Protein AF-0000000084917194 (afdb_homodimer)

Nearest PDB structures (foldseek):
  6n0y-assembly3_C  TM=8.844E-01  e=6.774E-31  Anaerolinea thermophila UNI-1
  3f0n-assembly1_B  TM=8.125E-01  e=3.473E-28  Mus musculus
  2hke-assembly2_B  TM=8.238E-01  e=6.760E-27  Trypanosoma brucei
  6xr5-assembly2_G  TM=7.857E-01  e=1.579E-27  Cryptococcus neoformans H99
  3lto-assembly1_A  TM=8.603E-01  e=3.917E-26  Legionella pneumophila subsp. pneumophila str. Philadelphia 1

pLDDT: mean 95.01, std 6.61, range [44.47, 98.88]

Radius of gyration: 30.77 Å; Cα contacts (8 Å, |Δi|>4): 1586; chains: 2; bounding box: 51×100×67 Å

Secondary structure (DSSP, 8-state):
---GGGG--------SEEEEEEEEEEEEEEE----B-SSSSS-BSS-EEEEEEEEEEEEEEEEEEE-S--SS-EEEEEETTEE-GGGHHHHHHHHHHHTTT-GGGGGEEEEEEEEESS-TTSSS-HHHHHHHHHHHHHHHHHHHH-TT--HHHHHHHHHHHHHHH-GGGGGGSB-SEEEES--TTSTT--SSSEEEE----GGGTT-EEEEE-S--S--SS-HHHHHHTTTT-TTHHHHHHHHHHHHHHHHHHHHHT-HHHHHHHHHHHHHHHHHHHHTSSS------HHHHHHHHHHHHHHHHH----EEEE-SSS-EEEEE-GGGHHHHHHHIIIIIGGGSGGG-EEEEEB--B-EE----/---GGGG--------SEEEEEEEEEEEEEEE----B-SSSSS-BSS-EEEEEEEEEEEEEEEEEEE-S--SS-EEEEEETTEE-GGGHHHHHHHHHHHTTT-GGGGGEEEEEEEEESS-TTSSS-HHHHHHHHHHHHHHHHHHHH-TT--HHHHHHHHHHHHHHH-GGGGGGSB-SEEEES--TTSTT--SSSEEEE----GGGTT-EEEEE-S--S--SS-HHHHHHTTTT-TTHHHHHHHHHHHHHHHHHHHHHT-HHHHHHHHHHHHHHHHHHHHTSSS------HHHHHHHHHHHHHHHHH----EEEE-SSS-EEEEE-GGGHHHHHHHIIIIIGGGSGGG-EEEEEB--B-EE----

InterPro domains:
  IPR005935 Diphosphomevalonate/phosphomevalonate decarboxylase [PIRSF015950] (17-360)
  IPR014721 Small ribosomal subunit protein uS5 domain 2-type fold, subgroup [G3DSA:3.30.230.10] (13-208)
  IPR020568 Ribosomal protein uS5 domain 2-type superfamily [SSF54211] (19-184)
  IPR029765 Diphosphomevalonate decarboxylase [TIGR01240] (23-336)
  IPR036554 GHMP kinase, C-terminal domain superfamily [G3DSA:3.30.70.890] (213-363)
  IPR036554 GHMP kinase, C-terminal domain superfamily [SSF55060] (210-341)
  IPR041431 Mvd1, C-terminal [PF18376] (211-339)
  IPR053859 Diphosphomevalonate decarboxylase-like N-terminal domain [PF22700] (24-185)

Solvent-accessible surface area (backbone atoms only — not comparable to full-atom values): 36314 Å² total; per-residue (Å²): 130,89,52,76,74,74,52,43,62,84,78,67,59,83,65,63,65,53,73,44,33,20,35,4,10,16,52,49,61,44,41,58,74,76,25,50,36,86,78,57,80,60,24,56,55,32,26,27,33,24,39,10,26,56,54,42,28,17,40,26,35,38,36,39,34,54,44,94,63,58,83,52,82,41,73,47,52,24,48,74,80,35,81,41,73,87,52,45,63,59,51,50,52,33,50,61,69,42,32,78,39,41,67,64,57,24,36,27,34,36,41,36,36,33,41,60,70,49,73,80,67,47,80,64,39,60,61,22,5,43,29,15,8,48,23,47,40,53,42,51,52,48,38,70,31,33,72,82,64,48,69,69,56,49,54,43,44,22,9,30,52,3,15,64,62,26,53,69,2,12,40,8,36,53,31,37,32,16,32,33,25,59,48,93,79,42,86,82,40,23,58,62,26,34,33,59,54,88,60,68,20,76,59,58,50,62,22,32,34,36,37,37,38,41,48,63,62,82,72,91,61,52,69,72,59,52,24,53,39,41,66,87,29,83,59,37,71,55,51,35,52,46,34,51,52,50,48,49,51,45,54,52,29,41,45,73,40,41,60,72,62,46,43,54,51,28,36,39,32,23,36,36,53,52,26,54,38,22,53,23,82,80,58,47,77,57,66,39,38,48,35,48,50,44,53,52,50,45,54,51,49,26,72,74,68,69,51,79,54,40,49,37,45,68,99,41,30,35,39,34,37,35,32,38,49,92,49,42,70,64,51,50,49,45,38,67,74,68,40,31,85,47,17,53,93,51,39,63,45,81,37,27,50,20,60,24,38,43,79,54,76,85,125,130,90,53,78,75,73,52,42,63,85,77,68,58,86,66,63,66,52,73,45,33,19,35,4,10,15,50,50,60,43,41,59,72,74,26,52,37,85,80,56,79,59,23,57,54,30,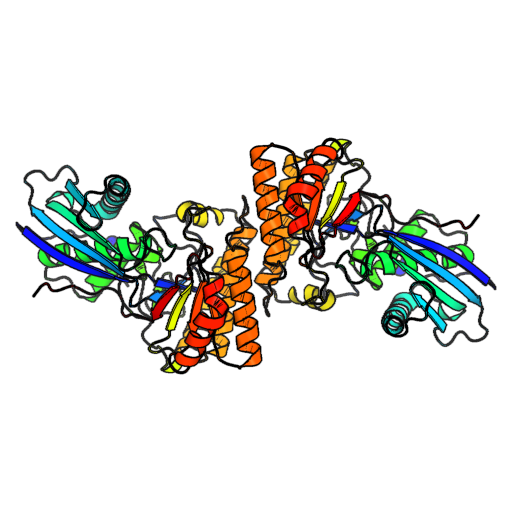26,28,32,23,38,10,26,57,56,43,28,17,39,27,34,39,36,39,35,55,44,93,63,57,83,51,81,40,70,47,53,24,48,73,80,33,79,42,73,86,52,46,62,60,52,51,52,34,52,62,69,42,32,78,38,40,64,64,58,22,34,27,34,36,42,38,36,32,42,61,69,50,74,80,68,48,80,64,39,58,60,22,5,43,29,14,7,48,24,47,38,53,42,50,52,48,39,70,30,32,70,82,64,48,69,69,54,48,51,42,45,22,9,30,51,3,15,64,63,26,53,70,2,11,43,8,37,52,31,37,34,17,31,32,24,60,49,93,79,42,86,81,38,23,56,61,26,34,32,59,56,88,60,69,19,74,61,58,50,63,22,31,34,36,38,37,39,40,49,62,62,82,72,91,58,52,68,72,57,54,24,53,41,40,65,87,28,83,58,37,70,57,50,33,54,45,34,52,54,49,48,48,51,45,54,52,29,43,44,73,40,42,60,71,62,46,43,54,50,27,36,41,31,26,35,35,54,50,24,54,37,21,53,23,82,79,58,46,78,57,66,39,38,47,36,48,51,44,52,52,50,45,54,51,50,25,71,72,67,69,49,77,54,40,50,38,45,67,98,40,31,33,38,36,35,36,32,39,50,92,49,42,70,63,50,50,50,46,37,67,74,68,40,30,84,49,17,52,92,52,40,63,45,80,37,27,50,22,60,24,40,42,79,54,76,85,126

Foldseek 3Di:
DDDPVNLADDDWADDFKDKFKKKWFFKDWLQDFFAADPPDFLQTLAKIKIFTWAQWIKMKMKMKGFDDDLPDAAEFEAEVRHGDPVCVVLVRQLCVQCCRSQVCRSRIYMYMYMYTSDDPLLQRRPLLRVLLRVLLRSLVNRCVGVVPDDPVSSLFSSQLSSCNSPNNNLQRAFFRMKMEDDAPQDPPHYSRHIDYDDQFDPQQVFKKKKKFRQDSDDAPADSVRRNCLLVVQPCNVVSRVVSNVLVNVVSVCRNVVPLVVSQVSSQVSQVVSQVSQCRTVVHDHAADPLLVVQQVLQVVVCVVPVASWHWHDDSHHMIIIIHGPVCVVVVVVSCQVPRLVSGDVSDMDIITGHGHMDIDDDD/DDDPVNLADDDWADDFKDKFKKKWFFKDWLQDFFAADPPDQLQTLAKIKIFTWAQKIKMKMKMKGFDDDLDDAAEFEAEVRHGDPVCVVLVRQLCVQCCRSQVCRSRIYMYMYMYISDDPLLQRRPQLRVLLRVLLRSLVNRCVGVVPDDPVSSLFSSQLSSCNSPNNNLQRAFFRMKMEDDAPQDPPHDSRHIDYDDQFDPQQVFKKKKKFRQDSDHAPADSVRRNCLLVVQPCNVVSRVVSNVLVNVVSVCRNVVPLVVSQVSSQVSQVVSQVSQCRTVVHDHAADPLLVVQQVLQVVVCVVPVASWHWHDDSHHMIIIIHGPVCVVVVVVSCQVPRLVSGDVSDMDIITGHGHMDIDDDD

Sequence (726 aa):
MFKEQDFILSNYSSIDKASFSWSAPSNIALVKYWGKKDNGEQIPANPSISFTLNNCKTITSVEVSKKGEAQDFSFDLLFEGQPKEDFKPKIQKFLERIEKFCPYLKEYHFTIDTKNTFPHSSGIASSASGMAALAMNIMSLEKAINPAISDDYFYAKASFLARLGSGSACRSVKGEVVAWGENKTIEGSSDLFGVEFDLLHENFKHFQDTILLVDKGEKQVSSTVGHNLMHGHPYASRRFEQAHENISLLVDILKIGNVAEFIKIVESEALTLHAMMMTSMPYFILMKPNTLEIINKIWKFRAETNIPVCFTLDAGANVHVLYPNNVKEQVLQFIQSELVGYCQNGQYICDEIGNGSQLIINNMFKEQDFILSNYSSIDKASFSWSAPSNIALVKYWGKKDNGEQIPANPSISFTLNNCKTITSVEVSKKGEAQDFSFDLLFEGQPKEDFKPKIQKFLERIEKFCPYLKEYHFTIDTKNTFPHSSGIASSASGMAALAMNIMSLEKAINPAISDDYFYAKASFLARLGSGSACRSVKGEVVAWGENKTIEGSSDLFGVEFDLLHENFKHFQDTILLVDKGEKQVSSTVGHNLMHGHPYASRRFEQAHENISLLVDILKIGNVAEFIKIVESEALTLHAMMMTSMPYFILMKPNTLEIINKIWKFRAETNIPVCFTLDAGANVHVLYPNNVKEQVLQFIQSELVGYCQNGQYICDEIGNGSQLIINN

Structure (mmCIF, N/CA/C/O backbone):
data_AF-0000000084917194-model_v1
#
loop_
_entity.id
_entity.type
_entity.pdbx_description
1 polymer 'diphosphomevalonate decarboxylase'
#
loop_
_atom_site.group_PDB
_atom_site.id
_atom_site.type_symbol
_atom_site.label_atom_id
_atom_site.label_alt_id
_atom_site.label_comp_id
_atom_site.label_asym_id
_atom_site.label_entity_id
_atom_site.label_seq_id
_atom_site.pdbx_PDB_ins_code
_atom_site.Cartn_x
_atom_site.Cartn_y
_atom_site.Cartn_z
_atom_site.occupancy
_atom_site.B_iso_or_equiv
_atom_site.auth_seq_id
_atom_site.auth_comp_id
_atom_site.auth_asym_id
_atom_site.auth_atom_id
_atom_site.pdbx_PDB_model_num
ATOM 1 N N . MET A 1 1 ? -9.109 37.25 -5.355 1 84.88 1 MET A N 1
ATOM 2 C CA . MET A 1 1 ? -8.18 36.281 -4.789 1 84.88 1 MET A CA 1
ATOM 3 C C . MET A 1 1 ? -6.777 36.844 -4.668 1 84.88 1 MET A C 1
ATOM 5 O O . MET A 1 1 ? -6.297 37.531 -5.59 1 84.88 1 MET A O 1
ATOM 9 N N . PHE A 1 2 ? -6.168 36.719 -3.545 1 93.38 2 PHE A N 1
ATOM 10 C CA . PHE A 1 2 ? -4.859 37.281 -3.285 1 93.38 2 PHE A CA 1
ATOM 11 C C . PHE A 1 2 ? -3.783 36.625 -4.125 1 93.38 2 PHE A C 1
ATOM 13 O O . PHE A 1 2 ? -3.805 35.406 -4.305 1 93.38 2 PHE A O 1
ATOM 20 N N . LYS A 1 3 ? -2.955 37.438 -4.758 1 93.44 3 LYS A N 1
ATOM 21 C CA . LYS A 1 3 ? -1.744 36.969 -5.438 1 93.44 3 LYS A CA 1
ATOM 22 C C . LYS A 1 3 ? -0.514 37.188 -4.559 1 93.44 3 LYS A C 1
ATOM 24 O O . LYS A 1 3 ? -0.576 37.875 -3.539 1 93.44 3 LYS A O 1
ATOM 29 N N . GLU A 1 4 ? 0.518 36.469 -4.82 1 95.44 4 GLU A N 1
ATOM 30 C CA . GLU A 1 4 ? 1.739 36.531 -4.023 1 95.44 4 GLU A CA 1
ATOM 31 C C . GLU A 1 4 ? 2.184 37.969 -3.809 1 95.44 4 GLU A C 1
ATOM 33 O O . GLU A 1 4 ? 2.594 38.344 -2.707 1 95.44 4 GLU A O 1
ATOM 38 N N . GLN A 1 5 ? 2.207 38.812 -4.797 1 95.69 5 GLN A N 1
ATOM 39 C CA . GLN A 1 5 ? 2.664 40.188 -4.742 1 95.69 5 GLN A CA 1
ATOM 40 C C . GLN A 1 5 ? 1.836 41.031 -3.752 1 95.69 5 GLN A C 1
ATOM 42 O O . GLN A 1 5 ? 2.318 42 -3.197 1 95.69 5 GLN A O 1
ATOM 47 N N . ASP A 1 6 ? 0.573 40.594 -3.584 1 96.31 6 ASP A N 1
ATOM 48 C CA . ASP A 1 6 ? -0.312 41.281 -2.664 1 96.31 6 ASP A CA 1
ATOM 49 C C . ASP A 1 6 ? 0.176 41.156 -1.222 1 96.31 6 ASP A C 1
ATOM 51 O O . ASP A 1 6 ? -0.222 41.938 -0.354 1 96.31 6 ASP A O 1
ATOM 55 N N . PHE A 1 7 ? 1.071 40.188 -0.955 1 97.31 7 PHE A N 1
ATOM 56 C CA . PHE A 1 7 ? 1.48 39.875 0.414 1 97.31 7 PHE A CA 1
ATOM 57 C C . PHE A 1 7 ? 2.787 40.594 0.751 1 97.31 7 PHE A C 1
ATOM 59 O O . PHE A 1 7 ? 3.293 40.469 1.868 1 97.31 7 PHE A O 1
ATOM 66 N N . ILE A 1 8 ? 3.342 41.344 -0.197 1 96.12 8 ILE A N 1
ATOM 67 C CA . ILE A 1 8 ? 4.547 42.125 0.066 1 96.12 8 ILE A CA 1
ATOM 68 C C . ILE A 1 8 ? 4.172 43.438 0.733 1 96.12 8 ILE A C 1
ATOM 70 O O . ILE A 1 8 ? 3.486 44.281 0.135 1 96.12 8 ILE A O 1
ATOM 74 N N . LEU A 1 9 ? 4.633 43.594 1.912 1 93.12 9 LEU A N 1
ATOM 75 C CA . LEU A 1 9 ? 4.344 44.812 2.629 1 93.12 9 LEU A CA 1
ATOM 76 C C . LEU A 1 9 ? 5.293 45.938 2.199 1 93.12 9 LEU A C 1
ATOM 78 O O . LEU A 1 9 ? 6.508 45.75 2.15 1 93.12 9 LEU A O 1
ATOM 82 N N . SER A 1 10 ? 4.824 47.094 1.863 1 89 10 SER A N 1
ATOM 83 C CA . SER A 1 10 ? 5.672 48.156 1.358 1 89 10 SER A CA 1
ATOM 84 C C . SER A 1 10 ? 5.684 49.344 2.314 1 89 10 SER A C 1
ATOM 86 O O . SER A 1 10 ? 6.66 50.094 2.365 1 89 10 SER A O 1
ATOM 88 N N . ASN A 1 11 ? 4.625 49.688 2.994 1 90.31 11 ASN A N 1
ATOM 89 C CA . ASN A 1 11 ? 4.547 50.812 3.916 1 90.31 11 ASN A CA 1
ATOM 90 C C . ASN A 1 11 ? 4.012 50.375 5.277 1 90.31 11 ASN A C 1
ATOM 92 O O . ASN A 1 11 ? 3.014 49.656 5.359 1 90.31 11 ASN A O 1
ATOM 96 N N . TYR A 1 12 ? 4.816 50.719 6.211 1 92.56 12 TYR A N 1
ATOM 97 C CA . TYR A 1 12 ? 4.402 50.406 7.574 1 92.56 12 TYR A CA 1
ATOM 98 C C . TYR A 1 12 ? 5.074 51.344 8.578 1 92.56 12 TYR A C 1
ATOM 100 O O . TYR A 1 12 ? 6.082 51.969 8.258 1 92.56 12 TYR A O 1
ATOM 108 N N . SER A 1 13 ? 4.527 51.5 9.656 1 94.25 13 SER A N 1
ATOM 109 C CA . SER A 1 13 ? 5.094 52.281 10.766 1 94.25 13 SER A CA 1
ATOM 110 C C . SER A 1 13 ? 5.957 51.375 11.656 1 94.25 13 SER A C 1
ATOM 112 O O . SER A 1 13 ? 6.227 50.219 11.32 1 94.25 13 SER A O 1
ATOM 114 N N . SER A 1 14 ? 6.586 51.969 12.656 1 91.75 14 SER A N 1
ATOM 115 C CA . SER A 1 14 ? 7.402 51.219 13.602 1 91.75 14 SER A CA 1
ATOM 116 C C . SER A 1 14 ? 6.832 51.312 15.016 1 91.75 14 SER A C 1
ATOM 118 O O . SER A 1 14 ? 6.152 52.281 15.359 1 91.75 14 SER A O 1
ATOM 120 N N . ILE A 1 15 ? 7.023 50.281 15.695 1 95.38 15 ILE A N 1
ATOM 121 C CA . ILE A 1 15 ? 6.703 50.25 17.125 1 95.38 15 ILE A CA 1
ATOM 122 C C . ILE A 1 15 ? 7.934 49.812 17.906 1 95.38 15 ILE A C 1
ATOM 124 O O . ILE A 1 15 ? 8.797 49.094 17.391 1 95.38 15 ILE A O 1
ATOM 128 N N . ASP A 1 16 ? 8 50.312 19.188 1 96.81 16 ASP A N 1
ATOM 129 C CA . ASP A 1 16 ? 9.211 50.062 19.969 1 96.81 16 ASP A CA 1
ATOM 130 C C . ASP A 1 16 ? 9.203 48.656 20.547 1 96.81 16 ASP A C 1
ATOM 132 O O . ASP A 1 16 ? 10.227 47.969 20.531 1 96.81 16 ASP A O 1
ATOM 136 N N . LYS A 1 17 ? 8.016 48.25 21.094 1 97.56 17 LYS A N 1
ATOM 137 C CA . LYS A 1 17 ? 7.875 46.938 21.703 1 97.56 17 LYS A CA 1
ATOM 138 C C . LYS A 1 17 ? 6.445 46.438 21.562 1 97.56 17 LYS A C 1
ATOM 140 O O . LYS A 1 17 ? 5.504 47.219 21.469 1 97.56 17 LYS A O 1
ATOM 145 N N . ALA A 1 18 ? 6.316 45.156 21.531 1 96.75 18 ALA A N 1
ATOM 146 C CA . ALA A 1 18 ? 5.016 44.5 21.516 1 96.75 18 ALA A CA 1
ATOM 147 C C . ALA A 1 18 ? 5.137 43.031 21.891 1 96.75 18 ALA A C 1
ATOM 149 O O . ALA A 1 18 ? 6.238 42.469 21.891 1 96.75 18 ALA A O 1
ATOM 150 N N . SER A 1 19 ? 4.074 42.469 22.344 1 97.75 19 SER A N 1
ATOM 151 C CA . SER A 1 19 ? 4.004 41.031 22.672 1 97.75 19 SER A CA 1
ATOM 152 C C . SER A 1 19 ? 2.688 40.438 22.203 1 97.75 19 SER A C 1
ATOM 154 O O . SER A 1 19 ? 1.63 41.062 22.344 1 97.75 19 SER A O 1
ATOM 156 N N . PHE A 1 20 ? 2.766 39.344 21.625 1 97.94 20 PHE A N 1
ATOM 157 C CA . PHE A 1 20 ? 1.602 38.594 21.156 1 97.94 20 PHE A CA 1
ATOM 158 C C . PHE A 1 20 ? 1.726 37.125 21.516 1 97.94 20 PHE A C 1
ATOM 160 O O . PHE A 1 20 ? 2.832 36.625 21.719 1 97.94 20 PHE A O 1
ATOM 167 N N . SER A 1 21 ? 0.597 36.438 21.656 1 98.5 21 SER A N 1
ATOM 168 C CA . SER A 1 21 ? 0.558 35 21.859 1 98.5 21 SER A CA 1
ATOM 169 C C . SER A 1 21 ? -0.604 34.375 21.109 1 98.5 21 SER A C 1
ATOM 171 O O . SER A 1 21 ? -1.748 34.812 21.234 1 98.5 21 SER A O 1
ATOM 173 N N . TRP A 1 22 ? -0.26 33.438 20.359 1 98.69 22 TRP A N 1
ATOM 174 C CA . TRP A 1 22 ? -1.273 32.719 19.578 1 98.69 22 TRP A CA 1
ATOM 175 C C . TRP A 1 22 ? -1.19 31.234 19.828 1 98.69 22 TRP A C 1
ATOM 177 O O . TRP A 1 22 ? -0.099 30.688 19.984 1 98.69 22 TRP A O 1
ATOM 187 N N . SER A 1 23 ? -2.326 30.547 19.891 1 98.56 23 SER A N 1
ATOM 188 C CA . SER A 1 23 ? -2.404 29.094 19.781 1 98.56 23 SER A CA 1
ATOM 189 C C . SER A 1 23 ? -2.832 28.688 18.375 1 98.56 23 SER A C 1
ATOM 191 O O . SER A 1 23 ? -3.721 29.297 17.781 1 98.56 23 SER A O 1
ATOM 193 N N . ALA A 1 24 ? -2.182 27.75 17.828 1 98.75 24 ALA A N 1
ATOM 194 C CA . ALA A 1 24 ? -2.549 27.172 16.547 1 98.75 24 ALA A CA 1
ATOM 195 C C . ALA A 1 24 ? -2.684 25.656 16.641 1 98.75 24 ALA A C 1
ATOM 197 O O . ALA A 1 24 ? -1.851 24.984 17.266 1 98.75 24 ALA A O 1
ATOM 198 N N . PRO A 1 25 ? -3.732 25.109 16.062 1 98.5 25 PRO A N 1
ATOM 199 C CA . PRO A 1 25 ? -3.979 23.672 16.172 1 98.5 25 PRO A CA 1
ATOM 200 C C . PRO A 1 25 ? -3.178 22.844 15.164 1 98.5 25 PRO A C 1
ATOM 202 O O . PRO A 1 25 ? -2.822 23.359 14.102 1 98.5 25 PRO A O 1
ATOM 205 N N . SER A 1 26 ? -2.92 21.609 15.555 1 97.38 26 SER A N 1
ATOM 206 C CA . SER A 1 26 ? -2.605 20.609 14.539 1 97.38 26 SER A CA 1
ATOM 207 C C . SER A 1 26 ? -3.797 20.359 13.625 1 97.38 26 SER A C 1
ATOM 209 O O . SER A 1 26 ? -4.91 20.797 13.906 1 97.38 26 SER A O 1
ATOM 211 N N . ASN A 1 27 ? -3.555 19.828 12.477 1 97.69 27 ASN A N 1
ATOM 212 C CA . ASN A 1 27 ? -4.637 19.438 11.578 1 97.69 27 ASN A CA 1
ATOM 213 C C . ASN A 1 27 ? -4.488 18 11.125 1 97.69 27 ASN A C 1
ATOM 215 O O . ASN A 1 27 ? -3.414 17.406 11.258 1 97.69 27 ASN A O 1
ATOM 219 N N . ILE A 1 28 ? -5.516 17.375 10.688 1 97.81 28 ILE A N 1
ATOM 220 C CA . ILE A 1 28 ? -5.5 16.031 10.141 1 97.81 28 ILE A CA 1
ATOM 221 C C . ILE A 1 28 ? -6.141 16.031 8.75 1 97.81 28 ILE A C 1
ATOM 223 O O . ILE A 1 28 ? -7.332 16.312 8.609 1 97.81 28 ILE A O 1
ATOM 227 N N . ALA A 1 29 ? -5.332 15.711 7.785 1 97.81 29 ALA A N 1
ATOM 228 C CA . ALA A 1 29 ? -5.785 15.734 6.398 1 97.81 29 ALA A CA 1
ATOM 229 C C . ALA A 1 29 ? -6.77 14.602 6.125 1 97.81 29 ALA A C 1
ATOM 231 O O . ALA A 1 29 ? -6.531 13.453 6.512 1 97.81 29 ALA A O 1
ATOM 232 N N . LEU A 1 30 ? -7.902 14.914 5.5 1 98.5 30 LEU A N 1
ATOM 233 C CA . LEU A 1 30 ? -8.883 13.953 5 1 98.5 30 LEU A CA 1
ATOM 234 C C . LEU A 1 30 ? -8.508 13.484 3.596 1 98.5 30 LEU A C 1
ATOM 236 O O . LEU A 1 30 ? -8.5 12.289 3.32 1 98.5 30 LEU A O 1
ATOM 240 N N . VAL A 1 31 ? -8.312 14.43 2.732 1 98.56 31 VAL A N 1
ATOM 241 C CA . VAL A 1 31 ? -7.609 14.195 1.478 1 98.56 31 VAL A CA 1
ATOM 242 C C . VAL A 1 31 ? -6.141 14.586 1.627 1 98.56 31 VAL A C 1
ATOM 244 O O . VAL A 1 31 ? -5.836 15.734 1.979 1 98.56 31 VAL A O 1
ATOM 247 N N . LYS A 1 32 ? -5.254 13.695 1.373 1 97.69 32 LYS A N 1
ATOM 248 C CA . LYS A 1 32 ? -3.865 13.828 1.803 1 97.69 32 LYS A CA 1
ATOM 249 C C . LYS A 1 32 ? -3.07 14.703 0.837 1 97.69 32 LYS A C 1
ATOM 251 O O . LYS A 1 32 ? -3.312 14.68 -0.372 1 97.69 32 LYS A O 1
ATOM 256 N N . TYR A 1 33 ? -2.17 15.398 1.436 1 94.06 33 TYR A N 1
ATOM 257 C CA . TYR A 1 33 ? -1.14 16.172 0.758 1 94.06 33 TYR A CA 1
ATOM 258 C C . TYR A 1 33 ? 0.172 15.398 0.688 1 94.06 33 TYR A C 1
ATOM 260 O O . TYR A 1 33 ? 0.812 15.156 1.713 1 94.06 33 TYR A O 1
ATOM 268 N N . TRP A 1 34 ? 0.539 15.016 -0.533 1 94 34 TRP A N 1
ATOM 269 C CA . TRP A 1 34 ? 1.775 14.266 -0.723 1 94 34 TRP A CA 1
ATOM 270 C C . TRP A 1 34 ? 2.42 14.609 -2.062 1 94 34 TRP A C 1
ATOM 272 O O . TRP A 1 34 ? 2.021 14.078 -3.104 1 94 34 TRP A O 1
ATOM 282 N N . GLY A 1 35 ? 3.373 15.43 -2.012 1 94.38 35 GLY A N 1
ATOM 283 C CA . GLY A 1 35 ? 4.055 15.938 -3.191 1 94.38 35 GLY A CA 1
ATOM 284 C C . GLY A 1 35 ? 4 17.453 -3.307 1 94.38 35 GLY A C 1
ATOM 285 O O . GLY A 1 35 ? 2.986 18.062 -2.971 1 94.38 35 GLY A O 1
ATOM 286 N N . LYS A 1 36 ? 5.047 18.047 -3.805 1 94.25 36 LYS A N 1
ATOM 287 C CA . LYS A 1 36 ? 5.156 19.484 -4.039 1 94.25 36 LYS A CA 1
ATOM 288 C C . LYS A 1 36 ? 5.602 19.766 -5.473 1 94.25 36 LYS A C 1
ATOM 290 O O . LYS A 1 36 ? 6.332 18.984 -6.07 1 94.25 36 LYS A O 1
ATOM 295 N N . LYS A 1 37 ? 5.129 20.828 -5.953 1 92.94 37 LYS A N 1
ATOM 296 C CA . LYS A 1 37 ? 5.562 21.234 -7.289 1 92.94 37 LYS A CA 1
ATOM 297 C C . LYS A 1 37 ? 7.035 21.641 -7.289 1 92.94 37 LYS A C 1
ATOM 299 O O . LYS A 1 37 ? 7.539 22.172 -6.301 1 92.94 37 LYS A O 1
ATOM 304 N N . ASP A 1 38 ? 7.652 21.328 -8.398 1 84.31 38 ASP A N 1
ATOM 305 C CA . ASP A 1 38 ? 9.07 21.656 -8.523 1 84.31 38 ASP A CA 1
ATOM 306 C C . ASP A 1 38 ? 9.289 23.156 -8.602 1 84.31 38 ASP A C 1
ATOM 308 O O . ASP A 1 38 ? 10.32 23.672 -8.164 1 84.31 38 ASP A O 1
ATOM 312 N N . ASN A 1 39 ? 8.266 23.672 -9.234 1 77.25 39 ASN A N 1
ATOM 313 C CA . ASN A 1 39 ? 8.391 25.109 -9.461 1 77.25 39 ASN A CA 1
ATOM 314 C C . ASN A 1 39 ? 7.754 25.906 -8.328 1 77.25 39 ASN A C 1
ATOM 316 O O . ASN A 1 39 ? 6.555 25.797 -8.078 1 77.25 39 ASN A O 1
ATOM 320 N N . GLY A 1 40 ? 8.539 26.359 -7.379 1 73.06 40 GLY A N 1
ATOM 321 C CA . GLY A 1 40 ? 8.016 27.219 -6.332 1 73.06 40 GLY A CA 1
ATOM 322 C C . GLY A 1 40 ? 8.344 26.734 -4.934 1 73.06 40 GLY A C 1
ATOM 323 O O . GLY A 1 40 ? 8.703 25.562 -4.746 1 73.06 40 GLY A O 1
ATOM 324 N N . GLU A 1 41 ? 8.07 27.594 -4.09 1 84.19 41 GLU A N 1
ATOM 325 C CA . GLU A 1 41 ? 8.391 27.266 -2.701 1 84.19 41 GLU A CA 1
ATOM 326 C C . GLU A 1 41 ? 7.18 26.672 -1.98 1 84.19 41 GLU A C 1
ATOM 328 O O . GLU A 1 41 ? 6.199 27.375 -1.729 1 84.19 41 GLU A O 1
ATOM 333 N N . GLN A 1 42 ? 7.164 25.391 -1.72 1 91.5 42 GLN A N 1
ATOM 334 C CA . GLN A 1 42 ? 6.156 24.672 -0.939 1 91.5 42 GLN A CA 1
ATOM 335 C C . GLN A 1 42 ? 4.777 24.797 -1.579 1 91.5 42 GLN A C 1
ATOM 337 O O . GLN A 1 42 ? 3.807 25.156 -0.909 1 91.5 42 GLN A O 1
ATOM 342 N N . ILE A 1 43 ? 4.648 24.672 -2.863 1 96.06 43 ILE A N 1
ATOM 343 C CA . ILE A 1 43 ? 3.389 24.625 -3.6 1 96.06 43 ILE A CA 1
ATOM 344 C C . ILE A 1 43 ? 2.916 23.188 -3.742 1 96.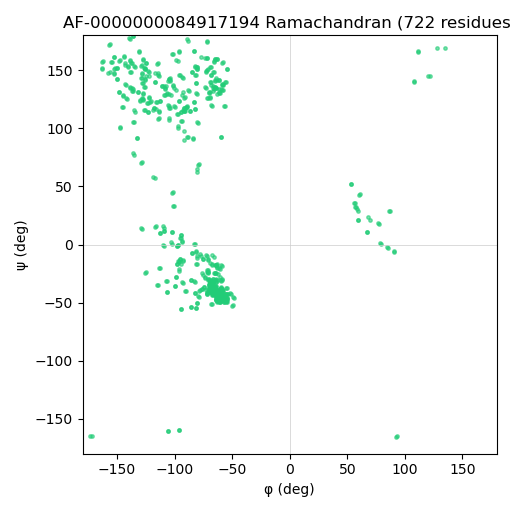06 43 ILE A C 1
ATOM 346 O O . ILE A 1 43 ? 3.68 22.312 -4.168 1 96.06 43 ILE A O 1
ATOM 350 N N . PRO A 1 44 ? 1.734 22.938 -3.359 1 96.69 44 PRO A N 1
ATOM 351 C CA . PRO A 1 44 ? 1.271 21.547 -3.35 1 96.69 44 PRO A CA 1
ATOM 352 C C . PRO A 1 44 ? 1.102 20.969 -4.754 1 96.69 44 PRO A C 1
ATOM 354 O O . PRO A 1 44 ? 0.619 21.672 -5.652 1 96.69 44 PRO A O 1
ATOM 357 N N . ALA A 1 45 ? 1.456 19.766 -5.004 1 96.31 45 ALA A N 1
ATOM 358 C CA . ALA A 1 45 ? 1.223 19.078 -6.27 1 96.31 45 ALA A CA 1
ATOM 359 C C . ALA A 1 45 ? -0.236 18.641 -6.402 1 96.31 45 ALA A C 1
ATOM 361 O O . ALA A 1 45 ? -0.744 18.484 -7.516 1 96.31 45 ALA A O 1
ATOM 362 N N . ASN A 1 46 ? -0.876 18.469 -5.281 1 96.75 46 ASN A N 1
ATOM 363 C CA . ASN A 1 46 ? -2.309 18.188 -5.254 1 96.75 46 ASN A CA 1
ATOM 364 C C . ASN A 1 46 ? -2.996 18.922 -4.102 1 96.75 46 ASN A C 1
ATOM 366 O O . ASN A 1 46 ? -2.367 19.219 -3.088 1 96.75 46 ASN A O 1
ATOM 370 N N . PRO A 1 47 ? -4.309 19.219 -4.289 1 97.31 47 PRO A N 1
ATOM 371 C CA . PRO A 1 47 ? -5.035 19.859 -3.186 1 97.31 47 PRO A CA 1
ATOM 372 C C . PRO A 1 47 ? -5.293 18.906 -2.021 1 97.31 47 PRO A C 1
ATOM 374 O O . PRO A 1 47 ? -5.156 17.688 -2.176 1 97.31 47 PRO A O 1
ATOM 377 N N . SER A 1 48 ? -5.559 19.453 -0.914 1 98.06 48 SER A N 1
ATOM 378 C CA . SER A 1 48 ? -5.875 18.703 0.299 1 98.06 48 SER A CA 1
ATOM 379 C C . SER A 1 48 ? -6.938 19.422 1.126 1 98.06 48 SER A C 1
ATOM 381 O O . SER A 1 48 ? -7.223 20.594 0.896 1 98.06 48 SER A O 1
ATOM 383 N N . ILE A 1 49 ? -7.551 18.734 1.993 1 98 49 ILE A N 1
ATOM 384 C CA . ILE A 1 49 ? -8.547 19.266 2.914 1 98 49 ILE A CA 1
ATOM 385 C C . ILE A 1 49 ? -8.414 18.578 4.27 1 98 49 ILE A C 1
ATOM 387 O O . ILE A 1 49 ? -8.141 17.375 4.34 1 98 49 ILE A O 1
ATOM 391 N N . SER A 1 50 ? -8.523 19.359 5.344 1 98 50 SER A N 1
ATOM 392 C CA . SER A 1 50 ? -8.258 18.828 6.676 1 98 50 SER A CA 1
ATOM 393 C C . SER A 1 50 ? -9.289 19.328 7.684 1 98 50 SER A C 1
ATOM 395 O O . SER A 1 50 ? -9.945 20.344 7.457 1 98 50 SER A O 1
ATOM 397 N N . PHE A 1 51 ? -9.453 18.578 8.734 1 98.12 51 PHE A N 1
ATOM 398 C CA . PHE A 1 51 ? -9.969 19.109 9.984 1 98.12 51 PHE A CA 1
ATOM 399 C C . PHE A 1 51 ? -8.867 19.797 10.781 1 98.12 51 PHE A C 1
ATOM 401 O O . PHE A 1 51 ? -7.73 19.312 10.812 1 98.12 51 PHE A O 1
ATOM 408 N N . THR A 1 52 ? -9.141 20.922 11.383 1 98 52 THR A N 1
ATOM 409 C CA . THR A 1 52 ? -8.273 21.391 12.461 1 98 52 THR A CA 1
ATOM 410 C C . THR A 1 52 ? -8.609 20.688 13.773 1 98 52 THR A C 1
ATOM 412 O O . THR A 1 52 ? -9.734 20.219 13.961 1 98 52 THR A O 1
ATOM 415 N N . LEU A 1 53 ? -7.668 20.578 14.594 1 98.19 53 LEU A N 1
ATOM 416 C CA . LEU A 1 53 ? -7.918 19.969 15.891 1 98.19 53 LEU A CA 1
ATOM 417 C C . LEU A 1 53 ? -8.188 21.031 16.953 1 98.19 53 LEU A C 1
ATOM 419 O O . LEU A 1 53 ? -8.062 22.234 16.688 1 98.19 53 LEU A O 1
ATOM 423 N N . ASN A 1 54 ? -8.68 20.594 18.047 1 97.94 54 ASN A N 1
ATOM 424 C CA . ASN A 1 54 ? -9.062 21.516 19.109 1 97.94 54 ASN A CA 1
ATOM 425 C C . ASN A 1 54 ? -8.086 21.469 20.281 1 97.94 54 ASN A C 1
ATOM 427 O O . ASN A 1 54 ? -7.773 22.516 20.875 1 97.94 54 ASN A O 1
ATOM 431 N N . ASN A 1 55 ? -7.645 20.297 20.656 1 97.12 55 ASN A N 1
ATOM 432 C CA . ASN A 1 55 ? -6.852 20.141 21.875 1 97.12 55 ASN A CA 1
ATOM 433 C C . ASN A 1 55 ? -5.359 20.062 21.562 1 97.12 55 ASN A C 1
ATOM 435 O O . ASN A 1 55 ? -4.527 20.438 22.391 1 97.12 55 ASN A O 1
ATOM 439 N N . CYS A 1 56 ? -5.023 19.469 20.516 1 97.38 56 CYS A N 1
ATOM 440 C CA . CYS A 1 56 ? -3.631 19.422 20.078 1 97.38 56 CYS A CA 1
ATOM 441 C C . CYS A 1 56 ? -3.229 20.719 19.391 1 97.38 56 CYS A C 1
ATOM 443 O O . CYS A 1 56 ? -3.5 20.906 18.203 1 97.38 56 CYS A O 1
ATOM 445 N N . LYS A 1 57 ? -2.471 21.547 20.094 1 97.31 57 LYS A N 1
ATOM 446 C CA . LYS A 1 57 ? -2.115 22.875 19.609 1 97.31 57 LYS A CA 1
ATOM 447 C C . LYS A 1 57 ? -0.687 23.234 20 1 97.31 57 LYS A C 1
ATOM 449 O O . LYS A 1 57 ? -0.115 22.641 20.922 1 97.31 57 LYS A O 1
ATOM 454 N N . THR A 1 58 ? -0.168 24.094 19.266 1 97.62 58 THR A N 1
ATOM 455 C CA . THR A 1 58 ? 1.059 24.781 19.656 1 97.62 58 THR A CA 1
ATOM 456 C C . THR A 1 58 ? 0.756 26.203 20.109 1 97.62 58 THR A C 1
ATOM 458 O O . THR A 1 58 ? -0.036 26.906 19.469 1 97.62 58 THR A O 1
ATOM 461 N N . ILE A 1 59 ? 1.256 26.562 21.234 1 98.12 59 ILE A N 1
ATOM 462 C CA . ILE A 1 59 ? 1.159 27.922 21.734 1 98.12 59 ILE A CA 1
ATOM 463 C C . ILE A 1 59 ? 2.508 28.625 21.594 1 98.12 59 ILE A C 1
ATOM 465 O O . ILE A 1 59 ? 3.521 28.156 22.109 1 98.12 59 ILE A O 1
ATOM 469 N N . THR A 1 60 ? 2.551 29.672 20.875 1 98.31 60 THR A N 1
ATOM 470 C CA . THR A 1 60 ? 3.766 30.453 20.688 1 98.31 60 THR A CA 1
ATOM 471 C C . THR A 1 60 ? 3.547 31.891 21.125 1 98.31 60 THR A C 1
ATOM 473 O O . THR A 1 60 ? 2.574 32.531 20.719 1 98.31 60 THR A O 1
ATOM 476 N N . SER A 1 61 ? 4.398 32.344 21.969 1 98.31 61 SER A N 1
ATOM 477 C CA . SER A 1 61 ? 4.438 33.75 22.391 1 98.31 61 SER A CA 1
ATOM 478 C C . SER A 1 61 ? 5.656 34.438 21.812 1 98.31 61 SER A C 1
ATOM 480 O O . SER A 1 61 ? 6.766 33.906 21.828 1 98.31 61 SER A O 1
ATOM 482 N N . VAL A 1 62 ? 5.41 35.625 21.328 1 98.12 62 VAL A N 1
ATOM 483 C CA . VAL A 1 62 ? 6.492 36.375 20.734 1 98.12 62 VAL A CA 1
ATOM 484 C C . VAL A 1 62 ? 6.547 37.781 21.359 1 98.12 62 VAL A C 1
ATOM 486 O O . VAL A 1 62 ? 5.527 38.469 21.469 1 98.12 62 VAL A O 1
ATOM 489 N N . GLU A 1 63 ? 7.707 38.062 21.828 1 98 63 GLU A N 1
ATOM 490 C CA . GLU A 1 63 ? 8.023 39.438 22.234 1 98 63 GLU A CA 1
ATOM 491 C C . GLU A 1 63 ? 8.992 40.094 21.266 1 98 63 GLU A C 1
ATOM 493 O O . GLU A 1 63 ? 9.969 39.469 20.828 1 98 63 GLU A O 1
ATOM 498 N N . VAL A 1 64 ? 8.648 41.281 20.922 1 97.5 64 VAL A N 1
ATOM 499 C CA . VAL A 1 64 ? 9.516 42 19.969 1 97.5 64 VAL A CA 1
ATOM 500 C C . VAL A 1 64 ? 9.992 43.312 20.562 1 97.5 64 VAL A C 1
ATOM 502 O O . VAL A 1 64 ? 9.258 43.938 21.312 1 97.5 64 VAL A O 1
ATOM 505 N N . SER A 1 65 ? 11.211 43.688 20.234 1 97.5 65 SER A N 1
ATOM 506 C CA . SER A 1 65 ? 11.797 45 20.562 1 97.5 65 SER A CA 1
ATOM 507 C C . SER A 1 65 ? 12.57 45.562 19.375 1 97.5 65 SER A C 1
ATOM 509 O O . SER A 1 65 ? 13.32 44.812 18.719 1 97.5 65 SER A O 1
ATOM 511 N N . LYS A 1 66 ? 12.297 46.781 19.109 1 96.5 66 LYS A N 1
ATOM 512 C CA . LYS A 1 66 ? 13.008 47.438 18 1 96.5 66 LYS A CA 1
ATOM 513 C C . LYS A 1 66 ? 14.508 47.438 18.25 1 96.5 66 LYS A C 1
ATOM 515 O O . LYS A 1 66 ? 14.961 47.719 19.359 1 96.5 66 LYS A O 1
ATOM 520 N N . LYS A 1 67 ? 15.094 47.094 17.234 1 91.56 67 LYS A N 1
ATOM 521 C CA . LYS A 1 67 ? 16.547 47.125 17.391 1 91.56 67 LYS A CA 1
ATOM 522 C C . LYS A 1 67 ? 17.172 48.156 16.469 1 91.56 67 LYS A C 1
ATOM 524 O O . LYS A 1 67 ? 16.5 48.688 15.562 1 91.56 67 LYS A O 1
ATOM 529 N N . GLY A 1 68 ? 18.375 48.719 16.75 1 80.06 68 GLY A N 1
ATOM 530 C CA . GLY A 1 68 ? 19.016 49.812 16.062 1 80.06 68 GLY A CA 1
ATOM 531 C C . GLY A 1 68 ? 19.453 49.469 14.656 1 80.06 68 GLY A C 1
ATOM 532 O O . GLY A 1 68 ? 19.281 50.281 13.734 1 80.06 68 GLY A O 1
ATOM 533 N N . GLU A 1 69 ? 20.016 48.281 14.445 1 80.5 69 GLU A N 1
ATOM 534 C CA . GLU A 1 69 ? 20.531 47.875 13.141 1 80.5 69 GLU A CA 1
ATOM 535 C C . GLU A 1 69 ? 19.641 46.812 12.508 1 80.5 69 GLU A C 1
ATOM 537 O O . GLU A 1 69 ? 19.266 45.844 13.164 1 80.5 69 GLU A O 1
ATOM 542 N N . ALA A 1 70 ? 19.234 47.031 11.25 1 82.44 70 ALA A N 1
ATOM 543 C CA . ALA A 1 70 ? 18.281 46.156 10.562 1 82.44 70 ALA A CA 1
ATOM 544 C C . ALA A 1 70 ? 19.016 45.219 9.602 1 82.44 70 ALA A C 1
ATOM 546 O O . ALA A 1 70 ? 18.422 44.719 8.648 1 82.44 70 ALA A O 1
ATOM 547 N N . GLN A 1 71 ? 20.219 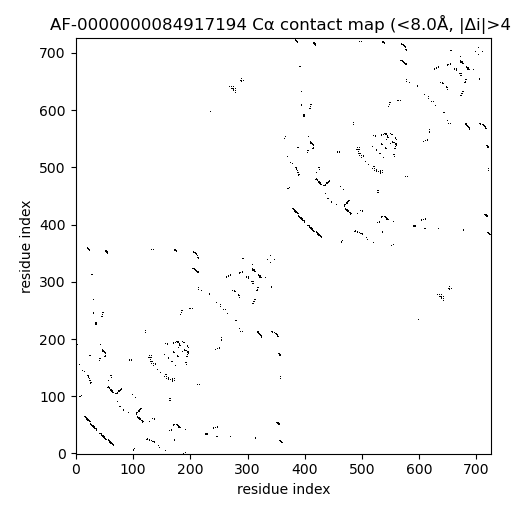44.781 9.891 1 85.5 71 GLN A N 1
ATOM 548 C CA . GLN A 1 71 ? 21.016 44.031 8.93 1 85.5 71 GLN A CA 1
ATOM 549 C C . GLN A 1 71 ? 20.766 42.531 9.078 1 85.5 71 GLN A C 1
ATOM 551 O O . GLN A 1 71 ? 20.594 41.812 8.078 1 85.5 71 GLN A O 1
ATOM 556 N N . ASP A 1 72 ? 20.656 42.062 10.312 1 93.19 72 ASP A N 1
ATOM 557 C CA . ASP A 1 72 ? 20.547 40.625 10.516 1 93.19 72 ASP A CA 1
ATOM 558 C C . ASP A 1 72 ? 19.312 40.281 11.352 1 93.19 72 ASP A C 1
ATOM 560 O O . ASP A 1 72 ? 18.844 41.094 12.141 1 93.19 72 ASP A O 1
ATOM 564 N N . PHE A 1 73 ? 18.828 39.062 11.07 1 96.69 73 PHE A N 1
ATOM 565 C CA . PHE A 1 73 ? 17.797 38.562 11.961 1 96.69 73 PHE A CA 1
ATOM 566 C C . PHE A 1 73 ? 18.312 38.438 13.383 1 96.69 73 PHE A C 1
ATOM 568 O O . PHE A 1 73 ? 19.484 38.125 13.594 1 96.69 73 PHE A O 1
ATOM 575 N N . SER A 1 74 ? 17.5 38.75 14.352 1 96.75 74 SER A N 1
ATOM 576 C CA . SER A 1 74 ? 17.844 38.625 15.773 1 96.75 74 SER A CA 1
ATOM 577 C C . SER A 1 74 ? 16.703 38 16.562 1 96.75 74 SER A C 1
ATOM 579 O O . SER A 1 74 ? 15.602 38.562 16.625 1 96.75 74 SER A O 1
ATOM 581 N N . PHE A 1 75 ? 17 36.812 17.094 1 96.81 75 PHE A N 1
ATOM 582 C CA . PHE A 1 75 ? 15.906 36.188 17.844 1 96.81 75 PHE A CA 1
ATOM 583 C C . PHE A 1 75 ? 16.453 35.156 18.844 1 96.81 75 PHE A C 1
ATOM 585 O O . PHE A 1 75 ? 17.516 34.594 18.641 1 96.81 75 PHE A O 1
ATOM 592 N N . ASP A 1 76 ? 15.727 35.062 19.969 1 96.81 76 ASP A N 1
ATOM 593 C CA . ASP A 1 76 ? 15.859 33.938 20.906 1 96.81 76 ASP A CA 1
ATOM 594 C C . ASP A 1 76 ? 14.703 32.969 20.766 1 96.81 76 ASP A C 1
ATOM 596 O O . ASP A 1 76 ? 13.57 33.375 20.516 1 96.81 76 ASP A O 1
ATOM 600 N N . LEU A 1 77 ? 15.031 31.75 20.859 1 97.44 77 LEU A N 1
ATOM 601 C CA . LEU A 1 77 ? 14.016 30.719 20.766 1 97.44 77 LEU A CA 1
ATOM 602 C C . LEU A 1 77 ? 13.969 29.875 22.031 1 97.44 77 LEU A C 1
ATOM 604 O O . LEU A 1 77 ? 14.992 29.344 22.453 1 97.44 77 LEU A O 1
ATOM 608 N N . LEU A 1 78 ? 12.844 29.844 22.594 1 96.81 78 LEU A N 1
ATOM 609 C CA . LEU A 1 78 ? 12.602 29.031 23.781 1 96.81 78 LEU A CA 1
ATOM 610 C C . LEU A 1 78 ? 11.555 27.953 23.5 1 96.81 78 LEU A C 1
ATOM 612 O O . LEU A 1 78 ? 10.609 28.188 22.75 1 96.81 78 LEU A O 1
ATOM 616 N N . PHE A 1 79 ? 11.75 26.812 23.984 1 94.69 79 PHE A N 1
ATOM 617 C CA . PHE A 1 79 ? 10.766 25.734 24.016 1 94.69 79 PHE A CA 1
ATOM 618 C C . PHE A 1 79 ? 10.375 25.422 25.453 1 94.69 79 PHE A C 1
ATOM 620 O O . PHE A 1 79 ? 11.203 24.969 26.25 1 94.69 79 PHE A O 1
ATOM 627 N N . GLU A 1 80 ? 9.141 25.703 25.719 1 94.06 80 GLU A N 1
ATOM 628 C CA . GLU A 1 80 ? 8.633 25.531 27.078 1 94.06 80 GLU A CA 1
ATOM 629 C C . GLU A 1 80 ? 9.461 26.344 28.078 1 94.06 80 GLU A C 1
ATOM 631 O O . GLU A 1 80 ? 9.852 25.828 29.125 1 94.06 80 GLU A O 1
ATOM 636 N N . GLY A 1 81 ? 9.867 27.438 27.656 1 93.94 81 GLY A N 1
ATOM 637 C CA . GLY A 1 81 ? 10.539 28.375 28.531 1 93.94 81 GLY A CA 1
ATOM 638 C C . GLY A 1 81 ? 12.039 28.203 28.562 1 93.94 81 GLY A C 1
ATOM 639 O O . GLY A 1 81 ? 12.758 28.984 29.188 1 93.94 81 GLY A O 1
ATOM 640 N N . GLN A 1 82 ? 12.508 27.172 27.922 1 95.88 82 GLN A N 1
ATOM 641 C CA . GLN A 1 82 ? 13.945 26.891 27.922 1 95.88 82 GLN A CA 1
ATOM 642 C C . GLN A 1 82 ? 14.547 27.047 26.531 1 95.88 82 GLN A C 1
ATOM 644 O O . GLN A 1 82 ? 13.914 26.703 25.531 1 95.88 82 GLN A O 1
ATOM 649 N N . PRO A 1 83 ? 15.766 27.516 26.562 1 94.69 83 PRO A N 1
ATOM 650 C CA . PRO A 1 83 ? 16.406 27.672 25.25 1 94.69 83 PRO A CA 1
ATOM 651 C C . PRO A 1 83 ? 16.484 26.359 24.469 1 94.69 83 PRO A C 1
ATOM 653 O O . PRO A 1 83 ? 16.75 25.297 25.047 1 94.69 83 PRO A O 1
ATOM 656 N N . LYS A 1 84 ? 16.234 26.375 23.281 1 90.38 84 LYS A N 1
ATOM 657 C CA . LYS A 1 84 ? 16.312 25.219 22.375 1 90.38 84 LYS A CA 1
ATOM 658 C C . LYS A 1 84 ? 17.062 25.578 21.109 1 90.38 84 LYS A C 1
ATOM 660 O O . LYS A 1 84 ? 16.469 25.75 20.047 1 90.38 84 LYS A O 1
ATOM 665 N N . GLU A 1 85 ? 18.359 25.375 21.047 1 90.69 85 GLU A N 1
ATOM 666 C CA . GLU A 1 85 ? 19.234 25.812 19.969 1 90.69 85 GLU A CA 1
ATOM 667 C C . GLU A 1 85 ? 19.047 24.969 18.719 1 90.69 85 GLU A C 1
ATOM 669 O O . GLU A 1 85 ? 19.172 25.484 17.594 1 90.69 85 GLU A O 1
ATOM 674 N N . ASP A 1 86 ? 18.656 23.797 18.938 1 88.25 86 ASP A N 1
ATOM 675 C CA . ASP A 1 86 ? 18.562 22.859 17.828 1 88.25 86 ASP A CA 1
ATOM 676 C C . ASP A 1 86 ? 17.422 23.234 16.875 1 88.25 86 ASP A C 1
ATOM 678 O O . ASP A 1 86 ? 17.422 22.828 15.719 1 88.25 86 ASP A O 1
ATOM 682 N N . PHE A 1 87 ? 16.516 24.078 17.312 1 88.88 87 PHE A N 1
ATOM 683 C CA . PHE A 1 87 ? 15.375 24.484 16.484 1 88.88 87 PHE A CA 1
ATOM 684 C C . PHE A 1 87 ? 15.664 25.781 15.766 1 88.88 87 PHE A C 1
ATOM 686 O O . PHE A 1 87 ? 14.953 26.156 14.828 1 88.88 87 PHE A O 1
ATOM 693 N N . LYS A 1 88 ? 16.656 26.469 16.109 1 93.62 88 LYS A N 1
ATOM 694 C CA . LYS A 1 88 ? 16.922 27.828 15.625 1 93.62 88 LYS A CA 1
ATOM 695 C C . LYS A 1 88 ? 17.141 27.844 14.109 1 93.62 88 LYS A C 1
ATOM 697 O O . LYS A 1 88 ? 16.656 28.734 13.422 1 93.62 88 LYS A O 1
ATOM 702 N N . PRO A 1 89 ? 17.891 26.812 13.68 1 94.19 89 PRO A N 1
ATOM 703 C CA . PRO A 1 89 ? 18.109 26.828 12.234 1 94.19 89 PRO A CA 1
ATOM 704 C C . PRO A 1 89 ? 16.812 26.812 11.43 1 94.19 89 PRO A C 1
ATOM 706 O O . PRO A 1 89 ? 16.703 27.484 10.398 1 94.19 89 PRO A O 1
ATOM 709 N N . LYS A 1 90 ? 15.906 26.109 11.844 1 92.38 90 LYS A N 1
ATOM 710 C CA . LYS A 1 90 ? 14.617 26.031 11.148 1 92.38 90 LYS A CA 1
ATOM 711 C C . LYS A 1 90 ? 13.906 27.375 11.164 1 92.38 90 LYS A C 1
ATOM 713 O O . LYS A 1 90 ? 13.328 27.781 10.148 1 92.38 90 LYS A O 1
ATOM 718 N N . ILE A 1 91 ? 13.938 28.016 12.266 1 95.81 91 ILE A N 1
ATOM 719 C CA . ILE A 1 91 ? 13.297 29.328 12.391 1 95.81 91 ILE A CA 1
ATOM 720 C C . ILE A 1 91 ? 14.031 30.344 11.539 1 95.81 91 ILE A C 1
ATOM 722 O O . ILE A 1 91 ? 13.406 31.188 10.883 1 95.81 91 ILE A O 1
ATOM 726 N N . GLN A 1 92 ? 15.328 30.281 11.602 1 96.44 92 GLN A N 1
ATOM 727 C CA . GLN A 1 92 ? 16.125 31.156 10.766 1 96.44 92 GLN A CA 1
ATOM 728 C C . GLN A 1 92 ? 15.766 31 9.289 1 96.44 92 GLN A C 1
ATOM 730 O O . GLN A 1 92 ? 15.555 32 8.594 1 96.44 92 GLN A O 1
ATOM 735 N N . LYS A 1 93 ? 15.703 29.781 8.859 1 95 93 LYS A N 1
ATOM 736 C CA . LYS A 1 93 ? 15.344 29.516 7.469 1 95 93 LYS A CA 1
ATOM 737 C C . LYS A 1 93 ? 13.953 30.047 7.141 1 95 93 LYS A C 1
ATOM 739 O O . LYS A 1 93 ? 13.727 30.578 6.051 1 95 93 LYS A O 1
ATOM 744 N N . PHE A 1 94 ? 13.102 29.875 8 1 96.75 94 PHE A N 1
ATOM 745 C CA . PHE A 1 94 ? 11.75 30.375 7.828 1 96.75 94 PHE A CA 1
ATOM 746 C C . PHE A 1 94 ? 11.75 31.906 7.68 1 96.75 94 PHE A C 1
ATOM 748 O O . PHE A 1 94 ? 11.148 32.438 6.75 1 96.75 94 PHE A O 1
ATOM 755 N N . LEU A 1 95 ? 12.438 32.594 8.57 1 97.75 95 LEU A N 1
ATOM 756 C CA . LEU A 1 95 ? 12.508 34.062 8.523 1 97.75 95 LEU A CA 1
ATOM 757 C C . LEU A 1 95 ? 13.125 34.531 7.211 1 97.75 95 LEU A C 1
ATOM 759 O O . LEU A 1 95 ? 12.68 35.5 6.633 1 97.75 95 LEU A O 1
ATOM 763 N N . GLU A 1 96 ? 14.094 33.781 6.801 1 97.06 96 GLU A N 1
ATOM 764 C CA . GLU A 1 96 ? 14.727 34.125 5.527 1 97.06 96 GLU A CA 1
ATOM 765 C C . GLU A 1 96 ? 13.75 33.969 4.367 1 97.06 96 GLU A C 1
ATOM 767 O O . GLU A 1 96 ? 13.734 34.781 3.453 1 97.06 96 GLU A O 1
ATOM 772 N N . ARG A 1 97 ? 12.93 33 4.438 1 96.12 97 ARG A N 1
ATOM 773 C CA . ARG A 1 97 ? 11.977 32.688 3.367 1 96.12 97 ARG A CA 1
ATOM 774 C C . ARG A 1 97 ? 10.906 33.781 3.289 1 96.12 97 ARG A C 1
ATOM 776 O O . ARG A 1 97 ? 10.414 34.094 2.203 1 96.12 97 ARG A O 1
ATOM 783 N N . ILE A 1 98 ? 10.594 34.344 4.434 1 97.94 98 ILE A N 1
ATOM 784 C CA . ILE A 1 98 ? 9.438 35.25 4.414 1 97.94 98 ILE A CA 1
ATOM 785 C C . ILE A 1 98 ? 9.906 36.688 4.434 1 97.94 98 ILE A C 1
ATOM 787 O O . ILE A 1 98 ? 9.086 37.625 4.414 1 97.94 98 ILE A O 1
ATOM 791 N N . GLU A 1 99 ? 11.164 36.969 4.418 1 96.94 99 GLU A N 1
ATOM 792 C CA . GLU A 1 99 ? 11.727 38.312 4.527 1 96.94 99 GLU A CA 1
ATOM 793 C C . GLU A 1 99 ? 11.156 39.219 3.453 1 96.94 99 GLU A C 1
ATOM 795 O O . GLU A 1 99 ? 10.852 40.375 3.727 1 96.94 99 GLU A O 1
ATOM 800 N N . LYS A 1 100 ? 11.047 38.688 2.232 1 96.25 100 LYS A N 1
ATOM 801 C CA . LYS A 1 100 ? 10.547 39.469 1.112 1 96.25 100 LYS A CA 1
ATOM 802 C C . LYS A 1 100 ? 9.133 40 1.389 1 96.25 100 LYS A C 1
ATOM 804 O O . LYS A 1 100 ? 8.766 41.094 0.933 1 96.25 100 LYS A O 1
ATOM 809 N N . PHE A 1 101 ? 8.367 39.281 2.16 1 98 101 PHE A N 1
ATOM 810 C CA . PHE A 1 101 ? 6.973 39.625 2.414 1 98 101 PHE A CA 1
ATOM 811 C C . PHE A 1 101 ? 6.832 40.406 3.705 1 98 101 PHE A C 1
ATOM 813 O O . PHE A 1 101 ? 5.828 41.125 3.908 1 98 101 PHE A O 1
ATOM 820 N N . CYS A 1 102 ? 7.812 40.281 4.582 1 97.69 102 CYS A N 1
ATOM 821 C CA . CYS A 1 102 ? 7.832 40.906 5.887 1 97.69 102 CYS A CA 1
ATOM 822 C C . CYS A 1 102 ? 9.141 41.656 6.105 1 97.69 102 CYS A C 1
ATOM 824 O O . CYS A 1 102 ? 9.922 41.312 6.992 1 97.69 102 CYS A O 1
ATOM 826 N N . PRO A 1 103 ? 9.336 42.719 5.422 1 95.06 103 PRO A N 1
ATOM 827 C CA . PRO A 1 103 ? 10.625 43.438 5.445 1 95.06 103 PRO A CA 1
ATOM 828 C C . PRO A 1 103 ? 10.953 44 6.82 1 95.06 103 PRO A C 1
ATOM 830 O O . PRO A 1 103 ? 12.109 44.344 7.086 1 95.06 103 PRO A O 1
ATOM 833 N N . TYR A 1 104 ? 10.039 44.125 7.711 1 95.56 104 TYR A N 1
ATOM 834 C CA . TYR A 1 104 ? 10.234 44.688 9.031 1 95.56 104 TYR A CA 1
ATOM 835 C C . TYR A 1 104 ? 10.922 43.719 9.969 1 95.56 104 TYR A C 1
ATOM 837 O O . TYR A 1 104 ? 11.367 44.094 11.062 1 95.56 104 TYR A O 1
ATOM 845 N N . LEU A 1 105 ? 11.094 42.469 9.602 1 97.31 105 LEU A N 1
ATOM 846 C CA . LEU A 1 105 ? 11.562 41.406 10.492 1 97.31 105 LEU A CA 1
ATOM 847 C C . LEU A 1 105 ? 12.93 41.75 11.062 1 97.31 105 LEU A C 1
ATOM 849 O O . LEU A 1 105 ? 13.188 41.5 12.25 1 97.31 105 LEU A O 1
ATOM 853 N N . LYS A 1 106 ? 13.758 42.312 10.266 1 96.5 106 LYS A N 1
ATOM 854 C CA . LYS A 1 106 ? 15.133 42.562 10.688 1 96.5 106 LYS A CA 1
ATOM 855 C C . LYS A 1 106 ? 15.211 43.844 11.547 1 96.5 106 LYS A C 1
ATOM 857 O O . LYS A 1 106 ? 16.266 44.125 12.125 1 96.5 106 LYS A O 1
ATOM 862 N N . GLU A 1 107 ? 14.172 44.531 11.664 1 96.19 107 GLU A N 1
ATOM 863 C CA . GLU A 1 107 ? 14.148 45.75 12.469 1 96.19 107 GLU A CA 1
ATOM 864 C C . GLU A 1 107 ? 13.891 45.438 13.938 1 96.19 107 GLU A C 1
ATOM 866 O O . GLU A 1 107 ? 14.023 46.312 14.797 1 96.19 107 GLU A O 1
ATOM 871 N N . TYR A 1 108 ? 13.602 44.219 14.219 1 97.31 108 TYR A N 1
ATOM 872 C CA . TYR A 1 108 ? 13.211 43.875 15.586 1 97.31 108 TYR A CA 1
ATOM 873 C C . TYR A 1 108 ? 14.039 42.688 16.109 1 97.31 108 TYR A C 1
ATOM 875 O O . TYR A 1 108 ? 14.57 41.906 15.32 1 97.31 108 TYR A O 1
ATOM 883 N N . HIS A 1 109 ? 14.195 42.625 17.391 1 97.56 109 HIS A N 1
ATOM 884 C CA . HIS A 1 109 ? 14.602 41.406 18.094 1 97.56 109 HIS A CA 1
ATOM 885 C C . HIS A 1 109 ? 13.391 40.625 18.562 1 97.56 109 HIS A C 1
ATOM 887 O O . HIS A 1 109 ? 12.484 41.188 19.188 1 97.56 109 HIS A O 1
ATOM 893 N N . PHE A 1 110 ? 13.414 39.375 18.266 1 97.88 110 PHE A N 1
ATOM 894 C CA . PHE A 1 110 ? 12.297 38.5 18.641 1 97.88 110 PHE A CA 1
ATOM 895 C C . PHE A 1 110 ? 12.688 37.594 19.781 1 97.88 110 PHE A C 1
ATOM 897 O O . PHE A 1 110 ? 13.766 37 19.766 1 97.88 110 PHE A O 1
ATOM 904 N N . THR A 1 111 ? 11.906 37.531 20.812 1 98 111 THR A N 1
ATOM 905 C CA . THR A 1 111 ? 11.922 36.406 21.766 1 98 111 THR A CA 1
ATOM 906 C C . THR A 1 111 ? 10.727 35.5 21.547 1 98 111 THR A C 1
ATOM 908 O O . THR A 1 111 ? 9.586 35.875 21.812 1 98 111 THR A O 1
ATOM 911 N N . ILE A 1 112 ? 10.992 34.375 21.047 1 98.31 112 ILE A N 1
ATOM 912 C CA . ILE A 1 112 ? 9.969 33.406 20.672 1 98.31 112 ILE A CA 1
ATOM 913 C C . ILE A 1 112 ? 9.922 32.281 21.688 1 98.31 112 ILE A C 1
ATOM 915 O O . ILE A 1 112 ? 10.914 31.562 21.875 1 98.31 112 ILE A O 1
ATOM 919 N N . ASP A 1 113 ? 8.852 32.094 22.359 1 97.94 113 ASP A N 1
ATOM 920 C CA . ASP A 1 113 ? 8.641 30.984 23.297 1 97.94 113 ASP A CA 1
ATOM 921 C C . ASP A 1 113 ? 7.48 30.109 22.844 1 97.94 113 ASP A C 1
ATOM 923 O O . ASP A 1 113 ? 6.332 30.547 22.812 1 97.94 113 ASP A O 1
ATOM 927 N N . THR A 1 114 ? 7.801 28.891 22.531 1 97.19 114 THR A N 1
ATOM 928 C CA . THR A 1 114 ? 6.805 27.984 21.953 1 97.19 114 THR A CA 1
ATOM 929 C C . THR A 1 114 ? 6.645 26.734 22.812 1 97.19 114 THR A C 1
ATOM 931 O O . THR A 1 114 ? 7.562 26.344 23.531 1 97.19 114 THR A O 1
ATOM 934 N N . LYS A 1 115 ? 5.449 26.156 22.844 1 96.5 115 LYS A N 1
ATOM 935 C CA . LYS A 1 115 ? 5.156 24.906 23.531 1 96.5 115 LYS A CA 1
ATOM 936 C C . LYS A 1 115 ? 4.004 24.156 22.859 1 96.5 115 LYS A C 1
ATOM 938 O O . LYS A 1 115 ? 3.148 24.766 22.219 1 96.5 115 LYS A O 1
ATOM 943 N N . ASN A 1 116 ? 4.004 22.859 22.969 1 95.19 116 ASN A N 1
ATOM 944 C CA . ASN A 1 116 ? 2.924 22.016 22.484 1 95.19 116 ASN A CA 1
ATOM 945 C C . ASN A 1 116 ? 2.045 21.5 23.625 1 95.19 116 ASN A C 1
ATOM 947 O O . ASN A 1 116 ? 2.531 21.266 24.719 1 95.19 116 ASN A O 1
ATOM 951 N N . THR A 1 117 ? 0.75 21.422 23.359 1 95.75 117 THR A N 1
ATOM 952 C CA . THR A 1 117 ? -0.154 20.812 24.328 1 95.75 117 THR A CA 1
ATOM 953 C C . THR A 1 117 ? -0.149 19.297 24.203 1 95.75 117 THR A C 1
ATOM 955 O O . THR A 1 117 ? -0.914 18.609 24.891 1 95.75 117 THR A O 1
ATOM 958 N N . PHE A 1 118 ? 0.573 18.688 23.359 1 91.5 118 PHE A N 1
ATOM 959 C CA . PHE A 1 118 ? 0.751 17.266 23.109 1 91.5 118 PHE A CA 1
ATOM 960 C C . PHE A 1 118 ? 2.23 16.906 23.047 1 91.5 118 PHE A C 1
ATOM 962 O O . PHE A 1 118 ? 3.082 17.797 22.906 1 91.5 118 PHE A O 1
ATOM 969 N N . PRO A 1 119 ? 2.529 15.617 23.109 1 85.06 119 PRO A N 1
ATOM 970 C CA . PRO A 1 119 ? 3.941 15.234 23.156 1 85.06 119 PRO A CA 1
ATOM 971 C C . PRO A 1 119 ? 4.688 15.594 21.875 1 85.06 119 PRO A C 1
ATOM 973 O O . PRO A 1 119 ? 4.141 15.453 20.781 1 85.06 119 PRO A O 1
ATOM 976 N N . HIS A 1 120 ? 5.879 16.031 22.062 1 76.62 120 HIS A N 1
ATOM 977 C CA . HIS A 1 120 ? 6.734 16.359 20.938 1 76.62 120 HIS A CA 1
ATOM 978 C C . HIS A 1 120 ? 7.098 15.125 20.125 1 76.62 120 HIS A C 1
ATOM 980 O O . HIS A 1 120 ? 7.301 14.047 20.688 1 76.62 120 HIS A O 1
ATOM 986 N N . SER A 1 121 ? 7.277 15.281 18.859 1 67.19 121 SER A N 1
ATOM 987 C CA . SER A 1 121 ? 7.727 14.227 17.953 1 67.19 121 SER A CA 1
ATOM 988 C C . SER A 1 121 ? 6.785 13.023 18 1 67.19 121 SER A C 1
ATOM 990 O O . SER A 1 121 ? 7.238 11.875 18 1 67.19 121 SER A O 1
ATOM 992 N N . SER A 1 122 ? 5.547 13.328 18.234 1 69.44 122 SER A N 1
ATOM 993 C CA . SER A 1 122 ? 4.562 12.258 18.328 1 69.44 122 SER A CA 1
ATOM 994 C C . SER A 1 122 ? 3.895 12.008 16.984 1 69.44 122 SER A C 1
ATOM 996 O O . SER A 1 122 ? 3.047 11.125 16.844 1 69.44 122 SER A O 1
ATOM 998 N N . GLY A 1 123 ? 4.305 12.719 15.969 1 76.25 123 GLY A N 1
ATOM 999 C CA . GLY A 1 123 ? 3.707 12.531 14.656 1 76.25 123 GLY A CA 1
ATOM 1000 C C . GLY A 1 123 ? 2.35 13.195 14.516 1 76.25 123 GLY A C 1
ATOM 1001 O O . GLY A 1 123 ? 1.58 12.867 13.609 1 76.25 123 GLY A O 1
ATOM 1002 N N . ILE A 1 124 ? 2.037 14.125 15.398 1 84.38 124 ILE A N 1
ATOM 1003 C CA . ILE A 1 124 ? 0.753 14.82 15.398 1 84.38 124 ILE A CA 1
ATOM 1004 C C . ILE A 1 124 ? 0.913 16.203 14.773 1 84.38 124 ILE A C 1
ATOM 1006 O O . ILE A 1 124 ? 0.464 17.203 15.336 1 84.38 124 ILE A O 1
ATOM 1010 N N . ALA A 1 125 ? 1.582 16.281 13.703 1 87.44 125 ALA A N 1
ATOM 1011 C CA . ALA A 1 125 ? 1.734 17.453 12.859 1 87.44 125 ALA A CA 1
ATOM 1012 C C . ALA A 1 125 ? 2.219 18.656 13.68 1 87.44 125 ALA A C 1
ATOM 1014 O O . ALA A 1 125 ? 1.635 19.734 13.609 1 87.44 125 ALA A O 1
ATOM 1015 N N . SER A 1 126 ? 3.225 18.5 14.391 1 89.25 126 SER A N 1
ATOM 1016 C CA . SER A 1 126 ? 3.787 19.547 15.227 1 89.25 126 SER A CA 1
ATOM 1017 C C . SER A 1 126 ? 4.418 20.656 14.383 1 89.25 126 SER A C 1
ATOM 1019 O O . SER A 1 126 ? 4.391 21.828 14.758 1 89.25 126 SER A O 1
ATOM 1021 N N . SER A 1 127 ? 4.906 20.281 13.25 1 91.56 127 SER A N 1
ATOM 1022 C CA . SER A 1 127 ? 5.477 21.297 12.367 1 91.56 127 SER A CA 1
ATOM 1023 C C . SER A 1 127 ? 4.398 22.234 11.836 1 91.56 127 SER A C 1
ATOM 1025 O O . SER A 1 127 ? 4.633 23.438 11.703 1 91.56 127 SER A O 1
ATOM 1027 N N . ALA A 1 128 ? 3.262 21.688 11.57 1 95.06 128 ALA A N 1
ATOM 1028 C CA . ALA A 1 128 ? 2.156 22.484 11.047 1 95.06 128 ALA A CA 1
ATOM 1029 C C . ALA A 1 128 ? 1.638 23.469 12.102 1 95.06 128 ALA A C 1
ATOM 1031 O O . ALA A 1 128 ? 1.56 24.672 11.852 1 95.06 128 ALA A O 1
ATOM 1032 N N . SER A 1 129 ? 1.347 23.016 13.273 1 97.56 129 SER A N 1
ATOM 1033 C CA . SER A 1 129 ? 0.825 23.875 14.32 1 97.56 129 SER A CA 1
ATOM 1034 C C . SER A 1 129 ? 1.86 24.906 14.75 1 97.56 129 SER A C 1
ATOM 1036 O O . SER A 1 129 ? 1.524 26.078 14.984 1 97.56 129 SER A O 1
ATOM 1038 N N . GLY A 1 130 ? 3.104 24.516 14.82 1 97 130 GLY A N 1
ATOM 1039 C CA . GLY A 1 130 ? 4.168 25.406 15.219 1 97 130 GLY A CA 1
ATOM 1040 C C . GLY A 1 130 ? 4.359 26.578 14.258 1 97 130 GLY A C 1
ATOM 1041 O O . GLY A 1 130 ? 4.406 27.734 14.68 1 97 130 GLY A O 1
ATOM 1042 N N . MET A 1 131 ? 4.434 26.281 13.008 1 97.62 131 MET A N 1
ATOM 1043 C CA . MET A 1 131 ? 4.664 27.328 12.016 1 97.62 131 MET A CA 1
ATOM 1044 C C . MET A 1 131 ? 3.441 28.219 11.883 1 97.62 131 MET A C 1
ATOM 1046 O O . MET A 1 131 ? 3.574 29.422 11.617 1 97.62 131 MET A O 1
ATOM 1050 N N . ALA A 1 132 ? 2.291 27.609 12.016 1 98.75 132 ALA A N 1
ATOM 1051 C CA . ALA A 1 132 ? 1.072 28.406 11.984 1 98.75 132 ALA A CA 1
ATOM 1052 C C . ALA A 1 132 ? 1.042 29.391 13.148 1 98.75 132 ALA A C 1
ATOM 1054 O O . ALA A 1 132 ? 0.728 30.578 12.969 1 98.75 132 ALA A O 1
ATOM 1055 N N . ALA A 1 133 ? 1.393 28.938 14.336 1 98.75 133 ALA A N 1
ATOM 1056 C CA . ALA A 1 133 ? 1.404 29.812 15.5 1 98.75 133 ALA A CA 1
ATOM 1057 C C . ALA A 1 133 ? 2.387 30.969 15.32 1 98.75 133 ALA A C 1
ATOM 1059 O O . ALA A 1 133 ? 2.074 32.125 15.641 1 98.75 133 ALA A O 1
ATOM 1060 N N . LEU A 1 134 ? 3.535 30.656 14.836 1 98.69 134 LEU A N 1
ATOM 1061 C CA . LEU A 1 134 ? 4.539 31.688 14.602 1 98.69 134 LEU A CA 1
ATOM 1062 C C . LEU A 1 134 ? 4.062 32.688 13.555 1 98.69 134 LEU A C 1
ATOM 1064 O O . LEU A 1 134 ? 4.203 33.906 13.734 1 98.69 134 LEU A O 1
ATOM 1068 N N . ALA A 1 135 ? 3.529 32.188 12.461 1 98.88 135 ALA A N 1
ATOM 1069 C CA . ALA A 1 135 ? 3.018 33.031 11.406 1 98.88 135 ALA A CA 1
ATOM 1070 C C . ALA A 1 135 ? 1.944 34 11.938 1 98.88 135 ALA A C 1
ATOM 1072 O O . ALA A 1 135 ? 1.909 35.156 11.578 1 98.88 135 ALA A O 1
ATOM 1073 N N . MET A 1 136 ? 1.088 33.5 12.766 1 98.88 136 MET A N 1
ATOM 1074 C CA . MET A 1 136 ? 0.05 34.312 13.375 1 98.88 136 MET A CA 1
ATOM 1075 C C . MET A 1 136 ? 0.664 35.469 14.18 1 98.88 136 MET A C 1
ATOM 1077 O O . MET A 1 136 ? 0.175 36.594 14.133 1 98.88 136 MET A O 1
ATOM 1081 N N . ASN A 1 137 ? 1.686 35.156 14.938 1 98.81 137 ASN A N 1
ATOM 1082 C CA . ASN A 1 137 ? 2.363 36.188 15.727 1 98.81 137 ASN A CA 1
ATOM 1083 C C . ASN A 1 137 ? 3.02 37.25 14.844 1 98.81 137 ASN A C 1
ATOM 1085 O O . ASN A 1 137 ? 2.961 38.438 15.141 1 98.81 137 ASN A O 1
ATOM 1089 N N . ILE A 1 138 ? 3.656 36.781 13.812 1 98.62 138 ILE A N 1
ATOM 1090 C CA . ILE A 1 138 ? 4.277 37.719 12.867 1 98.62 138 ILE A CA 1
ATOM 1091 C C . ILE A 1 138 ? 3.215 38.625 12.281 1 98.62 138 ILE A C 1
ATOM 1093 O O . ILE A 1 138 ? 3.434 39.844 12.156 1 98.62 138 ILE A O 1
ATOM 1097 N N . MET A 1 139 ? 2.084 38.094 11.938 1 98.69 139 MET A N 1
ATOM 1098 C CA . MET A 1 139 ? 1.012 38.906 11.367 1 98.69 139 MET A CA 1
ATOM 1099 C C . MET A 1 139 ? 0.445 39.875 12.406 1 98.69 139 MET A C 1
ATOM 1101 O O . MET A 1 139 ? 0.02 40.969 12.07 1 98.69 139 MET A O 1
ATOM 1105 N N . SER A 1 140 ? 0.419 39.406 13.664 1 98.38 140 SER A N 1
ATOM 1106 C CA . SER A 1 140 ? 0.012 40.344 14.711 1 98.38 140 SER A CA 1
ATOM 1107 C C . SER A 1 140 ? 0.946 41.531 14.781 1 98.38 140 SER A C 1
ATOM 1109 O O . SER A 1 140 ? 0.499 42.656 14.992 1 98.38 140 SER A O 1
ATOM 1111 N N . LEU A 1 141 ? 2.238 41.312 14.672 1 98.06 141 LEU A N 1
ATOM 1112 C CA . LEU A 1 141 ? 3.186 42.406 14.602 1 98.06 141 LEU A CA 1
ATOM 1113 C C . LEU A 1 141 ? 2.895 43.312 13.391 1 98.06 141 LEU A C 1
ATOM 1115 O O . LEU A 1 141 ? 2.885 44.531 13.508 1 98.06 141 LEU A O 1
ATOM 1119 N N . GLU A 1 142 ? 2.676 42.656 12.227 1 98.19 142 GLU A N 1
ATOM 1120 C CA . GLU A 1 142 ? 2.367 43.438 11.031 1 98.19 142 GLU A CA 1
ATOM 1121 C C . GLU A 1 142 ? 1.134 44.312 11.25 1 98.19 142 GLU A C 1
ATOM 1123 O O . GLU A 1 142 ? 1.105 45.469 10.828 1 98.19 142 GLU A O 1
ATOM 1128 N N . LYS A 1 143 ? 0.106 43.719 11.82 1 97.69 143 LYS A N 1
ATOM 1129 C CA . LYS A 1 143 ? -1.106 44.469 12.094 1 97.69 143 LYS A CA 1
ATOM 1130 C C . LYS A 1 143 ? -0.817 45.656 13.031 1 97.69 143 LYS A C 1
ATOM 1132 O O . LYS A 1 143 ? -1.415 46.719 12.891 1 97.69 143 LYS A O 1
ATOM 1137 N N . ALA A 1 144 ? 0.084 45.438 14 1 97.25 144 ALA A N 1
ATOM 1138 C CA . ALA A 1 144 ? 0.458 46.5 14.938 1 97.25 144 ALA A CA 1
ATOM 1139 C C . ALA A 1 144 ? 1.145 47.656 14.211 1 97.25 144 ALA A C 1
ATOM 1141 O O . ALA A 1 144 ? 0.953 48.812 14.562 1 97.25 144 ALA A O 1
ATOM 1142 N N . ILE A 1 145 ? 1.925 47.406 13.227 1 96.75 145 ILE A N 1
ATOM 1143 C CA . ILE A 1 145 ? 2.701 48.438 12.562 1 96.75 145 ILE A CA 1
ATOM 1144 C C . ILE A 1 145 ? 1.948 48.969 11.328 1 96.75 145 ILE A C 1
ATOM 1146 O O . ILE A 1 145 ? 2.322 49.969 10.734 1 96.75 145 ILE A O 1
ATOM 1150 N N . ASN A 1 146 ? 0.946 48.188 10.906 1 96.12 146 ASN A N 1
ATOM 1151 C CA . ASN A 1 146 ? 0.03 48.562 9.844 1 96.12 146 ASN A CA 1
ATOM 1152 C C . ASN A 1 146 ? -1.417 48.25 10.195 1 96.12 146 ASN A C 1
ATOM 1154 O O . ASN A 1 146 ? -2.025 47.375 9.602 1 96.12 146 ASN A O 1
ATOM 1158 N N . PRO A 1 147 ? -2.068 49 11 1 94.62 147 PRO A N 1
ATOM 1159 C CA . PRO A 1 147 ? -3.387 48.688 11.562 1 94.62 147 PRO A CA 1
ATOM 1160 C C . PRO A 1 147 ? -4.484 48.656 10.5 1 94.62 147 PRO A C 1
ATOM 1162 O O . PRO A 1 147 ? -5.594 48.188 10.766 1 94.62 147 PRO A O 1
ATOM 1165 N N . ALA A 1 148 ? -4.246 49.094 9.266 1 94.62 148 ALA A N 1
ATOM 1166 C CA . ALA A 1 148 ? -5.254 49.219 8.211 1 94.62 148 ALA A CA 1
ATOM 1167 C C . ALA A 1 148 ? -5.516 47.875 7.555 1 94.62 148 ALA A C 1
ATOM 1169 O O . ALA A 1 148 ? -6.48 47.719 6.805 1 94.62 148 ALA A O 1
ATOM 1170 N N . ILE A 1 149 ? -4.699 46.844 7.848 1 95.25 149 ILE A N 1
ATOM 1171 C CA . ILE A 1 149 ? -4.875 45.594 7.156 1 95.25 149 ILE A CA 1
ATOM 1172 C C . ILE A 1 149 ? -6.199 44.938 7.574 1 95.25 149 ILE A C 1
ATOM 1174 O O . ILE A 1 149 ? -6.598 45.031 8.742 1 95.25 149 ILE A O 1
ATOM 1178 N N . SER A 1 150 ? -6.961 44.375 6.605 1 96.62 150 SER A N 1
ATOM 1179 C CA . SER A 1 150 ? -8.242 43.75 6.855 1 96.62 150 SER A CA 1
ATOM 1180 C C . SER A 1 150 ? -8.039 42.344 7.473 1 96.62 150 SER A C 1
ATOM 1182 O O . SER A 1 150 ? -6.953 41.781 7.391 1 96.62 150 SER A O 1
ATOM 1184 N N . ASP A 1 151 ? -9.086 41.844 8.094 1 96.5 151 ASP A N 1
ATOM 1185 C CA . ASP A 1 151 ? -9.039 40.5 8.656 1 96.5 151 ASP A CA 1
ATOM 1186 C C . ASP A 1 151 ? -8.797 39.469 7.57 1 96.5 151 ASP A C 1
ATOM 1188 O O . ASP A 1 151 ? -8.055 38.5 7.777 1 96.5 151 ASP A O 1
ATOM 1192 N N . ASP A 1 152 ? -9.477 39.625 6.449 1 96.31 152 ASP A N 1
ATOM 1193 C CA . ASP A 1 152 ? -9.297 38.719 5.34 1 96.31 152 ASP A CA 1
ATOM 1194 C C . ASP A 1 152 ? -7.836 38.656 4.902 1 96.31 152 ASP A C 1
ATOM 1196 O O . ASP A 1 152 ? -7.293 37.562 4.68 1 96.31 152 ASP A O 1
ATOM 1200 N N . TYR A 1 153 ? -7.246 39.781 4.758 1 97.44 153 TYR A N 1
ATOM 1201 C CA . TYR A 1 153 ? -5.832 39.844 4.402 1 97.44 153 TYR A CA 1
ATOM 1202 C C . TYR A 1 153 ? -4.961 39.25 5.488 1 97.44 153 TYR A C 1
ATOM 1204 O O . TYR A 1 153 ? -4.035 38.469 5.191 1 97.44 153 TYR A O 1
ATOM 1212 N N . PHE A 1 154 ? -5.281 39.562 6.746 1 98.12 154 PHE A N 1
ATOM 1213 C CA . PHE A 1 154 ? -4.523 39.094 7.902 1 98.12 154 PHE A CA 1
ATOM 1214 C C . PHE A 1 154 ? -4.426 37.562 7.898 1 98.12 154 PHE A C 1
ATOM 1216 O O . PHE A 1 154 ? -3.324 37 7.945 1 98.12 154 PHE A O 1
ATOM 1223 N N . TYR A 1 155 ? -5.535 36.938 7.723 1 98.31 155 TYR A N 1
ATOM 1224 C CA . TYR A 1 155 ? -5.547 35.469 7.82 1 98.31 155 TYR A CA 1
ATOM 1225 C C . TYR A 1 155 ? -5.008 34.844 6.547 1 98.31 155 TYR A C 1
ATOM 1227 O O . TYR A 1 155 ? -4.332 33.812 6.598 1 98.31 155 TYR A O 1
ATOM 1235 N N . ALA A 1 156 ? -5.312 35.344 5.398 1 98.31 156 ALA A N 1
ATOM 1236 C CA . ALA A 1 156 ? -4.773 34.844 4.145 1 98.31 156 ALA A CA 1
ATOM 1237 C C . ALA A 1 156 ? -3.248 34.875 4.141 1 98.31 156 ALA A C 1
ATOM 1239 O O . ALA A 1 156 ? -2.586 33.906 3.768 1 98.31 156 ALA A O 1
ATOM 1240 N N . LYS A 1 157 ? -2.691 36 4.555 1 98.75 157 LYS A N 1
ATOM 1241 C CA . LYS A 1 157 ? -1.237 36.125 4.57 1 98.75 157 LYS A CA 1
ATOM 1242 C C . LYS A 1 157 ? -0.617 35.281 5.66 1 98.75 157 LYS A C 1
ATOM 1244 O O . LYS A 1 157 ? 0.46 34.688 5.469 1 98.75 157 LYS A O 1
ATOM 1249 N N . ALA A 1 158 ? -1.294 35.219 6.828 1 98.81 158 ALA A N 1
ATOM 1250 C CA . ALA A 1 158 ? -0.799 34.281 7.855 1 98.81 158 ALA A CA 1
ATOM 1251 C C . ALA A 1 158 ? -0.684 32.875 7.32 1 98.81 158 ALA A C 1
ATOM 1253 O O . ALA A 1 158 ? 0.323 32.188 7.543 1 98.81 158 ALA A O 1
ATOM 1254 N N . SER A 1 159 ? -1.732 32.438 6.648 1 98.75 159 SER A N 1
ATOM 1255 C CA . SER A 1 159 ? -1.755 31.125 6.031 1 98.75 159 SER A CA 1
ATOM 1256 C C . SER A 1 159 ? -0.665 30.984 4.973 1 98.75 159 SER A C 1
ATOM 1258 O O . SER A 1 159 ? 0.032 29.969 4.918 1 98.75 159 SER A O 1
ATOM 1260 N N . PHE A 1 160 ? -0.471 31.969 4.199 1 98.69 160 PHE A N 1
ATOM 1261 C CA . PHE A 1 160 ? 0.563 32 3.172 1 98.69 160 PHE A CA 1
ATOM 1262 C C . PHE A 1 160 ? 1.948 31.875 3.793 1 98.69 160 PHE A C 1
ATOM 1264 O O . PHE A 1 160 ? 2.76 31.062 3.346 1 98.69 160 PHE A O 1
ATOM 1271 N N . LEU A 1 161 ? 2.184 32.688 4.832 1 98.75 161 LEU A N 1
ATOM 1272 C CA . LEU A 1 161 ? 3.479 32.656 5.5 1 98.75 161 LEU A CA 1
ATOM 1273 C C . LEU A 1 161 ? 3.717 31.281 6.148 1 98.75 161 LEU A C 1
ATOM 1275 O O . LEU A 1 161 ? 4.809 30.719 6.031 1 98.75 161 LEU A O 1
ATOM 1279 N N . ALA A 1 162 ? 2.695 30.75 6.848 1 98.62 162 ALA A N 1
ATOM 1280 C CA . ALA A 1 162 ? 2.814 29.453 7.508 1 98.62 162 ALA A CA 1
ATOM 1281 C C . ALA A 1 162 ? 3.229 28.375 6.52 1 98.62 162 ALA A C 1
ATOM 1283 O O . ALA A 1 162 ? 4.082 27.531 6.824 1 98.62 162 ALA A O 1
ATOM 1284 N N . ARG A 1 163 ? 2.656 28.391 5.367 1 97.88 163 ARG A N 1
ATOM 1285 C CA . ARG A 1 163 ? 2.951 27.422 4.312 1 97.88 163 ARG A CA 1
ATOM 1286 C C . ARG A 1 163 ? 4.441 27.391 3.992 1 97.88 163 ARG A C 1
ATOM 1288 O O . ARG A 1 163 ? 5.008 26.344 3.719 1 97.88 163 ARG A O 1
ATOM 1295 N N . LEU A 1 164 ? 5.066 28.531 4.027 1 97.25 164 LEU A N 1
ATOM 1296 C CA . LEU A 1 164 ? 6.469 28.656 3.66 1 97.25 164 LEU A CA 1
ATOM 1297 C C . LEU A 1 164 ? 7.371 28.016 4.711 1 97.25 164 LEU A C 1
ATOM 1299 O O . LEU A 1 164 ? 8.531 27.719 4.434 1 97.25 164 LEU A O 1
ATOM 1303 N N . GLY A 1 165 ? 6.871 27.906 5.938 1 95.5 165 GLY A N 1
ATOM 1304 C CA . GLY A 1 165 ? 7.586 27.141 6.953 1 95.5 165 GLY A CA 1
ATOM 1305 C C . GLY A 1 165 ? 7.371 25.641 6.832 1 95.5 165 GLY A C 1
ATOM 1306 O O . GLY A 1 165 ? 8.328 24.859 6.891 1 95.5 165 GLY A O 1
ATOM 1307 N N . SER A 1 166 ? 6.086 25.328 6.746 1 94.5 166 SER A N 1
ATOM 1308 C CA . SER A 1 166 ? 5.605 23.969 6.496 1 94.5 166 SER A CA 1
ATOM 1309 C C . SER A 1 166 ? 4.344 23.984 5.645 1 94.5 166 SER A C 1
ATOM 1311 O O . SER A 1 166 ? 3.387 24.703 5.949 1 94.5 166 SER A O 1
ATOM 1313 N N . GLY A 1 167 ? 4.309 23.25 4.598 1 95.06 167 GLY A N 1
ATOM 1314 C CA . GLY A 1 167 ? 3.182 23.281 3.678 1 95.06 167 GLY A CA 1
ATOM 1315 C C . GLY A 1 167 ? 1.841 23.141 4.375 1 95.06 167 GLY A C 1
ATOM 1316 O O . GLY A 1 167 ? 0.984 24.016 4.262 1 95.06 167 GLY A O 1
ATOM 1317 N N . SER A 1 168 ? 1.679 22.141 5.172 1 95.38 168 SER A N 1
ATOM 1318 C CA . SER A 1 168 ? 0.387 21.828 5.777 1 95.38 168 SER A CA 1
ATOM 1319 C C . SER A 1 168 ? 0.025 22.844 6.859 1 95.38 168 SER A C 1
ATOM 1321 O O . SER A 1 168 ? -1.114 22.875 7.328 1 95.38 168 SER A O 1
ATOM 1323 N N . ALA A 1 169 ? 0.939 23.703 7.238 1 97.62 169 ALA A N 1
ATOM 1324 C CA . ALA A 1 169 ? 0.693 24.688 8.289 1 97.62 169 ALA A CA 1
ATOM 1325 C C . ALA A 1 169 ? -0.371 25.688 7.855 1 97.62 169 ALA A C 1
ATOM 1327 O O . ALA A 1 169 ? -1.017 26.312 8.695 1 97.62 169 ALA A O 1
ATOM 1328 N N . CYS A 1 170 ? -0.502 25.844 6.547 1 98.38 170 CYS A N 1
ATOM 1329 C CA . CYS A 1 170 ? -1.493 26.781 6.055 1 98.38 170 CYS A CA 1
ATOM 1330 C C . CYS A 1 170 ? -2.902 26.359 6.434 1 98.38 170 CYS A C 1
ATOM 1332 O O . CYS A 1 170 ? -3.82 27.172 6.48 1 98.38 170 CYS A O 1
ATOM 1334 N N . ARG A 1 171 ? -3.027 25.078 6.762 1 98.25 171 ARG A N 1
ATOM 1335 C CA . ARG A 1 171 ? -4.348 24.562 7.109 1 98.25 171 ARG A CA 1
ATOM 1336 C C . ARG A 1 171 ? -4.57 24.594 8.617 1 98.25 171 ARG A C 1
ATOM 1338 O O . ARG A 1 171 ? -5.59 24.094 9.109 1 98.25 171 ARG A O 1
ATOM 1345 N N . SER A 1 172 ? -3.723 25.172 9.375 1 98.62 172 SER A N 1
ATOM 1346 C CA . SER A 1 172 ? -3.842 25.266 10.828 1 98.62 172 SER A CA 1
ATOM 1347 C C . SER A 1 172 ? -4.156 26.688 11.258 1 98.62 172 SER A C 1
ATOM 1349 O O . SER A 1 172 ? -4.121 27 12.453 1 98.62 172 SER A O 1
ATOM 1351 N N . VAL A 1 173 ? -4.504 27.578 10.328 1 98.56 173 VAL A N 1
ATOM 1352 C CA . VAL A 1 173 ? -4.594 29 10.617 1 98.56 173 VAL A CA 1
ATOM 1353 C C . VAL A 1 173 ? -6.027 29.359 10.984 1 98.56 173 VAL A C 1
ATOM 1355 O O . VAL A 1 173 ? -6.281 29.922 12.055 1 98.56 173 VAL A O 1
ATOM 1358 N N . LYS A 1 174 ? -7 29.031 10.094 1 97.5 174 LYS A N 1
ATOM 1359 C CA . LYS A 1 174 ? -8.367 29.469 10.367 1 97.5 174 LYS A CA 1
ATOM 1360 C C . LYS A 1 174 ? -9.391 28.484 9.828 1 97.5 174 LYS A C 1
ATOM 1362 O O . LYS A 1 174 ? -9.328 28.094 8.664 1 97.5 174 LYS A O 1
ATOM 1367 N N . GLY A 1 175 ? -10.328 28.188 10.789 1 96.88 175 GLY A N 1
ATOM 1368 C CA . GLY A 1 175 ? -11.469 27.406 10.328 1 96.88 175 GLY A CA 1
ATOM 1369 C C . GLY A 1 175 ? -11.508 26 10.891 1 96.88 175 GLY A C 1
ATOM 1370 O O . GLY A 1 175 ? -10.531 25.531 11.477 1 96.88 175 GLY A O 1
ATOM 1371 N N . GLU A 1 176 ? -12.688 25.359 10.727 1 97.5 176 GLU A N 1
ATOM 1372 C CA . GLU A 1 176 ? -12.898 23.969 11.156 1 97.5 176 GLU A CA 1
ATOM 1373 C C . GLU A 1 176 ? -12.352 22.984 10.125 1 97.5 176 GLU A C 1
ATOM 1375 O O . GLU A 1 176 ? -11.586 22.094 10.461 1 97.5 176 GLU A O 1
ATOM 1380 N N . VAL A 1 177 ? -12.883 23.219 8.906 1 97.75 177 VAL A N 1
ATOM 1381 C CA . VAL A 1 177 ? -12.438 22.469 7.734 1 97.75 177 VAL A CA 1
ATOM 1382 C C . VAL A 1 177 ? -11.695 23.391 6.773 1 97.75 177 VAL A C 1
ATOM 1384 O O . VAL A 1 177 ? -12.227 24.438 6.375 1 97.75 177 VAL A O 1
ATOM 1387 N N . VAL A 1 178 ? -10.469 23.047 6.441 1 98.12 178 VAL A N 1
ATOM 1388 C CA . VAL A 1 178 ? -9.633 23.969 5.68 1 98.12 178 VAL A CA 1
ATOM 1389 C C . VAL A 1 178 ? -9.078 23.25 4.445 1 98.12 178 VAL A C 1
ATOM 1391 O O . VAL A 1 178 ? -8.539 22.156 4.551 1 98.12 178 VAL A O 1
ATOM 1394 N N . ALA A 1 179 ? -9.219 23.875 3.281 1 97.81 179 ALA A N 1
ATOM 1395 C CA . ALA A 1 179 ? -8.703 23.344 2.02 1 97.81 179 ALA A CA 1
ATOM 1396 C C . ALA A 1 179 ? -7.453 24.109 1.585 1 97.81 179 ALA A C 1
ATOM 1398 O O . ALA A 1 179 ? -7.348 25.312 1.799 1 97.81 179 ALA A O 1
ATOM 1399 N N . TRP A 1 180 ? -6.547 23.438 1.055 1 98.19 180 TRP A N 1
ATOM 1400 C CA . TRP A 1 180 ? -5.336 24 0.464 1 98.19 180 TRP A CA 1
ATOM 1401 C C . TRP A 1 180 ? -5.074 23.406 -0.916 1 98.19 180 TRP A C 1
ATOM 1403 O O . TRP A 1 180 ? -5.102 22.188 -1.087 1 98.19 180 TRP A O 1
ATOM 1413 N N . GLY A 1 181 ? -4.832 24.312 -1.825 1 97.38 181 GLY A N 1
ATOM 1414 C CA . GLY A 1 181 ? -4.648 23.938 -3.217 1 97.38 181 GLY A CA 1
ATOM 1415 C C . GLY A 1 181 ? -5.816 24.328 -4.102 1 97.38 181 GLY A C 1
ATOM 1416 O O . GLY A 1 181 ? -6.977 24.234 -3.688 1 97.38 181 GLY A O 1
ATOM 1417 N N . GLU A 1 182 ? -5.539 24.781 -5.246 1 95.81 182 GLU A N 1
ATOM 1418 C CA . GLU A 1 182 ? -6.578 25.172 -6.191 1 95.81 182 GLU A CA 1
ATOM 1419 C C . GLU A 1 182 ? -7.473 24 -6.562 1 95.81 182 GLU A C 1
ATOM 1421 O O . GLU A 1 182 ? -6.977 22.906 -6.84 1 95.81 182 GLU A O 1
ATOM 1426 N N . ASN A 1 183 ? -8.656 24.203 -6.477 1 94.5 183 ASN A N 1
ATOM 1427 C CA . ASN A 1 183 ? -9.68 23.203 -6.797 1 94.5 183 ASN A CA 1
ATOM 1428 C C . ASN A 1 183 ? -10.961 23.859 -7.305 1 94.5 183 ASN A C 1
ATOM 1430 O O . ASN A 1 183 ? -11.375 24.906 -6.789 1 94.5 183 ASN A O 1
ATOM 1434 N N . LYS A 1 184 ? -11.648 23.281 -8.266 1 93.69 184 LYS A N 1
ATOM 1435 C CA . LYS A 1 184 ? -12.797 23.875 -8.945 1 93.69 184 LYS A CA 1
ATOM 1436 C C . LYS A 1 184 ? -14.016 23.906 -8.031 1 93.69 184 LYS A C 1
ATOM 1438 O O . LYS A 1 184 ? -14.906 24.734 -8.195 1 93.69 184 LYS A O 1
ATOM 1443 N N . THR A 1 185 ? -14.047 23.078 -7.105 1 93.44 185 THR A N 1
ATOM 1444 C CA . THR A 1 185 ? -15.266 22.891 -6.328 1 93.44 185 THR A CA 1
ATOM 1445 C C . THR A 1 185 ? -15.25 23.781 -5.082 1 93.44 185 THR A C 1
ATOM 1447 O O . THR A 1 185 ? -16.281 23.953 -4.418 1 93.44 185 THR A O 1
ATOM 1450 N N . ILE A 1 186 ? -14.141 24.328 -4.742 1 94.19 186 ILE A N 1
ATOM 1451 C CA . ILE A 1 186 ? -14.031 25.172 -3.561 1 94.19 186 ILE A CA 1
ATOM 1452 C C . ILE A 1 186 ? -13.719 26.609 -3.979 1 94.19 186 ILE A C 1
ATOM 1454 O O . ILE A 1 186 ? -12.594 26.922 -4.375 1 94.19 186 ILE A O 1
ATOM 1458 N N . GLU A 1 187 ? -14.68 27.422 -3.83 1 91.5 187 GLU A N 1
ATOM 1459 C CA . GLU A 1 187 ? -14.508 28.828 -4.191 1 91.5 187 GLU A CA 1
ATOM 1460 C C . GLU A 1 187 ? -13.398 29.484 -3.369 1 91.5 187 GLU A C 1
ATOM 1462 O O . GLU A 1 187 ? -13.336 29.312 -2.15 1 91.5 187 GLU A O 1
ATOM 1467 N N . GLY A 1 188 ? -12.5 30.172 -4.082 1 93.56 188 GLY A N 1
ATOM 1468 C CA . GLY A 1 188 ? -11.445 30.906 -3.404 1 93.56 188 GLY A CA 1
ATOM 1469 C C . GLY A 1 188 ? -10.242 30.047 -3.066 1 93.56 188 GLY A C 1
ATOM 1470 O O . GLY A 1 188 ? -9.273 30.531 -2.486 1 93.56 188 GLY A O 1
ATOM 1471 N N . SER A 1 189 ? -10.336 28.734 -3.387 1 95.75 189 SER A N 1
ATOM 1472 C CA . SER A 1 189 ? -9.195 27.859 -3.129 1 95.75 189 SER A CA 1
ATOM 1473 C C . SER A 1 189 ? -7.926 28.391 -3.783 1 95.75 189 SER A C 1
ATOM 1475 O O . SER A 1 189 ? -7.992 29.109 -4.793 1 95.75 189 SER A O 1
ATOM 1477 N N . SER A 1 190 ? -6.754 28.109 -3.213 1 97 190 SER A N 1
ATOM 1478 C CA . SER A 1 190 ? -5.488 28.672 -3.662 1 97 190 SER A CA 1
ATOM 1479 C C . SER A 1 190 ? -4.32 27.75 -3.352 1 97 190 SER A C 1
ATOM 1481 O O . SER A 1 190 ? -4.328 27.047 -2.338 1 97 190 SER A O 1
ATOM 1483 N N . ASP A 1 191 ? -3.359 27.781 -4.203 1 96.81 191 ASP A N 1
ATOM 1484 C CA . ASP A 1 191 ? -2.107 27.078 -3.922 1 96.81 191 ASP A CA 1
ATOM 1485 C C . ASP A 1 191 ? -1.268 27.844 -2.902 1 96.81 191 ASP A C 1
ATOM 1487 O O . ASP A 1 191 ? -0.313 27.297 -2.344 1 96.81 191 ASP A O 1
ATOM 1491 N N . LEU A 1 192 ? -1.643 29.062 -2.65 1 97.31 192 LEU A N 1
ATOM 1492 C CA . LEU A 1 192 ? -0.782 29.938 -1.865 1 97.31 192 LEU A CA 1
ATOM 1493 C C . LEU A 1 192 ? -1.151 29.891 -0.387 1 97.31 192 LEU A C 1
ATOM 1495 O O . LEU A 1 192 ? -0.303 30.109 0.479 1 97.31 192 LEU A O 1
ATOM 1499 N N . PHE A 1 193 ? -2.404 29.688 -0.113 1 98.19 193 PHE A N 1
ATOM 1500 C CA . PHE A 1 193 ? -2.871 29.703 1.269 1 98.19 193 PHE A CA 1
ATOM 1501 C C . PHE A 1 193 ? -4.117 28.828 1.425 1 98.19 193 PHE A C 1
ATOM 1503 O O . PHE A 1 193 ? -4.777 28.5 0.438 1 98.19 193 PHE A O 1
ATOM 1510 N N . GLY A 1 194 ? -4.406 28.453 2.648 1 97.88 194 GLY A N 1
ATOM 1511 C CA . GLY A 1 194 ? -5.586 27.656 2.957 1 97.88 194 GLY A CA 1
ATOM 1512 C C . GLY A 1 194 ? -6.855 28.484 3.045 1 97.88 194 GLY A C 1
ATOM 1513 O O . GLY A 1 194 ? -6.812 29.656 3.408 1 97.88 194 GLY A O 1
ATOM 1514 N N . VAL A 1 195 ? -7.98 27.859 2.725 1 96.81 195 VAL A N 1
ATOM 1515 C CA . VAL A 1 195 ? -9.273 28.516 2.789 1 96.81 195 VAL A CA 1
ATOM 1516 C C . VAL A 1 195 ? -10.25 27.672 3.607 1 96.81 195 VAL A C 1
ATOM 1518 O O . VAL A 1 195 ? -10.258 26.453 3.504 1 96.81 195 VAL A O 1
ATOM 1521 N N . GLU A 1 196 ? -11.031 28.359 4.438 1 94.75 196 GLU A N 1
ATOM 1522 C CA . GLU A 1 196 ? -12.023 27.672 5.258 1 94.75 196 GLU A CA 1
ATOM 1523 C C . GLU A 1 196 ? -13.203 27.203 4.414 1 94.75 196 GLU A C 1
ATOM 1525 O O . GLU A 1 196 ? -13.672 27.922 3.533 1 94.75 196 GLU A O 1
ATOM 1530 N N . PHE A 1 197 ? -13.594 25.969 4.668 1 90.62 197 PHE A N 1
ATOM 1531 C CA . PHE A 1 197 ? -14.836 25.422 4.141 1 90.62 197 PHE A CA 1
ATOM 1532 C C . PHE A 1 197 ? -15.984 25.641 5.121 1 90.62 197 PHE A C 1
ATOM 1534 O O . PHE A 1 197 ? -16.016 25.031 6.195 1 90.62 197 PHE A O 1
ATOM 1541 N N . ASP A 1 198 ? -17.078 26.438 4.883 1 83.31 198 ASP A N 1
ATOM 1542 C CA . ASP A 1 198 ? -18.031 26.891 5.895 1 83.31 198 ASP A CA 1
ATOM 1543 C C . ASP A 1 198 ? -19.375 26.188 5.727 1 83.31 198 ASP A C 1
ATOM 1545 O O . ASP A 1 198 ? -20.375 26.609 6.324 1 83.31 198 ASP A O 1
ATOM 1549 N N . LEU A 1 199 ? -19.531 25.156 5 1 89.75 199 LEU A N 1
ATOM 1550 C CA . LEU A 1 199 ? -20.812 24.5 4.801 1 89.75 199 LEU A CA 1
ATOM 1551 C C . LEU A 1 199 ? -20.781 23.078 5.355 1 89.75 199 LEU A C 1
ATOM 1553 O O . LEU A 1 199 ? -21.094 22.125 4.648 1 89.75 199 LEU A O 1
ATOM 1557 N N . LEU A 1 200 ? -20.484 23 6.602 1 95.31 200 LEU A N 1
ATOM 1558 C CA . LEU A 1 200 ? -20.359 21.703 7.25 1 95.31 200 LEU A CA 1
ATOM 1559 C C . LEU A 1 200 ? -21.703 21.234 7.809 1 95.31 200 LEU A C 1
ATOM 1561 O O . LEU A 1 200 ? -22.328 21.953 8.602 1 95.31 200 LEU A O 1
ATOM 1565 N N . HIS A 1 201 ? -22.203 20.141 7.363 1 97.5 201 HIS A N 1
ATOM 1566 C CA . HIS A 1 201 ? -23.438 19.531 7.852 1 97.5 201 HIS A CA 1
ATOM 1567 C C . HIS A 1 201 ? -23.344 19.219 9.344 1 97.5 201 HIS A C 1
ATOM 1569 O O . HIS A 1 201 ? -22.266 18.953 9.859 1 97.5 201 HIS A O 1
ATOM 1575 N N . GLU A 1 202 ? -24.453 19.125 10.055 1 97 202 GLU A N 1
ATOM 1576 C CA . GLU A 1 202 ? -24.562 18.906 11.5 1 97 202 GLU A CA 1
ATOM 1577 C C . GLU A 1 202 ? -23.906 17.594 11.906 1 97 202 GLU A C 1
ATOM 1579 O O . GLU A 1 202 ? -23.344 17.484 13 1 97 202 GLU A O 1
ATOM 1584 N N . ASN A 1 203 ? -23.953 16.625 11 1 97.62 203 ASN A N 1
ATOM 1585 C CA . ASN A 1 203 ? -23.375 15.312 11.289 1 97.62 203 ASN A CA 1
ATOM 1586 C C . ASN A 1 203 ? -21.875 15.414 11.562 1 97.62 203 ASN A C 1
ATOM 1588 O O . ASN A 1 203 ? -21.281 14.516 12.172 1 97.62 203 ASN A O 1
ATOM 1592 N N . PHE A 1 204 ? -21.25 16.484 11.102 1 97.94 204 PHE A N 1
ATOM 1593 C CA . PHE A 1 204 ? -19.797 16.609 11.219 1 97.94 204 PHE A CA 1
ATOM 1594 C C . PHE A 1 204 ? -19.422 17.672 12.242 1 97.94 204 PHE A C 1
ATOM 1596 O O . PHE A 1 204 ? -18.234 17.922 12.477 1 97.94 204 PHE A O 1
ATOM 1603 N N . LYS A 1 205 ? -20.438 18.312 12.828 1 95.44 205 LYS A N 1
ATOM 1604 C CA . LYS A 1 205 ? -20.172 19.234 13.922 1 95.44 205 LYS A CA 1
ATOM 1605 C C . LYS A 1 205 ? -19.625 18.5 15.141 1 95.44 205 LYS A C 1
ATOM 1607 O O . LYS A 1 205 ? -20.094 17.406 15.477 1 95.44 205 LYS A O 1
ATOM 1612 N N . HIS A 1 206 ? -18.641 18.969 15.719 1 96.62 206 HIS A N 1
ATOM 1613 C CA . HIS A 1 206 ? -17.984 18.391 16.891 1 96.62 206 HIS A CA 1
ATOM 1614 C C . HIS A 1 206 ? -17.484 16.984 16.594 1 96.62 206 HIS A C 1
ATOM 1616 O O . HIS A 1 206 ? -17.547 16.109 17.469 1 96.62 206 HIS A O 1
ATOM 1622 N N . PHE A 1 207 ? -17.172 16.766 15.336 1 98.5 207 PHE A N 1
ATOM 1623 C CA . PHE A 1 207 ? -16.641 15.469 14.945 1 98.5 207 PHE A CA 1
ATOM 1624 C C . PHE A 1 207 ? -15.406 15.125 15.773 1 98.5 207 PHE A C 1
ATOM 1626 O O . PHE A 1 207 ? -14.57 15.984 16.047 1 98.5 207 PHE A O 1
ATOM 1633 N N . GLN A 1 208 ? -15.281 13.859 16.172 1 98.81 208 GLN A N 1
ATOM 1634 C CA . GLN A 1 208 ? -14.266 13.422 17.125 1 98.81 208 GLN A CA 1
ATOM 1635 C C . GLN A 1 208 ? -13.039 12.867 16.422 1 98.81 208 GLN A C 1
ATOM 1637 O O . GLN A 1 208 ? -13.156 12.289 15.328 1 98.81 208 GLN A O 1
ATOM 1642 N N . ASP A 1 209 ? -11.906 13.094 17.016 1 98.62 209 ASP A N 1
ATOM 1643 C CA . ASP A 1 209 ? -10.625 12.539 16.594 1 98.62 209 ASP A CA 1
ATOM 1644 C C . ASP A 1 209 ? -9.828 12.023 17.797 1 98.62 209 ASP A C 1
ATOM 1646 O O . ASP A 1 209 ? -9.273 12.812 18.562 1 98.62 209 ASP A O 1
ATOM 1650 N N . THR A 1 210 ? -9.766 10.734 17.969 1 98.62 210 THR A N 1
ATOM 1651 C CA . THR A 1 210 ? -8.914 10.148 19 1 98.62 210 THR A CA 1
ATOM 1652 C C . THR A 1 210 ? -7.617 9.617 18.375 1 98.62 210 THR A C 1
ATOM 1654 O O . THR A 1 210 ? -7.648 8.719 17.531 1 98.62 210 THR A O 1
ATOM 1657 N N . ILE A 1 211 ? -6.508 10.188 18.828 1 97.56 211 ILE A N 1
ATOM 1658 C CA . ILE A 1 211 ? -5.207 9.859 18.25 1 97.56 211 ILE A CA 1
ATOM 1659 C C . ILE A 1 211 ? -4.543 8.75 19.062 1 97.56 211 ILE A C 1
ATOM 1661 O O . ILE A 1 211 ? -4.199 8.945 20.234 1 97.56 211 ILE A O 1
ATOM 1665 N N . LEU A 1 212 ? -4.383 7.621 18.453 1 97.88 212 LEU A N 1
ATOM 1666 C CA . LEU A 1 212 ? -3.705 6.492 19.078 1 97.88 212 LEU A CA 1
ATOM 1667 C C . LEU A 1 212 ? -2.209 6.527 18.781 1 97.88 212 LEU A C 1
ATOM 1669 O O . LEU A 1 212 ? -1.796 6.449 17.625 1 97.88 212 LEU A O 1
ATOM 1673 N N . LEU A 1 213 ? -1.37 6.637 19.766 1 95.69 213 LEU A N 1
ATOM 1674 C CA . LEU A 1 213 ? 0.075 6.777 19.625 1 95.69 213 LEU A CA 1
ATOM 1675 C C . LEU A 1 213 ? 0.752 5.41 19.594 1 95.69 213 LEU A C 1
ATOM 1677 O O . LEU A 1 213 ? 1.185 4.906 20.641 1 95.69 213 LEU A O 1
ATOM 1681 N N . VAL A 1 214 ? 0.938 4.895 18.422 1 95.5 214 VAL A N 1
ATOM 1682 C CA . VAL A 1 214 ? 1.461 3.549 18.203 1 95.5 214 VAL A CA 1
ATOM 1683 C C . VAL A 1 214 ? 2.984 3.566 18.297 1 95.5 214 VAL A C 1
ATOM 1685 O O . VAL A 1 214 ? 3.592 2.615 18.797 1 95.5 214 VAL A O 1
ATOM 1688 N N . ASP A 1 215 ? 3.551 4.512 17.766 1 87.19 215 ASP A N 1
ATOM 1689 C CA . ASP A 1 215 ? 5.004 4.652 17.719 1 87.19 215 ASP A CA 1
ATOM 1690 C C . ASP A 1 215 ? 5.414 6.121 17.812 1 87.19 215 ASP A C 1
ATOM 1692 O O . ASP A 1 215 ? 5.027 6.934 16.969 1 87.19 215 ASP A O 1
ATOM 1696 N N . LYS A 1 216 ? 6.145 6.363 18.875 1 73.25 216 LYS A N 1
ATOM 1697 C CA . LYS A 1 216 ? 6.617 7.73 19.078 1 73.25 216 LYS A CA 1
ATOM 1698 C C . LYS A 1 216 ? 8.023 7.918 18.531 1 73.25 216 LYS A C 1
ATOM 1700 O O . LYS A 1 216 ? 8.625 8.984 18.688 1 73.25 216 LYS A O 1
ATOM 1705 N N . GLY A 1 217 ? 8.5 6.883 17.891 1 63.34 217 GLY A N 1
ATOM 1706 C CA . GLY A 1 217 ? 9.883 6.918 17.453 1 63.34 217 GLY A CA 1
ATOM 1707 C C . GLY A 1 217 ? 10.117 7.875 16.297 1 63.34 217 GLY A C 1
ATOM 1708 O O . GLY A 1 217 ? 9.195 8.555 15.844 1 63.34 217 GLY A O 1
ATOM 1709 N N . GLU A 1 218 ? 11.375 7.992 15.977 1 62.44 218 GLU A N 1
ATOM 1710 C CA . GLU A 1 218 ? 11.781 8.859 14.883 1 62.44 218 GLU A CA 1
ATOM 1711 C C . GLU A 1 218 ? 11.211 8.375 13.547 1 62.44 218 GLU A C 1
ATOM 1713 O O . GLU A 1 218 ? 11.094 7.172 13.32 1 62.44 218 GLU A O 1
ATOM 1718 N N . LYS A 1 219 ? 10.883 9.367 12.867 1 67.06 219 LYS A N 1
ATOM 1719 C CA . LYS A 1 219 ? 10.367 9.133 11.523 1 67.06 219 LYS A CA 1
ATOM 1720 C C . LYS A 1 219 ? 11.43 8.492 10.625 1 67.06 219 LYS A C 1
ATOM 1722 O O . LYS A 1 219 ? 12.586 8.93 10.617 1 67.06 219 LYS A O 1
ATOM 1727 N N . GLN A 1 220 ? 11 7.523 9.938 1 67.06 220 GLN A N 1
ATOM 1728 C CA . GLN A 1 220 ? 11.867 6.883 8.961 1 67.06 220 GLN A CA 1
ATOM 1729 C C . GLN A 1 220 ? 12.125 7.801 7.766 1 67.06 220 GLN A C 1
ATOM 1731 O O . GLN A 1 220 ? 13.211 7.777 7.18 1 67.06 220 GLN A O 1
ATOM 1736 N N . VAL A 1 221 ? 11.102 8.57 7.441 1 74.19 221 VAL A N 1
ATOM 1737 C CA . VAL A 1 221 ? 11.195 9.484 6.305 1 74.19 221 VAL A CA 1
ATOM 1738 C C . VAL A 1 221 ? 10.742 10.883 6.727 1 74.19 221 VAL A C 1
ATOM 1740 O O . VAL A 1 221 ? 9.648 11.047 7.262 1 74.19 221 VAL A O 1
ATOM 1743 N N . SER A 1 222 ? 11.625 11.781 6.527 1 79.44 222 SER A N 1
ATOM 1744 C CA . SER A 1 222 ? 11.227 13.156 6.797 1 79.44 222 SER A CA 1
ATOM 1745 C C . SER A 1 222 ? 10.148 13.625 5.824 1 79.44 222 SER A C 1
ATOM 1747 O O . SER A 1 222 ? 9.992 13.055 4.738 1 79.44 222 SER A O 1
ATOM 1749 N N . SER A 1 223 ? 9.406 14.609 6.242 1 80.25 223 SER A N 1
ATOM 1750 C CA . SER A 1 223 ? 8.352 15.141 5.383 1 80.25 223 SER A CA 1
ATOM 1751 C C . SER A 1 223 ? 8.914 15.656 4.062 1 80.25 223 SER A C 1
ATOM 1753 O O . SER A 1 223 ? 8.352 15.398 2.998 1 80.25 223 SER A O 1
ATOM 1755 N N . THR A 1 224 ? 10.039 16.344 4.141 1 81.38 224 THR A N 1
ATOM 1756 C CA . THR A 1 224 ? 10.672 16.891 2.941 1 81.38 224 THR A CA 1
ATOM 1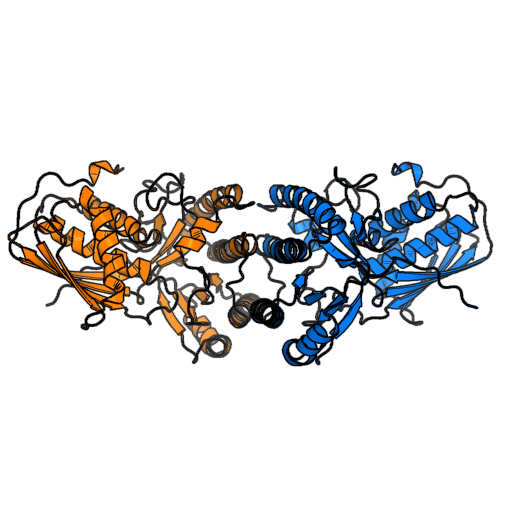757 C C . THR A 1 224 ? 11.062 15.766 1.98 1 81.38 224 THR A C 1
ATOM 1759 O O . THR A 1 224 ? 10.781 15.844 0.782 1 81.38 224 THR A O 1
ATOM 1762 N N . VAL A 1 225 ? 11.586 14.766 2.504 1 85.81 225 VAL A N 1
ATOM 1763 C CA . VAL A 1 225 ? 11.992 13.625 1.69 1 85.81 225 VAL A CA 1
ATOM 1764 C C . VAL A 1 225 ? 10.75 12.922 1.136 1 85.81 225 VAL A C 1
ATOM 1766 O O . VAL A 1 225 ? 10.711 12.555 -0.041 1 85.81 225 VAL A O 1
ATOM 1769 N N . GLY A 1 226 ? 9.805 12.82 1.971 1 89.62 226 GLY A N 1
ATOM 1770 C CA . GLY A 1 226 ? 8.57 12.164 1.562 1 89.62 226 GLY A CA 1
ATOM 1771 C C . GLY A 1 226 ? 7.91 12.828 0.368 1 89.62 226 GLY A C 1
ATOM 1772 O O . GLY A 1 226 ? 7.547 12.156 -0.598 1 89.62 226 GLY A O 1
ATOM 1773 N N . HIS A 1 227 ? 7.844 14.094 0.413 1 91.69 227 HIS A N 1
ATOM 1774 C CA . HIS A 1 227 ? 7.219 14.82 -0.687 1 91.69 227 HIS A CA 1
ATOM 1775 C C . HIS A 1 227 ? 8.039 14.695 -1.966 1 91.69 227 HIS A C 1
ATOM 1777 O O . HIS A 1 227 ? 7.48 14.641 -3.064 1 91.69 227 HIS A O 1
ATOM 1783 N N . ASN A 1 228 ? 9.281 14.617 -1.824 1 92.44 228 ASN A N 1
ATOM 1784 C CA . ASN A 1 228 ? 10.18 14.539 -2.971 1 92.44 228 ASN A CA 1
ATOM 1785 C C . ASN A 1 228 ? 10.086 13.172 -3.654 1 92.44 228 ASN A C 1
ATOM 1787 O O . ASN A 1 228 ? 10.445 13.039 -4.824 1 92.44 228 ASN A O 1
ATOM 1791 N N . LEU A 1 229 ? 9.633 12.242 -2.939 1 93.38 229 LEU A N 1
ATOM 1792 C CA . LEU A 1 229 ? 9.492 10.898 -3.49 1 93.38 229 LEU A CA 1
ATOM 1793 C C . LEU A 1 229 ? 8.477 10.875 -4.625 1 93.38 229 LEU A C 1
ATOM 1795 O O . LEU A 1 229 ? 8.445 9.93 -5.418 1 93.38 229 LEU A O 1
ATOM 1799 N N . MET A 1 230 ? 7.672 11.875 -4.688 1 95.62 230 MET A N 1
ATOM 1800 C CA . MET A 1 230 ? 6.629 11.891 -5.711 1 95.62 230 MET A CA 1
ATOM 1801 C C . MET A 1 230 ? 7.191 12.352 -7.051 1 95.62 230 MET A C 1
ATOM 1803 O O . MET A 1 230 ? 6.543 12.203 -8.086 1 95.62 230 MET A O 1
ATOM 1807 N N . HIS A 1 231 ? 8.375 12.984 -7.02 1 94.25 231 HIS A N 1
ATOM 1808 C CA . HIS A 1 231 ? 9.039 13.305 -8.281 1 94.25 231 HIS A CA 1
ATOM 1809 C C . HIS A 1 231 ? 9.508 12.047 -9 1 94.25 231 HIS A C 1
ATOM 1811 O O . HIS A 1 231 ? 10.328 11.289 -8.469 1 94.25 231 HIS A O 1
ATOM 1817 N N . GLY A 1 232 ? 9.016 11.828 -10.172 1 93.5 232 GLY A N 1
ATOM 1818 C CA . GLY A 1 232 ? 9.375 10.633 -10.922 1 93.5 232 GLY A CA 1
ATOM 1819 C C . GLY A 1 232 ? 8.633 9.391 -10.461 1 93.5 232 GLY A C 1
ATOM 1820 O O . GLY A 1 232 ? 8.867 8.297 -10.977 1 93.5 232 GLY A O 1
ATOM 1821 N N . HIS A 1 233 ? 7.781 9.594 -9.508 1 96.94 233 HIS A N 1
ATOM 1822 C CA . HIS A 1 233 ? 6.984 8.477 -9 1 96.94 233 HIS A CA 1
ATOM 1823 C C . HIS A 1 233 ? 6.047 7.938 -10.078 1 96.94 233 HIS A C 1
ATOM 1825 O O . HIS A 1 233 ? 5.348 8.703 -10.742 1 96.94 233 HIS A O 1
ATOM 1831 N N . PRO A 1 234 ? 5.949 6.605 -10.219 1 97.06 234 PRO A N 1
ATOM 1832 C CA . PRO A 1 234 ? 5.188 6.047 -11.336 1 97.06 234 PRO A CA 1
ATOM 1833 C C . PRO A 1 234 ? 3.701 6.379 -11.266 1 97.06 234 PRO A C 1
ATOM 1835 O O . PRO A 1 234 ? 3.029 6.457 -12.297 1 97.06 234 PRO A O 1
ATOM 1838 N N . TYR A 1 235 ? 3.164 6.648 -10.086 1 98.25 235 TYR A N 1
ATOM 1839 C CA . TYR A 1 235 ? 1.723 6.82 -9.938 1 98.25 235 TYR A CA 1
ATOM 1840 C C . TYR A 1 235 ? 1.38 8.266 -9.586 1 98.25 235 TYR A C 1
ATOM 1842 O O . TYR A 1 235 ? 0.23 8.57 -9.266 1 98.25 235 TYR A O 1
ATOM 1850 N N . ALA A 1 236 ? 2.297 9.195 -9.648 1 97.62 236 ALA A N 1
ATOM 1851 C CA . ALA A 1 236 ? 2.145 10.562 -9.156 1 97.62 236 ALA A CA 1
ATOM 1852 C C . ALA A 1 236 ? 1.036 11.297 -9.906 1 97.62 236 ALA A C 1
ATOM 1854 O O . ALA A 1 236 ? 0.14 11.875 -9.289 1 97.62 236 ALA A O 1
ATOM 1855 N N . SER A 1 237 ? 1.078 11.219 -11.227 1 97.12 237 SER A N 1
ATOM 1856 C CA . SER A 1 237 ? 0.13 11.969 -12.039 1 97.12 237 SER A CA 1
ATOM 1857 C C . SER A 1 237 ? -1.309 11.57 -11.727 1 97.12 237 SER A C 1
ATOM 1859 O O . SER A 1 237 ? -2.166 12.43 -11.516 1 97.12 237 SER A O 1
ATOM 1861 N N . ARG A 1 238 ? -1.571 10.312 -11.68 1 97.88 238 ARG A N 1
ATOM 1862 C CA . ARG A 1 238 ? -2.92 9.836 -11.391 1 97.88 238 ARG A CA 1
ATOM 1863 C C . ARG A 1 238 ? -3.336 10.188 -9.969 1 97.88 238 ARG A C 1
ATOM 1865 O O . ARG A 1 238 ? -4.492 10.539 -9.727 1 97.88 238 ARG A O 1
ATOM 1872 N N . ARG A 1 239 ? -2.395 10.055 -9.039 1 98.44 239 ARG A N 1
ATOM 1873 C CA . ARG A 1 239 ? -2.676 10.391 -7.645 1 98.44 239 ARG A CA 1
ATOM 1874 C C . ARG A 1 239 ? -3.113 11.844 -7.508 1 98.44 239 ARG A C 1
ATOM 1876 O O . ARG A 1 239 ? -4.062 12.148 -6.781 1 98.44 239 ARG A O 1
ATOM 1883 N N . PHE A 1 240 ? -2.408 12.75 -8.203 1 97.69 240 PHE A N 1
ATOM 1884 C CA . PHE A 1 240 ? -2.73 14.172 -8.117 1 97.69 240 PHE A CA 1
ATOM 1885 C C . PHE A 1 240 ? -4.125 14.445 -8.672 1 97.69 240 PHE A C 1
ATOM 1887 O O . PHE A 1 240 ? -4.887 15.219 -8.086 1 97.69 240 PHE A O 1
ATOM 1894 N N . GLU A 1 241 ? -4.469 13.773 -9.719 1 97.62 241 GLU A N 1
ATOM 1895 C CA . GLU A 1 241 ? -5.812 13.898 -10.281 1 97.62 241 GLU A CA 1
ATOM 1896 C C . GLU A 1 241 ? -6.863 13.344 -9.32 1 97.62 241 GLU A C 1
ATOM 1898 O O . GLU A 1 241 ? -7.926 13.938 -9.141 1 97.62 241 GLU A O 1
ATOM 1903 N N . GLN A 1 242 ? -6.574 12.242 -8.75 1 97.94 242 GLN A N 1
ATOM 1904 C CA . GLN A 1 242 ? -7.48 11.586 -7.812 1 97.94 242 GLN A CA 1
ATOM 1905 C C . GLN A 1 242 ? -7.781 12.477 -6.617 1 97.94 242 GLN A C 1
ATOM 1907 O O . GLN A 1 242 ? -8.891 12.469 -6.086 1 97.94 242 GLN A O 1
ATOM 1912 N N . ALA A 1 243 ? -6.793 13.203 -6.16 1 98.12 243 ALA A N 1
ATOM 1913 C CA . ALA A 1 243 ? -6.992 14.117 -5.039 1 98.12 243 ALA A CA 1
ATOM 1914 C C . ALA A 1 243 ? -8.047 15.164 -5.363 1 98.12 243 ALA A C 1
ATOM 1916 O O . ALA A 1 243 ? -8.898 15.492 -4.527 1 98.12 243 ALA A O 1
ATOM 1917 N N . HIS A 1 244 ? -8.016 15.719 -6.57 1 98 244 HIS A N 1
ATOM 1918 C CA . HIS A 1 244 ? -9.031 16.672 -7 1 98 244 HIS A CA 1
ATOM 1919 C C . HIS A 1 244 ? -10.422 16.031 -6.984 1 98 244 HIS A C 1
ATOM 1921 O O . HIS A 1 244 ? -11.383 16.625 -6.496 1 98 244 HIS A O 1
ATOM 1927 N N . GLU A 1 245 ? -10.492 14.82 -7.516 1 98 245 GLU A N 1
ATOM 1928 C CA . GLU A 1 245 ? -11.758 14.086 -7.559 1 98 245 GLU A CA 1
ATOM 1929 C C . GLU A 1 245 ? -12.297 13.836 -6.152 1 98 245 GLU A C 1
ATOM 1931 O O . GLU A 1 245 ? -13.484 14.047 -5.895 1 98 245 GLU A O 1
ATOM 1936 N N . ASN A 1 246 ? -11.445 13.398 -5.309 1 98.19 246 ASN A N 1
ATOM 1937 C CA . ASN A 1 246 ? -11.859 13.07 -3.949 1 98.19 246 ASN A CA 1
ATOM 1938 C C . ASN A 1 246 ? -12.297 14.312 -3.176 1 98.19 246 ASN A C 1
ATOM 1940 O O . ASN A 1 246 ? -13.195 14.234 -2.338 1 98.19 246 ASN A O 1
ATOM 1944 N N . ILE A 1 247 ? -11.633 15.445 -3.395 1 97.81 247 ILE A N 1
ATOM 1945 C CA . ILE A 1 247 ? -12.031 16.672 -2.734 1 97.81 247 ILE A CA 1
ATOM 1946 C C . ILE A 1 247 ? -13.438 17.078 -3.191 1 97.81 247 ILE A C 1
ATOM 1948 O O . ILE A 1 247 ? -14.281 17.453 -2.375 1 97.81 247 ILE A O 1
ATOM 1952 N N . SER A 1 248 ? -13.664 16.969 -4.488 1 97.25 248 SER A N 1
ATOM 1953 C CA . SER A 1 248 ? -14.984 17.281 -5.008 1 97.25 248 SER A CA 1
ATOM 1954 C C . SER A 1 248 ? -16.062 16.422 -4.348 1 97.25 248 SER A C 1
ATOM 1956 O O . SER A 1 248 ? -17.109 16.922 -3.938 1 97.25 248 SER A O 1
ATOM 1958 N N . LEU A 1 249 ? -15.805 15.148 -4.234 1 97.88 249 LEU A N 1
ATOM 1959 C CA . LEU A 1 249 ? -16.734 14.227 -3.592 1 97.88 249 LEU A CA 1
ATOM 1960 C C . LEU A 1 249 ? -16.906 14.57 -2.115 1 97.88 249 LEU A C 1
ATOM 1962 O O . LEU A 1 249 ? -18.031 14.578 -1.6 1 97.88 249 LEU A O 1
ATOM 1966 N N . LEU A 1 250 ? -15.797 14.836 -1.46 1 97.88 250 LEU A N 1
ATOM 1967 C CA . LEU A 1 250 ? -15.812 15.062 -0.02 1 97.88 250 LEU A CA 1
ATOM 1968 C C . LEU A 1 250 ? -16.578 16.344 0.317 1 97.88 250 LEU A C 1
ATOM 1970 O O . LEU A 1 250 ? -17.297 16.391 1.316 1 97.88 250 LEU A O 1
ATOM 1974 N N . VAL A 1 251 ? -16.359 17.359 -0.476 1 96.56 251 VAL A N 1
ATOM 1975 C CA . VAL A 1 251 ? -17.062 18.609 -0.276 1 96.56 251 VAL A CA 1
ATOM 1976 C C . VAL A 1 251 ? -18.578 18.359 -0.269 1 96.56 251 VAL A C 1
ATOM 1978 O O . VAL A 1 251 ? -19.281 18.844 0.621 1 96.56 251 VAL A O 1
ATOM 1981 N N . ASP A 1 252 ? -19.062 17.609 -1.224 1 97.12 252 ASP A N 1
ATOM 1982 C CA . ASP A 1 252 ? -20.469 17.266 -1.288 1 97.12 252 ASP A CA 1
ATOM 1983 C C . ASP A 1 252 ? -20.891 16.453 -0.069 1 97.12 252 ASP A C 1
ATOM 1985 O O . ASP A 1 252 ? -21.953 16.703 0.515 1 97.12 252 ASP A O 1
ATOM 1989 N N . ILE A 1 253 ? -20.125 15.523 0.259 1 98.25 253 ILE A N 1
ATOM 1990 C CA . ILE A 1 253 ? -20.391 14.633 1.381 1 98.25 253 ILE A CA 1
ATOM 1991 C C . ILE A 1 253 ? -20.5 15.438 2.67 1 98.25 253 ILE A C 1
ATOM 1993 O O . ILE A 1 253 ? -21.422 15.234 3.461 1 98.25 253 ILE A O 1
ATOM 1997 N N . LEU A 1 254 ? -19.578 16.375 2.918 1 97.94 254 LEU A N 1
ATOM 1998 C CA . LEU A 1 254 ? -19.547 17.203 4.125 1 97.94 254 LEU A CA 1
ATOM 1999 C C . LEU A 1 254 ? -20.766 18.109 4.18 1 97.94 254 LEU A C 1
ATOM 2001 O O . LEU A 1 254 ? -21.266 18.422 5.266 1 97.94 254 LEU A O 1
ATOM 2005 N N . LYS A 1 255 ? -21.266 18.5 3.025 1 96.94 255 LYS A N 1
ATOM 2006 C CA . LYS A 1 255 ? -22.406 19.391 2.938 1 96.94 255 LYS A CA 1
ATOM 2007 C C . LYS A 1 255 ? -23.703 18.656 3.242 1 96.94 255 LYS A C 1
ATOM 2009 O O . LYS A 1 255 ? -24.609 19.188 3.891 1 96.94 255 LYS A O 1
ATOM 2014 N N . ILE A 1 256 ? -23.797 17.438 2.787 1 97.81 256 ILE A N 1
ATOM 2015 C CA . ILE A 1 256 ? -25.062 16.734 2.877 1 97.81 256 ILE A CA 1
ATOM 2016 C C . ILE A 1 256 ? -25.078 15.836 4.113 1 97.81 256 ILE A C 1
ATOM 2018 O O . ILE A 1 256 ? -26.125 15.328 4.504 1 97.81 256 ILE A O 1
ATOM 2022 N N . GLY A 1 257 ? -23.969 15.594 4.715 1 98.12 257 GLY A N 1
ATOM 2023 C CA . GLY A 1 257 ? -23.891 14.883 5.977 1 98.12 257 GLY A CA 1
ATOM 2024 C C . GLY A 1 257 ? -23.828 13.375 5.809 1 98.12 257 GLY A C 1
ATOM 2025 O O . GLY A 1 257 ? -24.297 12.633 6.676 1 98.12 257 GLY A O 1
ATOM 2026 N N . ASN A 1 258 ? -23.297 12.891 4.723 1 98.38 258 ASN A N 1
ATOM 2027 C CA . ASN A 1 258 ? -23.203 11.469 4.441 1 98.38 258 ASN A CA 1
ATOM 2028 C C . ASN A 1 258 ? -21.984 10.844 5.098 1 98.38 258 ASN A C 1
ATOM 2030 O O . ASN A 1 258 ? -20.938 10.672 4.453 1 98.38 258 ASN A O 1
ATOM 2034 N N . VAL A 1 259 ? -22.156 10.352 6.305 1 98.62 259 VAL A N 1
ATOM 2035 C CA . VAL A 1 259 ? -21.062 9.852 7.113 1 98.62 259 VAL A CA 1
ATOM 2036 C C . VAL A 1 259 ? -20.5 8.562 6.5 1 98.62 259 VAL A C 1
ATOM 2038 O O . VAL A 1 259 ? -19.297 8.336 6.504 1 98.62 259 VAL A O 1
ATOM 2041 N N . ALA A 1 260 ? -21.391 7.742 5.965 1 98.25 260 ALA A N 1
ATOM 2042 C CA . ALA A 1 260 ? -20.969 6.473 5.371 1 98.25 260 ALA A CA 1
ATOM 2043 C C . ALA A 1 260 ? -20 6.703 4.215 1 98.25 260 ALA A C 1
ATOM 2045 O O . ALA A 1 260 ? -18.953 6.047 4.129 1 98.25 260 ALA A O 1
ATOM 2046 N N . GLU A 1 261 ? -20.328 7.605 3.336 1 98.5 261 GLU A N 1
ATOM 2047 C CA . GLU A 1 261 ? -19.453 7.91 2.207 1 98.5 261 GLU A CA 1
ATOM 2048 C C . GLU A 1 261 ? -18.172 8.617 2.668 1 98.5 261 GLU A C 1
ATOM 2050 O O . GLU A 1 261 ? -17.109 8.422 2.082 1 98.5 261 GLU A O 1
ATOM 2055 N N . PHE A 1 262 ? -18.297 9.445 3.738 1 98.81 262 PHE A N 1
ATOM 2056 C CA . PHE A 1 262 ? -17.141 10.078 4.352 1 98.81 262 PHE A CA 1
ATOM 2057 C C . PHE A 1 262 ? -16.094 9.031 4.758 1 98.81 262 PHE A C 1
ATOM 2059 O O . PHE A 1 262 ? -14.914 9.172 4.453 1 98.81 262 PHE A O 1
ATOM 2066 N N . ILE A 1 263 ? -16.547 7.973 5.379 1 98.81 263 ILE A N 1
ATOM 2067 C CA . ILE A 1 263 ? -15.695 6.906 5.879 1 98.81 263 ILE A CA 1
ATOM 2068 C C . ILE A 1 263 ? -14.93 6.266 4.719 1 98.81 263 ILE A C 1
ATOM 2070 O O . ILE A 1 263 ? -13.719 6.074 4.797 1 98.81 263 ILE A O 1
ATOM 2074 N N . LYS A 1 264 ? -15.602 5.988 3.635 1 98.44 264 LYS A N 1
ATOM 2075 C CA . LYS A 1 264 ? -14.992 5.336 2.479 1 98.44 264 LYS A CA 1
ATOM 2076 C C . LYS A 1 264 ? -13.867 6.18 1.897 1 98.44 264 LYS A C 1
ATOM 2078 O O . LYS A 1 264 ? -12.766 5.676 1.645 1 98.44 264 LYS A O 1
ATOM 2083 N N . ILE A 1 265 ? -14.094 7.488 1.767 1 98.38 265 ILE A N 1
ATOM 2084 C CA . ILE A 1 265 ? -13.125 8.375 1.127 1 98.38 265 ILE A CA 1
ATOM 2085 C C . ILE A 1 265 ? -11.922 8.57 2.045 1 98.38 265 ILE A C 1
ATOM 2087 O O . ILE A 1 265 ? -10.773 8.5 1.599 1 98.38 265 ILE A O 1
ATOM 2091 N N . VAL A 1 266 ? -12.164 8.727 3.283 1 98.75 266 VAL A N 1
ATOM 2092 C CA . VAL A 1 266 ? -11.109 9.086 4.227 1 98.75 266 VAL A CA 1
ATOM 2093 C C . VAL A 1 266 ? -10.188 7.891 4.453 1 98.75 266 VAL A C 1
ATOM 2095 O O . VAL A 1 266 ? -8.969 8.031 4.469 1 98.75 266 VAL A O 1
ATOM 2098 N N . GLU A 1 267 ? -10.789 6.695 4.605 1 98.81 267 GLU A N 1
ATOM 2099 C CA . GLU A 1 267 ? -9.961 5.504 4.758 1 98.81 267 GLU A CA 1
ATOM 2100 C C . GLU A 1 267 ? -9.172 5.211 3.48 1 98.81 267 GLU A C 1
ATOM 2102 O O . GLU A 1 267 ? -7.996 4.859 3.537 1 98.81 267 GLU A O 1
ATOM 2107 N N . SER A 1 268 ? -9.875 5.363 2.355 1 98.5 268 SER A N 1
ATOM 2108 C CA . SER A 1 268 ? -9.203 5.148 1.076 1 98.5 268 SER A CA 1
ATOM 2109 C C . SER A 1 268 ? -8.031 6.109 0.896 1 98.5 268 SER A C 1
ATOM 2111 O O . SER A 1 268 ? -6.98 5.723 0.382 1 98.5 268 SER A O 1
ATOM 2113 N N . GLU A 1 269 ? -8.188 7.336 1.305 1 98.62 269 GLU A N 1
ATOM 2114 C CA . GLU A 1 269 ? -7.129 8.344 1.212 1 98.62 269 GLU A CA 1
ATOM 2115 C C . GLU A 1 269 ? -5.934 7.969 2.086 1 98.62 269 GLU A C 1
ATOM 2117 O O . GLU A 1 269 ? -4.785 8.125 1.672 1 98.62 269 GLU A O 1
ATOM 2122 N N . ALA A 1 270 ? -6.227 7.508 3.262 1 98.44 270 ALA A N 1
ATOM 2123 C CA . ALA A 1 270 ? -5.152 7.082 4.152 1 98.44 270 ALA A CA 1
ATOM 2124 C C . ALA A 1 270 ? -4.352 5.938 3.539 1 98.44 270 ALA A C 1
ATOM 2126 O O . ALA A 1 270 ? -3.119 5.977 3.52 1 98.44 270 ALA A O 1
ATOM 2127 N N . LEU A 1 271 ? -5.07 5.031 3.029 1 98.62 271 LEU A N 1
ATOM 2128 C CA . LEU A 1 271 ? -4.418 3.865 2.445 1 98.62 271 LEU A CA 1
ATOM 2129 C C . LEU A 1 271 ? -3.682 4.238 1.164 1 98.62 271 LEU A C 1
ATOM 2131 O O . LEU A 1 271 ? -2.617 3.688 0.87 1 98.62 271 LEU A O 1
ATOM 2135 N N . THR A 1 272 ? -4.242 5.125 0.424 1 98.56 272 THR A N 1
ATOM 2136 C CA . THR A 1 272 ? -3.586 5.586 -0.794 1 98.56 272 THR A CA 1
ATOM 2137 C C . THR A 1 272 ? -2.268 6.285 -0.468 1 98.56 272 THR A C 1
ATOM 2139 O O . THR A 1 272 ? -1.264 6.078 -1.154 1 98.56 272 THR A O 1
ATOM 2142 N N . LEU A 1 273 ? -2.305 7.07 0.562 1 97.75 273 LEU A N 1
ATOM 2143 C CA . LEU A 1 273 ? -1.067 7.719 0.986 1 97.75 273 LEU A CA 1
ATOM 2144 C C . LEU A 1 273 ? 0.022 6.684 1.251 1 97.75 273 LEU A C 1
ATOM 2146 O O . LEU A 1 273 ? 1.144 6.816 0.758 1 97.75 273 LEU A O 1
ATOM 2150 N N . HIS A 1 274 ? -0.272 5.715 1.962 1 97.88 274 HIS A N 1
ATOM 2151 C CA . HIS A 1 274 ? 0.698 4.68 2.299 1 97.88 274 HIS A CA 1
ATOM 2152 C C . HIS A 1 274 ? 1.074 3.855 1.072 1 97.88 274 HIS A C 1
ATOM 2154 O O . HIS A 1 274 ? 2.217 3.412 0.944 1 97.88 274 HIS A O 1
ATOM 2160 N N . ALA A 1 275 ? 0.114 3.643 0.192 1 98.38 275 ALA A N 1
ATOM 2161 C CA . ALA A 1 275 ? 0.406 2.967 -1.07 1 98.38 275 ALA A CA 1
ATOM 2162 C C . ALA A 1 275 ? 1.453 3.734 -1.873 1 98.38 275 ALA A C 1
ATOM 2164 O O . ALA A 1 275 ? 2.348 3.135 -2.473 1 98.38 275 ALA A O 1
ATOM 2165 N N . MET A 1 276 ? 1.354 5.055 -1.881 1 97.94 276 MET A N 1
ATOM 2166 C CA . MET A 1 276 ? 2.312 5.875 -2.615 1 97.94 276 MET A CA 1
ATOM 2167 C C . MET A 1 276 ? 3.713 5.73 -2.031 1 97.94 276 MET A C 1
ATOM 2169 O O . MET A 1 276 ? 4.703 5.766 -2.766 1 97.94 276 MET A O 1
ATOM 2173 N N . MET A 1 277 ? 3.771 5.531 -0.759 1 96.88 277 MET A N 1
ATOM 2174 C CA . MET A 1 277 ? 5.074 5.34 -0.13 1 96.88 277 MET A CA 1
ATOM 2175 C C . MET A 1 277 ? 5.633 3.953 -0.442 1 96.88 277 MET A C 1
ATOM 2177 O O . MET A 1 277 ? 6.824 3.807 -0.715 1 96.88 277 MET A O 1
ATOM 2181 N N . MET A 1 278 ? 4.762 3 -0.493 1 97.94 278 MET A N 1
ATOM 2182 C CA . MET A 1 278 ? 5.164 1.629 -0.794 1 97.94 278 MET A CA 1
ATOM 2183 C C . MET A 1 278 ? 5.672 1.513 -2.227 1 97.94 278 MET A C 1
ATOM 2185 O O . MET A 1 278 ? 6.512 0.662 -2.525 1 97.94 278 MET A O 1
ATOM 2189 N N . THR A 1 279 ? 5.16 2.344 -3.113 1 98.19 279 THR A N 1
ATOM 2190 C CA . THR A 1 279 ? 5.484 2.229 -4.531 1 98.19 279 THR A CA 1
ATOM 2191 C C . THR A 1 279 ? 6.512 3.279 -4.938 1 98.19 279 THR A C 1
ATOM 2193 O O . THR A 1 279 ? 6.727 3.52 -6.129 1 98.19 279 THR A O 1
ATOM 2196 N N . SER A 1 280 ? 7.082 3.932 -3.975 1 96.94 280 SER A N 1
ATOM 2197 C CA . SER A 1 280 ? 8.164 4.871 -4.242 1 96.94 280 SER A CA 1
ATOM 2198 C C . SER A 1 280 ? 9.508 4.152 -4.355 1 96.94 280 SER A C 1
ATOM 2200 O O . SER A 1 280 ? 9.594 2.945 -4.117 1 96.94 280 SER A O 1
ATOM 2202 N N . MET A 1 281 ? 10.523 4.867 -4.863 1 94.19 281 MET A N 1
ATOM 2203 C CA . MET A 1 281 ? 11.906 4.41 -4.828 1 94.19 281 MET A CA 1
ATOM 2204 C C . MET A 1 281 ? 12.797 5.422 -4.121 1 94.19 281 MET A C 1
ATOM 2206 O O . MET A 1 281 ? 12.961 6.555 -4.586 1 94.19 281 MET A O 1
ATOM 2210 N N . PRO A 1 282 ? 13.367 5.168 -3.014 1 94.56 282 PRO A N 1
ATOM 2211 C CA . PRO A 1 282 ? 13.203 3.887 -2.326 1 94.56 282 PRO A CA 1
ATOM 2212 C C . PRO A 1 282 ? 11.797 3.688 -1.768 1 94.56 282 PRO A C 1
ATOM 2214 O O . PRO A 1 282 ? 11.07 4.664 -1.553 1 94.56 282 PRO A O 1
ATOM 2217 N N . TYR A 1 283 ? 11.398 2.439 -1.646 1 96 283 TYR A N 1
ATOM 2218 C CA . TYR A 1 283 ? 10.102 2.088 -1.076 1 96 283 TYR A CA 1
ATOM 2219 C C . TYR A 1 283 ? 10.18 2.012 0.444 1 96 283 TYR A C 1
ATOM 2221 O O . TYR A 1 283 ? 11.219 1.655 1.003 1 96 283 TYR A O 1
ATOM 2229 N N . PHE A 1 284 ? 8.961 2.387 1.091 1 93.19 284 PHE A N 1
ATOM 2230 C CA . PHE A 1 284 ? 8.852 2.42 2.545 1 93.19 284 PHE A CA 1
ATOM 2231 C C . PHE A 1 284 ? 7.52 1.838 3 1 93.19 284 PHE A C 1
ATOM 2233 O O . PHE A 1 284 ? 6.535 1.871 2.258 1 93.19 284 PHE A O 1
ATOM 2240 N N . ILE A 1 285 ? 7.574 1.242 4.141 1 96 285 ILE A N 1
ATOM 2241 C CA . ILE A 1 285 ? 6.352 0.933 4.875 1 96 285 ILE A CA 1
ATOM 2242 C C . ILE A 1 285 ? 6.355 1.666 6.215 1 96 285 ILE A C 1
ATOM 2244 O O . ILE A 1 285 ? 7.215 1.417 7.062 1 96 285 ILE A O 1
ATOM 2248 N N . LEU A 1 286 ? 5.406 2.527 6.375 1 93.5 286 LEU A N 1
ATOM 2249 C CA . LEU A 1 286 ? 5.406 3.326 7.598 1 93.5 286 LEU A CA 1
ATOM 2250 C C . LEU A 1 286 ? 4.441 2.744 8.625 1 93.5 286 LEU A C 1
ATOM 2252 O O . LEU A 1 286 ? 4.586 2.99 9.828 1 93.5 286 LEU A O 1
ATOM 2256 N N . MET A 1 287 ? 3.4 2.053 8.109 1 95.5 287 MET A N 1
ATOM 2257 C CA . MET A 1 287 ? 2.535 1.348 9.047 1 95.5 287 MET A CA 1
ATOM 2258 C C . MET A 1 287 ? 3.332 0.345 9.875 1 95.5 287 MET A C 1
ATOM 2260 O O . MET A 1 287 ? 4.211 -0.339 9.352 1 95.5 287 MET A O 1
ATOM 2264 N N . LYS A 1 288 ? 3.064 0.292 11.117 1 95.88 288 LYS A N 1
ATOM 2265 C CA . LYS A 1 288 ? 3.66 -0.692 12.016 1 95.88 288 LYS A CA 1
ATOM 2266 C C . LYS A 1 288 ? 2.682 -1.826 12.312 1 95.88 288 LYS A C 1
ATOM 2268 O O . LYS A 1 288 ? 1.488 -1.714 12.023 1 95.88 288 LYS A O 1
ATOM 2273 N N . PRO A 1 289 ? 3.199 -2.955 12.836 1 96.94 289 PRO A N 1
ATOM 2274 C CA . PRO A 1 289 ? 2.311 -4.078 13.148 1 96.94 289 PRO A CA 1
ATOM 2275 C C . PRO A 1 289 ? 1.106 -3.66 13.992 1 96.94 289 PRO A C 1
ATOM 2277 O O . PRO A 1 289 ? -0.028 -4.031 13.68 1 96.94 289 PRO A O 1
ATOM 2280 N N . ASN A 1 290 ? 1.31 -2.824 14.977 1 97.62 290 ASN A N 1
ATOM 2281 C CA . ASN A 1 290 ? 0.209 -2.402 15.836 1 97.62 290 ASN A CA 1
ATOM 2282 C C . ASN A 1 290 ? -0.753 -1.474 15.102 1 97.62 290 ASN A C 1
ATOM 2284 O O . ASN A 1 290 ? -1.935 -1.398 15.445 1 97.62 290 ASN A O 1
ATOM 2288 N N . THR A 1 291 ? -0.246 -0.682 14.117 1 97.75 291 THR A N 1
ATOM 2289 C CA . THR A 1 291 ? -1.14 0.091 13.258 1 97.75 291 THR A CA 1
ATOM 2290 C C . THR A 1 291 ? -2.158 -0.819 12.578 1 97.75 291 THR A C 1
ATOM 2292 O O . THR A 1 291 ? -3.355 -0.531 12.586 1 97.75 291 THR A O 1
ATOM 2295 N N . LEU A 1 292 ? -1.663 -1.936 12.062 1 97.94 292 LEU A N 1
ATOM 2296 C CA . LEU A 1 292 ? -2.518 -2.875 11.344 1 97.94 292 LEU A CA 1
ATOM 2297 C C . LEU A 1 292 ? -3.516 -3.535 12.289 1 97.94 292 LEU A C 1
ATOM 2299 O O . LEU A 1 292 ? -4.668 -3.766 11.914 1 97.94 292 LEU A O 1
ATOM 2303 N N . GLU A 1 293 ? -3.07 -3.838 13.492 1 98.06 293 GLU A N 1
ATOM 2304 C CA . GLU A 1 293 ? -3.982 -4.395 14.484 1 98.06 293 GLU A CA 1
ATOM 2305 C C . GLU A 1 293 ? -5.16 -3.459 14.734 1 98.06 293 GLU A C 1
ATOM 2307 O O . GLU A 1 293 ? -6.312 -3.896 14.766 1 98.06 293 GLU A O 1
ATOM 2312 N N . ILE A 1 294 ? -4.855 -2.23 14.875 1 98.75 294 ILE A N 1
ATOM 2313 C CA . ILE A 1 294 ? -5.863 -1.223 15.172 1 98.75 294 ILE A CA 1
ATOM 2314 C C . ILE A 1 294 ? -6.852 -1.121 14.008 1 98.75 294 ILE A C 1
ATOM 2316 O O . ILE A 1 294 ? -8.07 -1.126 14.219 1 98.75 294 ILE A O 1
ATOM 2320 N N . ILE A 1 295 ? -6.355 -1.048 12.82 1 98.62 295 ILE A N 1
ATOM 2321 C CA . ILE A 1 295 ? -7.191 -0.924 11.633 1 98.62 295 ILE A CA 1
ATOM 2322 C C . ILE A 1 295 ? -8.133 -2.121 11.539 1 98.62 295 ILE A C 1
ATOM 2324 O O . ILE A 1 295 ? -9.336 -1.955 11.32 1 98.62 295 ILE A O 1
ATOM 2328 N N . ASN A 1 296 ? -7.598 -3.314 11.758 1 97.44 296 ASN A N 1
ATOM 2329 C CA . ASN A 1 296 ? -8.414 -4.523 11.711 1 97.44 296 ASN A CA 1
ATOM 2330 C C . ASN A 1 296 ? -9.523 -4.492 12.766 1 97.44 296 ASN A C 1
ATOM 2332 O O . ASN A 1 296 ? -10.656 -4.891 12.492 1 97.44 296 ASN A O 1
ATOM 2336 N N . LYS A 1 297 ? -9.195 -4.051 13.945 1 98.62 297 LYS A N 1
ATOM 2337 C CA . LYS A 1 297 ? -10.172 -3.963 15.031 1 98.62 297 LYS A CA 1
ATOM 2338 C C . LYS A 1 297 ? -11.266 -2.955 14.695 1 98.62 297 LYS A C 1
ATOM 2340 O O . LYS A 1 297 ? -12.438 -3.18 15.016 1 98.62 297 LYS A O 1
ATOM 2345 N N . ILE A 1 298 ? -10.906 -1.849 14.102 1 98.88 298 ILE A N 1
ATOM 2346 C CA . ILE A 1 298 ? -11.875 -0.822 13.742 1 98.88 298 ILE A CA 1
ATOM 2347 C C . ILE A 1 298 ? -12.852 -1.378 12.703 1 98.88 298 ILE A C 1
ATOM 2349 O O . ILE A 1 298 ? -14.062 -1.219 12.836 1 98.88 298 ILE A O 1
ATOM 2353 N N . TRP A 1 299 ? -12.32 -2.033 11.664 1 98.25 299 TRP A N 1
ATOM 2354 C CA . TRP A 1 299 ? -13.164 -2.617 10.625 1 98.25 299 TRP A CA 1
ATOM 2355 C C . TRP A 1 299 ? -14.125 -3.645 11.219 1 98.25 299 TRP A C 1
ATOM 2357 O O . TRP A 1 299 ? -15.312 -3.658 10.883 1 98.25 299 TRP A O 1
ATOM 2367 N N . LYS A 1 300 ? -13.586 -4.48 12.055 1 98 300 LYS A N 1
ATOM 2368 C CA . LYS A 1 300 ? -14.414 -5.5 12.688 1 98 300 LYS A CA 1
ATOM 2369 C C . LYS A 1 300 ? -15.516 -4.867 13.531 1 98 300 LYS A C 1
ATOM 2371 O O . LYS A 1 300 ? -16.688 -5.262 13.438 1 98 300 LYS A O 1
ATOM 2376 N N . PHE A 1 301 ? -15.164 -3.939 14.359 1 98.75 301 PHE A N 1
ATOM 2377 C CA . PHE A 1 301 ? -16.109 -3.258 15.234 1 98.75 301 PHE A CA 1
ATOM 2378 C C . PHE A 1 301 ? -17.234 -2.607 14.43 1 98.75 301 PHE A C 1
ATOM 2380 O O . PHE A 1 301 ? -18.406 -2.75 14.758 1 98.75 301 PHE A O 1
ATOM 2387 N N . ARG A 1 302 ? -16.828 -1.846 13.375 1 98.56 302 ARG A N 1
ATOM 2388 C CA . ARG A 1 302 ? -17.812 -1.174 12.539 1 98.56 302 ARG A CA 1
ATOM 2389 C C . ARG A 1 302 ? -18.75 -2.182 11.883 1 98.56 302 ARG A C 1
ATOM 2391 O O . ARG A 1 302 ? -19.969 -1.967 11.828 1 98.56 302 ARG A O 1
ATOM 2398 N N . ALA A 1 303 ? -18.234 -3.311 11.414 1 97.5 303 ALA A N 1
ATOM 2399 C CA . ALA A 1 303 ? -19.031 -4.348 10.758 1 97.5 303 ALA A CA 1
ATOM 2400 C C . ALA A 1 303 ? -20.031 -4.973 11.734 1 97.5 303 ALA A C 1
ATOM 2402 O O . ALA A 1 303 ? -21.172 -5.27 11.367 1 97.5 303 ALA A O 1
ATOM 2403 N N . GLU A 1 304 ? -19.625 -5.113 12.953 1 98.19 304 GLU A N 1
ATOM 2404 C CA . GLU A 1 304 ? -20.422 -5.812 13.953 1 98.19 304 GLU A CA 1
ATOM 2405 C C . GLU A 1 304 ? -21.484 -4.887 14.555 1 98.19 304 GLU A C 1
ATOM 2407 O O . GLU A 1 304 ? -22.562 -5.336 14.938 1 98.19 304 GLU A O 1
ATOM 2412 N N . THR A 1 305 ? -21.203 -3.602 14.664 1 98.44 305 THR A N 1
ATOM 2413 C CA . THR A 1 305 ? -22.062 -2.727 15.453 1 98.44 305 THR A CA 1
ATOM 2414 C C . THR A 1 305 ? -22.781 -1.722 14.562 1 98.44 305 THR A C 1
ATOM 2416 O O . THR A 1 305 ? -23.734 -1.076 14.992 1 98.44 305 THR A O 1
ATOM 2419 N N . ASN A 1 306 ? -22.234 -1.501 13.336 1 98.12 306 ASN A N 1
ATOM 2420 C CA . ASN A 1 306 ? -22.719 -0.492 12.406 1 98.12 306 ASN A CA 1
ATOM 2421 C C . ASN A 1 306 ? -22.469 0.92 12.93 1 98.12 306 ASN A C 1
ATOM 2423 O O . ASN A 1 306 ? -23.109 1.872 12.484 1 98.12 306 ASN A O 1
ATOM 2427 N N . ILE A 1 307 ? -21.656 1.032 14.031 1 98.69 307 ILE A N 1
ATOM 2428 C CA . ILE A 1 307 ? -21.234 2.346 14.5 1 98.69 307 ILE A CA 1
ATOM 2429 C C . ILE A 1 307 ? -20.219 2.943 13.516 1 98.69 307 ILE A C 1
ATOM 2431 O O . ILE A 1 307 ? -19.234 2.301 13.172 1 98.69 307 ILE A O 1
ATOM 2435 N N . PRO A 1 308 ? -20.453 4.172 13.008 1 98.62 308 PRO A N 1
ATOM 2436 C CA . PRO A 1 308 ? -19.672 4.734 11.914 1 98.62 308 PRO A CA 1
ATOM 2437 C C . PRO A 1 308 ? -18.328 5.301 12.383 1 98.62 308 PRO A C 1
ATOM 2439 O O . PRO A 1 308 ? -18.094 6.508 12.289 1 98.62 308 PRO A O 1
ATOM 2442 N N . VAL A 1 309 ? -17.438 4.449 12.797 1 98.81 309 VAL A N 1
ATOM 2443 C CA . VAL A 1 309 ? -16.078 4.793 13.195 1 98.81 309 VAL A CA 1
ATOM 2444 C C . VAL A 1 309 ? -15.109 4.461 12.062 1 98.81 309 VAL A C 1
ATOM 2446 O O . VAL A 1 309 ? -15.273 3.457 11.367 1 98.81 309 VAL A O 1
ATOM 2449 N N . CYS A 1 310 ? -14.18 5.348 11.812 1 98.75 310 CYS A N 1
ATOM 2450 C CA . CYS A 1 310 ? -13.18 5.07 10.789 1 98.75 310 CYS A CA 1
ATOM 2451 C C . CYS A 1 310 ? -11.797 5.535 11.242 1 98.75 310 CYS A C 1
ATOM 2453 O O . CYS A 1 310 ? -11.625 5.977 12.375 1 98.75 310 CYS A O 1
ATOM 2455 N N . PHE A 1 311 ? -10.844 5.281 10.414 1 98.88 311 PHE A N 1
ATOM 2456 C CA . PHE A 1 311 ? -9.477 5.695 10.703 1 98.88 311 PHE A CA 1
ATOM 2457 C C . PHE A 1 311 ? -8.914 6.547 9.57 1 98.88 311 PHE A C 1
ATOM 2459 O O . PHE A 1 311 ? -9.414 6.492 8.445 1 98.88 311 PHE A O 1
ATOM 2466 N N . THR A 1 312 ? -7.98 7.316 9.898 1 98.62 312 THR A N 1
ATOM 2467 C CA . THR A 1 312 ? -7.062 7.887 8.914 1 98.62 312 THR A CA 1
ATOM 2468 C C . THR A 1 312 ? -5.633 7.875 9.445 1 98.62 312 THR A C 1
ATOM 2470 O O . THR A 1 312 ? -5.406 7.629 10.633 1 98.62 312 THR A O 1
ATOM 2473 N N . LEU A 1 313 ? -4.73 7.941 8.516 1 96.06 313 LEU A N 1
ATOM 2474 C CA . LEU A 1 313 ? -3.301 7.906 8.789 1 96.06 313 LEU A CA 1
ATOM 2475 C C . LEU A 1 313 ? -2.586 9.062 8.094 1 96.06 313 LEU A C 1
ATOM 2477 O O . LEU A 1 313 ? -2.934 9.422 6.965 1 96.06 313 LEU A O 1
ATOM 2481 N N . ASP A 1 314 ? -1.617 9.594 8.75 1 91.12 314 ASP A N 1
ATOM 2482 C CA . ASP A 1 314 ? -0.639 10.438 8.07 1 91.12 314 ASP A CA 1
ATOM 2483 C C . ASP A 1 314 ? 0.604 9.633 7.688 1 91.12 314 ASP A C 1
ATOM 2485 O O . ASP A 1 314 ? 0.532 8.422 7.496 1 91.12 314 ASP A O 1
ATOM 2489 N N . ALA A 1 315 ? 1.666 10.344 7.477 1 88.69 315 ALA A N 1
ATOM 2490 C CA . ALA A 1 315 ? 2.91 9.656 7.129 1 88.69 315 ALA A CA 1
ATOM 2491 C C . ALA A 1 315 ? 3.594 9.094 8.375 1 88.69 315 ALA A C 1
ATOM 2493 O O . ALA A 1 315 ? 4.699 9.516 8.727 1 88.69 315 ALA A O 1
ATOM 2494 N N . GLY A 1 316 ? 2.947 8.164 9.008 1 89.81 316 GLY A N 1
ATOM 2495 C CA . GLY A 1 316 ? 3.484 7.527 10.195 1 89.81 316 GLY A CA 1
ATOM 2496 C C . GLY A 1 316 ? 2.641 6.363 10.68 1 89.81 316 GLY A C 1
ATOM 2497 O O . GLY A 1 316 ? 1.75 5.895 9.969 1 89.81 316 GLY A O 1
ATOM 2498 N N . ALA A 1 317 ? 2.916 5.961 11.914 1 93.44 317 ALA A N 1
ATOM 2499 C CA . ALA A 1 317 ? 2.32 4.73 12.422 1 93.44 317 ALA A CA 1
ATOM 2500 C C . ALA A 1 317 ? 1.086 5.031 13.273 1 93.44 317 ALA A C 1
ATOM 2502 O O . ALA A 1 317 ? 0.3 4.129 13.57 1 93.44 317 ALA A O 1
ATOM 2503 N N . ASN A 1 318 ? 0.917 6.277 13.711 1 95.06 318 ASN A N 1
ATOM 2504 C CA . ASN A 1 318 ? -0.179 6.633 14.602 1 95.06 318 ASN A CA 1
ATOM 2505 C C . ASN A 1 318 ? -1.52 6.641 13.875 1 95.06 318 ASN A C 1
ATOM 2507 O O . ASN A 1 318 ? -1.583 6.965 12.688 1 95.06 318 ASN A O 1
ATOM 2511 N N . VAL A 1 319 ? -2.557 6.312 14.602 1 98 319 VAL A N 1
ATOM 2512 C CA . VAL A 1 319 ? -3.871 6.172 13.984 1 98 319 VAL A CA 1
ATOM 2513 C C . VAL A 1 319 ? -4.82 7.234 14.531 1 98 319 VAL A C 1
ATOM 2515 O O . VAL A 1 319 ? -4.949 7.391 15.75 1 98 319 VAL A O 1
ATOM 2518 N N . HIS A 1 320 ? -5.363 8.016 13.664 1 98.5 320 HIS A N 1
ATOM 2519 C CA . HIS A 1 320 ? -6.477 8.891 14.023 1 98.5 320 HIS A CA 1
ATOM 2520 C C . HIS A 1 320 ? -7.812 8.164 13.875 1 98.5 320 HIS A C 1
ATOM 2522 O O . HIS A 1 320 ? -8.188 7.758 12.773 1 98.5 320 HIS A O 1
ATOM 2528 N N . VAL A 1 321 ? -8.484 7.973 14.953 1 98.88 321 VAL A N 1
ATOM 2529 C CA . VAL A 1 321 ? -9.82 7.398 14.945 1 98.88 321 VAL A CA 1
ATOM 2530 C C . VAL A 1 321 ? -10.859 8.516 14.867 1 98.88 321 VAL A C 1
ATOM 2532 O O . VAL A 1 321 ? -10.938 9.367 15.758 1 98.88 321 VAL A O 1
ATOM 2535 N N . LEU A 1 322 ? -11.617 8.531 13.82 1 98.88 322 LEU A N 1
ATOM 2536 C CA . LEU A 1 322 ? -12.594 9.578 13.57 1 98.88 322 LEU A CA 1
ATOM 2537 C C . LEU A 1 322 ? -14.016 9.047 13.703 1 98.88 322 LEU A C 1
ATOM 2539 O O . LEU A 1 322 ? -14.32 7.949 13.234 1 98.88 322 LEU A O 1
ATOM 2543 N N . TYR A 1 323 ? -14.875 9.781 14.336 1 98.88 323 TYR A N 1
ATOM 2544 C CA . TYR A 1 323 ? -16.25 9.367 14.539 1 98.88 323 TYR A CA 1
ATOM 2545 C C . TYR A 1 323 ? -17.125 10.547 14.922 1 98.88 323 TYR A C 1
ATOM 2547 O O . TYR A 1 323 ? -16.641 11.531 15.484 1 98.88 323 TYR A O 1
ATOM 2555 N N . PRO A 1 324 ? -18.438 10.469 14.562 1 98.69 324 PRO A N 1
ATOM 2556 C CA . PRO A 1 324 ? -19.359 11.539 14.961 1 98.69 324 PRO A CA 1
ATOM 2557 C C . PRO A 1 324 ? -19.5 11.648 16.484 1 98.69 324 PRO A C 1
ATOM 2559 O O . PRO A 1 324 ? -19.297 10.664 17.203 1 98.69 324 PRO A O 1
ATOM 2562 N N . ASN A 1 325 ? -19.953 12.797 16.891 1 98.31 325 ASN A N 1
ATOM 2563 C CA . ASN A 1 325 ? -20.109 13.078 18.312 1 98.31 325 ASN A CA 1
ATOM 2564 C C . ASN A 1 325 ? -21.188 12.203 18.938 1 98.31 325 ASN A C 1
ATOM 2566 O O . ASN A 1 325 ? -21.094 11.828 20.109 1 98.31 325 ASN A O 1
ATOM 2570 N N . ASN A 1 326 ? -22.172 11.852 18.188 1 98.06 326 ASN A N 1
ATOM 2571 C CA . ASN A 1 326 ? -23.328 11.148 18.734 1 98.06 326 ASN A CA 1
ATOM 2572 C C . ASN A 1 326 ? -22.969 9.711 19.125 1 98.06 326 ASN A C 1
ATOM 2574 O O . ASN A 1 326 ? -23.734 9.055 19.844 1 98.06 326 ASN A O 1
ATOM 2578 N N . VAL A 1 327 ? -21.812 9.211 18.703 1 98.5 327 VAL A N 1
ATOM 2579 C CA . VAL A 1 327 ? -21.438 7.848 19.062 1 98.5 327 VAL A CA 1
ATOM 2580 C C . VAL A 1 327 ? -20.172 7.871 19.922 1 98.5 327 VAL A C 1
ATOM 2582 O O . VAL A 1 327 ? -19.5 6.848 20.062 1 98.5 327 VAL A O 1
ATOM 2585 N N . LYS A 1 328 ? -19.797 8.945 20.438 1 98.5 328 LYS A N 1
ATOM 2586 C CA . LYS A 1 328 ? -18.547 9.195 21.141 1 98.5 328 LYS A CA 1
ATOM 2587 C C . LYS A 1 328 ? -18.375 8.211 22.297 1 98.5 328 LYS A C 1
ATOM 2589 O O . LYS A 1 328 ? -17.297 7.621 22.469 1 98.5 328 LYS A O 1
ATOM 2594 N N . GLU A 1 329 ? -19.375 8.016 23.094 1 98.56 329 GLU A N 1
ATOM 2595 C CA . GLU A 1 329 ? -19.266 7.168 24.281 1 98.56 329 GLU A CA 1
ATOM 2596 C C . GLU A 1 329 ? -18.969 5.723 23.891 1 98.56 329 GLU A C 1
ATOM 2598 O O . GLU A 1 329 ? -18.094 5.082 24.484 1 98.56 329 GLU A O 1
ATOM 2603 N N . GLN A 1 330 ? -19.688 5.246 22.938 1 98.69 330 GLN A N 1
ATOM 2604 C CA . GLN A 1 330 ? -19.5 3.871 22.484 1 98.69 330 GLN A CA 1
ATOM 2605 C C . GLN A 1 330 ? -18.094 3.666 21.906 1 98.69 330 GLN A C 1
ATOM 2607 O O . GLN A 1 330 ? -17.453 2.65 22.172 1 98.69 330 GLN A O 1
ATOM 2612 N N . VAL A 1 331 ? -17.625 4.613 21.125 1 98.88 331 VAL A N 1
ATOM 2613 C CA . VAL A 1 331 ? -16.328 4.488 20.469 1 98.88 331 VAL A CA 1
ATOM 2614 C C . VAL A 1 331 ? -15.211 4.613 21.516 1 98.88 331 VAL A C 1
ATOM 2616 O O . VAL A 1 331 ? -14.211 3.896 21.438 1 98.88 331 VAL A O 1
ATOM 2619 N N . LEU A 1 332 ? -15.391 5.504 22.438 1 98.75 332 LEU A N 1
ATOM 2620 C CA . LEU A 1 332 ? -14.383 5.641 23.484 1 98.75 332 LEU A CA 1
ATOM 2621 C C . LEU A 1 332 ? -14.266 4.359 24.297 1 98.75 332 LEU A C 1
ATOM 2623 O O . LEU A 1 332 ? -13.164 3.969 24.688 1 98.75 332 LEU A O 1
ATOM 2627 N N . GLN A 1 333 ? -15.344 3.736 24.594 1 98.75 333 GLN A N 1
ATOM 2628 C CA . GLN A 1 333 ? -15.312 2.453 25.281 1 98.75 333 GLN A CA 1
ATOM 2629 C C . GLN A 1 333 ? -14.57 1.401 24.453 1 98.75 333 GLN A C 1
ATOM 2631 O O . GLN A 1 333 ? -13.758 0.644 25 1 98.75 333 GLN A O 1
ATOM 2636 N N . PHE A 1 334 ? -14.875 1.381 23.219 1 98.75 334 PHE A N 1
ATOM 2637 C CA . PHE A 1 334 ? -14.203 0.475 22.297 1 98.75 334 PHE A CA 1
ATOM 2638 C C . PHE A 1 334 ? -12.695 0.728 22.281 1 98.75 334 PHE A C 1
ATOM 2640 O O . PHE A 1 334 ? -11.906 -0.212 22.359 1 98.75 334 PHE A O 1
ATOM 2647 N N . ILE A 1 335 ? -12.273 1.999 22.219 1 98.81 335 ILE A N 1
ATOM 2648 C CA . ILE A 1 335 ? -10.859 2.381 22.203 1 98.81 335 ILE A CA 1
ATOM 2649 C C . ILE A 1 335 ? -10.188 1.922 23.484 1 98.81 335 ILE A C 1
ATOM 2651 O O . ILE A 1 335 ? -9.133 1.28 23.453 1 98.81 335 ILE A O 1
ATOM 2655 N N . GLN A 1 336 ? -10.812 2.164 24.547 1 98.5 336 GLN A N 1
ATOM 2656 C CA . GLN A 1 336 ? -10.234 1.856 25.859 1 98.5 336 GLN A CA 1
ATOM 2657 C C . GLN A 1 336 ? -10.133 0.349 26.062 1 98.5 336 GLN A C 1
ATOM 2659 O O . GLN A 1 336 ? -9.164 -0.136 26.656 1 98.5 336 GLN A O 1
ATOM 2664 N N . SER A 1 337 ? -11.102 -0.354 25.578 1 98.31 337 SER A N 1
ATOM 2665 C CA . SER A 1 337 ? -11.164 -1.787 25.844 1 98.31 337 SER A CA 1
ATOM 2666 C C . SER A 1 337 ? -10.344 -2.576 24.828 1 98.31 337 SER A C 1
ATOM 2668 O O . SER A 1 337 ? -9.797 -3.633 25.156 1 98.31 337 SER A O 1
ATOM 2670 N N . GLU A 1 338 ? -10.273 -2.002 23.594 1 98.44 338 GLU A N 1
ATOM 2671 C CA . GLU A 1 338 ? -9.797 -2.902 22.547 1 98.44 338 GLU A CA 1
ATOM 2672 C C . GLU A 1 338 ? -8.594 -2.316 21.812 1 98.44 338 GLU A C 1
ATOM 2674 O O . GLU A 1 338 ? -7.816 -3.047 21.203 1 98.44 338 GLU A O 1
ATOM 2679 N N . LEU A 1 339 ? -8.438 -0.995 21.828 1 98.81 339 LEU A N 1
ATOM 2680 C CA . LEU A 1 339 ? -7.438 -0.408 20.938 1 98.81 339 LEU A CA 1
ATOM 2681 C C . LEU A 1 339 ? -6.227 0.077 21.734 1 98.81 339 LEU A C 1
ATOM 2683 O O . LEU A 1 339 ? -5.098 0.036 21.234 1 98.81 339 LEU A O 1
ATOM 2687 N N . VAL A 1 340 ? -6.383 0.49 22.906 1 98 340 VAL A N 1
ATOM 2688 C CA . VAL A 1 340 ? -5.355 1.164 23.688 1 98 340 VAL A CA 1
ATOM 2689 C C . VAL A 1 340 ? -4.184 0.215 23.922 1 98 340 VAL A C 1
ATOM 2691 O O . VAL A 1 340 ? -3.031 0.649 24.016 1 98 340 VAL A O 1
ATOM 2694 N N . GLY A 1 341 ? -4.41 -1.042 24 1 98.12 341 GLY A N 1
ATOM 2695 C CA . GLY A 1 341 ? -3.373 -2.041 24.203 1 98.12 341 GLY A CA 1
ATOM 2696 C C . GLY A 1 341 ? -2.324 -2.039 23.109 1 98.12 341 GLY A C 1
ATOM 2697 O O . GLY A 1 341 ? -1.22 -2.551 23.297 1 98.12 341 GLY A O 1
ATOM 2698 N N . TYR A 1 342 ? -2.609 -1.446 21.984 1 98.12 342 TYR A N 1
ATOM 2699 C CA . TYR A 1 342 ? -1.685 -1.419 20.844 1 98.12 342 TYR A CA 1
ATOM 2700 C C . TYR A 1 342 ? -0.911 -0.106 20.812 1 98.12 342 TYR A C 1
ATOM 2702 O O . TYR A 1 342 ? -0.083 0.108 19.922 1 98.12 342 TYR A O 1
ATOM 2710 N N . CYS A 1 343 ? -1.175 0.775 21.734 1 96.69 343 CYS A N 1
ATOM 2711 C CA . CYS A 1 343 ? -0.49 2.061 21.812 1 96.69 343 CYS A CA 1
ATOM 2712 C C . CYS A 1 343 ? 0.713 1.977 22.75 1 96.69 343 CYS A C 1
ATOM 2714 O O . CYS A 1 343 ? 0.698 1.221 23.719 1 96.69 343 CYS A O 1
ATOM 2716 N N . GLN A 1 344 ? 1.747 2.654 22.438 1 94.31 344 GLN A N 1
ATOM 2717 C CA . GLN A 1 344 ? 2.887 2.744 23.344 1 94.31 344 GLN A CA 1
ATOM 2718 C C . GLN A 1 344 ? 2.463 3.287 24.703 1 94.31 344 GLN A C 1
ATOM 2720 O O . GLN A 1 344 ? 1.918 4.391 24.797 1 94.31 344 GLN A O 1
ATOM 2725 N N . ASN A 1 345 ? 2.631 2.545 25.75 1 93.69 345 ASN A N 1
ATOM 2726 C CA . ASN A 1 345 ? 2.281 2.9 27.109 1 93.69 345 ASN A CA 1
ATOM 2727 C C . ASN A 1 345 ? 0.791 3.195 27.25 1 93.69 345 ASN A C 1
ATOM 2729 O O . ASN A 1 345 ? 0.388 3.992 28.109 1 93.69 345 ASN A O 1
ATOM 2733 N N . GLY A 1 346 ? 0.02 2.701 26.328 1 95.38 346 GLY A N 1
ATOM 2734 C CA . GLY A 1 346 ? -1.421 2.895 26.359 1 95.38 346 GLY A CA 1
ATOM 2735 C C . GLY A 1 346 ? -1.838 4.332 26.125 1 95.38 346 GLY A C 1
ATOM 2736 O O . GLY A 1 346 ? -2.941 4.734 26.484 1 95.38 346 GLY A O 1
ATOM 2737 N N . GLN A 1 347 ? -1.031 5.078 25.5 1 94.62 347 GLN A N 1
ATOM 2738 C CA . GLN A 1 347 ? -1.264 6.512 25.391 1 94.62 347 GLN A CA 1
ATOM 2739 C C . GLN A 1 347 ? -2.129 6.832 24.172 1 94.62 347 GLN A C 1
ATOM 2741 O O . GLN A 1 347 ? -1.938 6.254 23.094 1 94.62 347 GLN A O 1
ATOM 2746 N N . TYR A 1 348 ? -3.082 7.613 24.359 1 96.69 348 TYR A N 1
ATOM 2747 C CA . TYR A 1 348 ? -3.924 8.172 23.312 1 96.69 348 TYR A CA 1
ATOM 2748 C C . TYR A 1 348 ? -4.414 9.57 23.688 1 96.69 348 TYR A C 1
ATOM 2750 O O . TYR A 1 348 ? -4.34 9.961 24.859 1 96.69 348 TYR A O 1
ATOM 2758 N N . ILE A 1 349 ? -4.801 10.367 22.719 1 96.88 349 ILE A N 1
ATOM 2759 C CA . ILE A 1 349 ? -5.266 11.734 22.953 1 96.88 349 ILE A CA 1
ATOM 2760 C C . ILE A 1 349 ? -6.664 11.906 22.359 1 96.88 349 ILE A C 1
ATOM 2762 O O . ILE A 1 349 ? -6.879 11.641 21.172 1 96.88 349 ILE A O 1
ATOM 2766 N N . CYS A 1 350 ? -7.562 12.273 23.203 1 98 350 CYS A N 1
ATOM 2767 C CA . CYS A 1 350 ? -8.891 12.609 22.719 1 98 350 CYS A CA 1
ATOM 2768 C C . CYS A 1 350 ? -8.945 14.055 22.219 1 98 350 CYS A C 1
ATOM 2770 O O . CYS A 1 350 ? -8.602 14.977 22.953 1 98 350 CYS A O 1
ATOM 2772 N N . ASP A 1 351 ? -9.32 14.195 21.016 1 98.31 351 ASP A N 1
ATOM 2773 C CA . ASP A 1 351 ? -9.461 15.516 20.406 1 98.31 351 ASP A CA 1
ATOM 2774 C C . ASP A 1 351 ? -10.75 15.609 19.594 1 98.31 351 ASP A C 1
ATOM 2776 O O . ASP A 1 351 ? -11.617 14.734 19.703 1 98.31 351 ASP A O 1
ATOM 2780 N N . GLU A 1 352 ? -11.055 16.656 19 1 98.38 352 GLU A N 1
ATOM 2781 C CA . GLU A 1 352 ? -12.195 16.922 18.125 1 98.38 352 GLU A CA 1
ATOM 2782 C C . GLU A 1 352 ? -11.914 18.078 17.172 1 98.38 352 GLU A C 1
ATOM 2784 O O . GLU A 1 352 ? -10.859 18.719 17.266 1 98.38 352 GLU A O 1
ATOM 2789 N N . ILE A 1 353 ? -12.789 18.266 16.297 1 97.75 353 ILE A N 1
ATOM 2790 C CA . ILE A 1 353 ? -12.648 19.359 15.336 1 97.75 353 ILE A CA 1
ATOM 2791 C C . ILE A 1 353 ? -12.555 20.688 16.078 1 97.75 353 ILE A C 1
ATOM 2793 O O . ILE A 1 353 ? -13.281 20.922 17.047 1 97.75 353 ILE A O 1
ATOM 2797 N N . GLY A 1 354 ? -11.562 21.484 15.656 1 97.38 354 GLY A N 1
ATOM 2798 C CA . GLY A 1 354 ? -11.375 22.812 16.234 1 97.38 354 GLY A CA 1
ATOM 2799 C C . GLY A 1 354 ? -11.812 23.938 15.32 1 97.38 354 GLY A C 1
ATOM 2800 O O . GLY A 1 354 ? -12.648 23.734 14.438 1 97.38 354 GLY A O 1
ATOM 2801 N N . ASN A 1 355 ? -11.289 25.188 15.617 1 96.19 355 ASN A N 1
ATOM 2802 C CA . ASN A 1 355 ? -11.742 26.359 14.883 1 96.19 355 ASN A CA 1
ATOM 2803 C C . ASN A 1 355 ? -10.578 27.172 14.328 1 96.19 355 ASN A C 1
ATOM 2805 O O . ASN A 1 355 ? -10.75 28.312 13.914 1 96.19 355 ASN A O 1
ATOM 2809 N N . GLY A 1 356 ? -9.391 26.531 14.336 1 97.75 356 GLY A N 1
ATOM 2810 C CA . GLY A 1 356 ? -8.219 27.25 13.859 1 97.75 356 GLY A CA 1
ATOM 2811 C C . GLY A 1 356 ? -7.465 27.969 14.961 1 97.75 356 GLY A C 1
ATOM 2812 O O . GLY A 1 356 ? -7.637 27.656 16.141 1 97.75 356 GLY A O 1
ATOM 2813 N N . SER A 1 357 ? -6.594 28.859 14.594 1 98.56 357 SER A N 1
ATOM 2814 C CA . SER A 1 357 ? -5.734 29.578 15.531 1 98.56 357 SER A CA 1
ATOM 2815 C C . SER A 1 357 ? -6.531 30.578 16.344 1 98.56 357 SER A C 1
ATOM 2817 O O . SER A 1 357 ? -7.539 31.109 15.875 1 98.56 357 SER A O 1
ATOM 2819 N N . GLN A 1 358 ? -6.051 30.812 17.531 1 98.06 358 GLN A N 1
ATOM 2820 C CA . GLN A 1 358 ? -6.711 31.75 18.438 1 98.06 358 GLN A CA 1
ATOM 2821 C C . GLN A 1 358 ? -5.695 32.656 19.141 1 98.06 358 GLN A C 1
ATOM 2823 O O . GLN A 1 358 ? -4.645 32.188 19.578 1 98.06 358 GLN A O 1
ATOM 2828 N N . LEU A 1 359 ? -6.008 33.938 19.172 1 97.81 359 LEU A N 1
ATOM 2829 C CA . LEU A 1 359 ? -5.207 34.875 19.938 1 97.81 359 LEU A CA 1
ATOM 2830 C C . LEU A 1 359 ? -5.383 34.625 21.438 1 97.81 359 LEU A C 1
ATOM 2832 O O . LEU A 1 359 ? -6.504 34.438 21.922 1 97.81 359 LEU A O 1
ATOM 2836 N N . ILE A 1 360 ? -4.266 34.469 22.078 1 96.06 360 ILE A N 1
ATOM 2837 C CA . ILE A 1 360 ? -4.305 34.281 23.531 1 96.06 360 ILE A CA 1
ATOM 2838 C C . ILE A 1 360 ? -4.164 35.656 24.203 1 96.06 360 ILE A C 1
ATOM 2840 O O . ILE A 1 360 ? -3.172 36.344 24 1 96.06 360 ILE A O 1
ATOM 2844 N N . ILE A 1 361 ? -5.164 36.125 24.922 1 87.12 361 ILE A N 1
ATOM 2845 C CA . ILE A 1 361 ? -5.141 37.406 25.594 1 87.12 361 ILE A CA 1
ATOM 2846 C C . ILE A 1 361 ? -4.746 37.219 27.062 1 87.12 361 ILE A C 1
ATOM 2848 O O . ILE A 1 361 ? -5.336 36.406 27.766 1 87.12 361 ILE A O 1
ATOM 2852 N N . ASN A 1 362 ? -3.512 37.469 27.438 1 64.94 362 ASN A N 1
ATOM 2853 C CA . ASN A 1 362 ? -3.141 37.438 28.859 1 64.94 362 ASN A CA 1
ATOM 2854 C C . ASN A 1 362 ? -3.941 38.438 29.656 1 64.94 362 ASN A C 1
ATOM 2856 O O . ASN A 1 362 ? -4.004 39.625 29.312 1 64.94 362 ASN A O 1
ATOM 2860 N N . ASN A 1 363 ? -5.098 38.125 30.266 1 44.78 363 ASN A N 1
ATOM 2861 C CA . ASN A 1 363 ? -5.66 39.062 31.25 1 44.78 363 ASN A CA 1
ATOM 2862 C C . ASN A 1 363 ? -4.66 39.375 32.344 1 44.78 363 ASN A C 1
ATOM 2864 O O . ASN A 1 363 ? -3.867 38.5 32.75 1 44.78 363 ASN A O 1
ATOM 2868 N N . MET B 1 1 ? 4.645 -18.891 -33.469 1 84.88 1 MET B N 1
ATOM 2869 C CA . MET B 1 1 ? 3.945 -18.797 -32.188 1 84.88 1 MET B CA 1
ATOM 2870 C C . MET B 1 1 ? 2.545 -19.391 -32.281 1 84.88 1 MET B C 1
ATOM 2872 O O . MET B 1 1 ? 1.831 -19.141 -33.25 1 84.88 1 MET B O 1
ATOM 2876 N N . PHE B 1 2 ? 2.188 -20.203 -31.344 1 93.31 2 PHE B N 1
ATOM 2877 C CA . PHE B 1 2 ? 0.909 -20.906 -31.375 1 93.31 2 PHE B CA 1
ATOM 2878 C C . PHE B 1 2 ? -0.246 -19.922 -31.172 1 93.31 2 PHE B C 1
ATOM 2880 O O . PHE B 1 2 ? -0.151 -19 -30.359 1 93.31 2 PHE B O 1
ATOM 2887 N N . LYS B 1 3 ? -1.25 -20.031 -32.062 1 93.25 3 LYS B N 1
ATOM 2888 C CA . LYS B 1 3 ? -2.527 -19.328 -31.906 1 93.25 3 LYS B CA 1
ATOM 2889 C C . LYS B 1 3 ? -3.574 -20.25 -31.266 1 93.25 3 LYS B C 1
ATOM 2891 O O . LYS B 1 3 ? -3.369 -21.453 -31.172 1 93.25 3 LYS B O 1
ATOM 2896 N N . GLU B 1 4 ? -4.586 -19.719 -30.672 1 95.38 4 GLU B N 1
ATOM 2897 C CA . GLU B 1 4 ? -5.629 -20.484 -29.984 1 95.38 4 GLU B CA 1
ATOM 2898 C C . GLU B 1 4 ? -6.148 -21.609 -30.875 1 95.38 4 GLU B C 1
ATOM 2900 O O . GLU B 1 4 ? -6.367 -22.719 -30.406 1 95.38 4 GLU B O 1
ATOM 2905 N N . GLN B 1 5 ? -6.43 -21.391 -32.125 1 95.62 5 GLN B N 1
ATOM 2906 C CA . GLN B 1 5 ? -6.988 -22.375 -33.031 1 95.62 5 GLN B CA 1
ATOM 2907 C C . GLN B 1 5 ? -6.055 -23.562 -33.219 1 95.62 5 GLN B C 1
ATOM 2909 O O . GLN B 1 5 ? -6.504 -24.672 -33.531 1 95.62 5 GLN B O 1
ATOM 2914 N N . ASP B 1 6 ? -4.75 -23.297 -33 1 96.25 6 ASP B N 1
ATOM 2915 C CA . ASP B 1 6 ? -3.768 -24.359 -33.156 1 96.25 6 ASP B CA 1
ATOM 2916 C C . ASP B 1 6 ? -3.949 -25.422 -32.062 1 96.25 6 ASP B C 1
ATOM 2918 O O . ASP B 1 6 ? -3.457 -26.547 -32.188 1 96.25 6 ASP B O 1
ATOM 2922 N N . PHE B 1 7 ? -4.688 -25.078 -30.984 1 97.25 7 PHE B N 1
ATOM 2923 C CA . PHE B 1 7 ? -4.793 -25.969 -29.844 1 97.25 7 PHE B CA 1
ATOM 2924 C C . PHE B 1 7 ? -6.066 -26.812 -29.906 1 97.25 7 PHE B C 1
ATOM 2926 O O . PHE B 1 7 ? -6.332 -27.625 -29.031 1 97.25 7 PHE B O 1
ATOM 2933 N N . ILE B 1 8 ? -6.863 -26.609 -30.953 1 96.12 8 ILE B N 1
ATOM 2934 C CA . ILE B 1 8 ? -8.062 -27.422 -31.141 1 96.12 8 ILE B CA 1
ATOM 2935 C C . ILE B 1 8 ? -7.684 -28.75 -31.812 1 96.12 8 ILE B C 1
ATOM 2937 O O . ILE B 1 8 ? -7.211 -28.75 -32.938 1 96.12 8 ILE B O 1
ATOM 2941 N N . LEU B 1 9 ? -7.91 -29.781 -31.109 1 93.12 9 LEU B N 1
ATOM 2942 C CA . LEU B 1 9 ? -7.602 -31.094 -31.656 1 93.12 9 LEU B CA 1
ATOM 2943 C C . LEU B 1 9 ? -8.719 -31.562 -32.594 1 93.12 9 LEU B C 1
ATOM 2945 O O . LEU B 1 9 ? -9.898 -31.516 -32.219 1 93.12 9 LEU B O 1
ATOM 2949 N N . SER B 1 10 ? -8.43 -32 -33.781 1 89 10 SER B N 1
ATOM 2950 C CA . SER B 1 10 ? -9.453 -32.406 -34.719 1 89 10 SER B CA 1
ATOM 2951 C C . SER B 1 10 ? -9.391 -33.875 -35.031 1 89 10 SER B C 1
ATOM 2953 O O . SER B 1 10 ? -10.406 -34.5 -35.375 1 89 10 SER B O 1
ATOM 2955 N N . ASN B 1 11 ? -8.242 -34.5 -35.094 1 90.31 11 ASN B N 1
ATOM 2956 C CA . ASN B 1 11 ? -8.094 -35.906 -35.406 1 90.31 11 ASN B CA 1
ATOM 2957 C C . ASN B 1 11 ? -7.262 -36.625 -34.344 1 90.31 11 ASN B C 1
ATOM 2959 O O . ASN B 1 11 ? -6.215 -36.156 -33.938 1 90.31 11 ASN B O 1
ATOM 2963 N N . TYR B 1 12 ? -7.902 -37.625 -33.844 1 92.5 12 TYR B N 1
ATOM 2964 C CA . TYR B 1 12 ? -7.203 -38.438 -32.875 1 92.5 12 TYR B CA 1
ATOM 2965 C C . TYR B 1 12 ? -7.754 -39.875 -32.812 1 92.5 12 TYR B C 1
ATOM 2967 O O . TYR B 1 12 ? -8.852 -40.125 -33.312 1 92.5 12 TYR B O 1
ATOM 2975 N N . SER B 1 13 ? -7.012 -40.75 -32.375 1 94.12 13 SER B N 1
ATOM 2976 C CA . SER B 1 13 ? -7.426 -42.125 -32.156 1 94.12 13 SER B CA 1
ATOM 2977 C C . SER B 1 13 ? -8.008 -42.312 -30.766 1 94.12 13 SER B C 1
ATOM 2979 O O . SER B 1 13 ? -8.18 -41.375 -30.031 1 94.12 13 SER B O 1
ATOM 2981 N N . SER B 1 14 ? -8.516 -43.531 -30.5 1 91.56 14 SER B N 1
ATOM 2982 C CA . SER B 1 14 ? -9.047 -43.844 -29.172 1 91.56 14 SER B CA 1
ATOM 2983 C C . SER B 1 14 ? -8.219 -44.906 -28.469 1 91.56 14 SER B C 1
ATOM 2985 O O . SER B 1 14 ? -7.574 -45.719 -29.141 1 91.56 14 SER B O 1
ATOM 2987 N N . ILE B 1 15 ? -8.172 -44.781 -27.234 1 95.25 15 ILE B N 1
ATOM 2988 C CA . ILE B 1 15 ? -7.574 -45.812 -26.406 1 95.25 15 ILE B CA 1
ATOM 2989 C C . ILE B 1 15 ? -8.57 -46.25 -25.328 1 95.25 15 ILE B C 1
ATOM 2991 O O . ILE B 1 15 ? -9.445 -45.469 -24.938 1 95.25 15 ILE B O 1
ATOM 2995 N N . ASP B 1 16 ? -8.422 -47.531 -24.906 1 96.75 16 ASP B N 1
ATOM 2996 C CA . ASP B 1 16 ? -9.414 -48.094 -23.984 1 96.75 16 ASP B CA 1
ATOM 2997 C C . ASP B 1 16 ? -9.156 -47.625 -22.547 1 96.75 16 ASP B C 1
ATOM 2999 O O . ASP B 1 16 ? -10.094 -47.25 -21.828 1 96.75 16 ASP B O 1
ATOM 3003 N N . LYS B 1 17 ? -7.863 -47.688 -22.172 1 97.5 17 LYS B N 1
ATOM 3004 C CA . LYS B 1 17 ? -7.484 -47.281 -20.812 1 97.5 17 LYS B CA 1
ATOM 3005 C C . LYS B 1 17 ? -6.066 -46.719 -20.781 1 97.5 17 LYS B C 1
ATOM 3007 O O . LYS B 1 17 ? -5.234 -47.062 -21.625 1 97.5 17 LYS B O 1
ATOM 3012 N N . ALA B 1 18 ? -5.836 -45.875 -19.875 1 96.81 18 ALA B N 1
ATOM 3013 C CA . ALA B 1 18 ? -4.504 -45.312 -19.641 1 96.81 18 ALA B CA 1
ATOM 3014 C C . ALA B 1 18 ? -4.414 -44.688 -18.25 1 96.81 18 ALA B C 1
ATOM 3016 O O . ALA B 1 18 ? -5.434 -44.406 -17.625 1 96.81 18 ALA B O 1
ATOM 3017 N N . SER B 1 19 ? -3.232 -44.562 -17.766 1 97.75 19 SER B N 1
ATOM 3018 C CA . SER B 1 19 ? -2.967 -43.906 -16.484 1 97.75 19 SER B CA 1
ATOM 3019 C C . SER B 1 19 ? -1.718 -43.031 -16.578 1 97.75 19 SER B C 1
ATOM 3021 O O . SER B 1 19 ? -0.72 -43.406 -17.172 1 97.75 19 SER B O 1
ATOM 3023 N N . PHE B 1 20 ? -1.805 -41.906 -16.094 1 97.94 20 PHE B N 1
ATOM 3024 C CA . PHE B 1 20 ? -0.692 -40.938 -16.031 1 97.94 20 PHE B CA 1
ATOM 3025 C C . PHE B 1 20 ? -0.608 -40.281 -14.664 1 97.94 20 PHE B C 1
ATOM 3027 O O . PHE B 1 20 ? -1.6 -40.219 -13.938 1 97.94 20 PHE B O 1
ATOM 3034 N N . SER B 1 21 ? 0.577 -39.844 -14.266 1 98.5 21 SER B N 1
ATOM 3035 C CA . SER B 1 21 ? 0.788 -39.094 -13.047 1 98.5 21 SER B CA 1
ATOM 3036 C C . SER B 1 21 ? 1.833 -38 -13.258 1 98.5 21 SER B C 1
ATOM 3038 O O . SER B 1 21 ? 2.936 -38.25 -13.734 1 98.5 21 SER B O 1
ATOM 3040 N N . TRP B 1 22 ? 1.437 -36.844 -12.953 1 98.69 22 TRP B N 1
ATOM 3041 C CA . TRP B 1 22 ? 2.338 -35.719 -13.094 1 98.69 22 TRP B CA 1
ATOM 3042 C C . TRP B 1 22 ? 2.445 -34.938 -11.781 1 98.69 22 TRP B C 1
ATOM 3044 O O . TRP B 1 22 ? 1.461 -34.812 -11.047 1 98.69 22 TRP B O 1
ATOM 3054 N N . SER B 1 23 ? 3.623 -34.469 -11.445 1 98.56 23 SER B N 1
ATOM 3055 C CA . SER B 1 23 ? 3.812 -33.438 -10.43 1 98.56 23 SER B CA 1
ATOM 3056 C C . SER B 1 23 ? 3.994 -32.062 -11.062 1 98.56 23 SER B C 1
ATOM 3058 O O . SER B 1 23 ? 4.688 -31.922 -12.07 1 98.56 23 SER B O 1
ATOM 3060 N N . ALA B 1 24 ? 3.326 -31.109 -10.57 1 98.75 24 ALA B N 1
ATOM 3061 C CA . ALA B 1 24 ? 3.486 -29.719 -10.992 1 98.75 24 ALA B CA 1
ATOM 3062 C C . ALA B 1 24 ? 3.779 -28.812 -9.805 1 98.75 24 ALA B C 1
ATOM 3064 O O . ALA B 1 24 ? 3.152 -28.938 -8.75 1 98.75 24 ALA B O 1
ATOM 3065 N N . PRO B 1 25 ? 4.742 -27.922 -9.953 1 98.44 25 PRO B N 1
ATOM 3066 C CA . PRO B 1 25 ? 5.137 -27.062 -8.836 1 98.44 25 PRO B CA 1
ATOM 3067 C C . PRO B 1 25 ? 4.23 -25.844 -8.68 1 98.44 25 PRO B C 1
ATOM 3069 O O . PRO B 1 25 ? 3.623 -25.391 -9.656 1 98.44 25 PRO B O 1
ATOM 3072 N N . SER B 1 26 ? 4.172 -25.359 -7.441 1 97.31 26 SER B N 1
ATOM 3073 C CA . SER B 1 26 ? 3.754 -23.969 -7.25 1 97.31 26 SER B CA 1
ATOM 3074 C C . SER B 1 26 ? 4.762 -23 -7.855 1 97.31 26 SER B C 1
ATOM 3076 O O . SER B 1 26 ? 5.863 -23.406 -8.234 1 97.31 26 SER B O 1
ATOM 3078 N N . ASN B 1 27 ? 4.348 -21.828 -8.109 1 97.69 27 ASN B N 1
ATOM 3079 C CA . ASN B 1 27 ? 5.262 -20.781 -8.578 1 97.69 27 ASN B CA 1
ATOM 3080 C C . ASN B 1 27 ? 5.164 -19.531 -7.73 1 97.69 27 ASN B C 1
ATOM 3082 O O . ASN B 1 27 ? 4.203 -19.359 -6.98 1 97.69 27 ASN B O 1
ATOM 3086 N N . ILE B 1 28 ? 6.133 -18.703 -7.738 1 97.75 28 ILE B N 1
ATOM 3087 C CA . ILE B 1 28 ? 6.133 -17.422 -7.047 1 97.75 28 ILE B CA 1
ATOM 3088 C C . ILE B 1 28 ? 6.48 -16.297 -8.023 1 97.75 28 ILE B C 1
ATOM 3090 O O . ILE B 1 28 ? 7.59 -16.266 -8.57 1 97.75 28 ILE B O 1
ATOM 3094 N N . ALA B 1 29 ? 5.539 -15.438 -8.219 1 97.81 29 ALA B N 1
ATOM 3095 C CA . ALA B 1 29 ? 5.707 -14.352 -9.18 1 97.81 29 ALA B CA 1
ATOM 3096 C C . ALA B 1 29 ? 6.719 -13.328 -8.68 1 97.81 29 ALA B C 1
ATOM 3098 O O . ALA B 1 29 ? 6.66 -12.898 -7.527 1 97.81 29 ALA B O 1
ATOM 3099 N N . LEU B 1 30 ? 7.676 -12.961 -9.523 1 98.44 30 LEU B N 1
ATOM 3100 C CA . LEU B 1 30 ? 8.617 -11.875 -9.297 1 98.44 30 LEU B CA 1
ATOM 3101 C C . LEU B 1 30 ? 8.023 -10.539 -9.734 1 98.44 30 LEU B C 1
ATOM 3103 O O . LEU B 1 30 ? 8.07 -9.555 -8.992 1 98.44 30 LEU B O 1
ATOM 3107 N N . VAL B 1 31 ? 7.574 -10.492 -10.953 1 98.56 31 VAL B N 1
ATOM 3108 C CA . VAL B 1 31 ? 6.66 -9.453 -11.406 1 98.56 31 VAL B CA 1
ATOM 3109 C C . VAL B 1 31 ? 5.219 -9.953 -11.328 1 98.56 31 VAL B C 1
ATOM 3111 O O . VAL B 1 31 ? 4.883 -10.984 -11.914 1 98.56 31 VAL B O 1
ATOM 3114 N N . LYS B 1 32 ? 4.391 -9.273 -10.625 1 97.69 32 LYS B N 1
ATOM 3115 C CA . LYS B 1 32 ? 3.107 -9.812 -10.188 1 97.69 32 LYS B CA 1
ATOM 3116 C C . LYS B 1 32 ? 2.061 -9.711 -11.289 1 97.69 32 LYS B C 1
ATOM 3118 O O . LYS B 1 32 ? 2.057 -8.758 -12.07 1 97.69 32 LYS B O 1
ATOM 3123 N N . TYR B 1 33 ? 1.236 -10.703 -11.273 1 94.25 33 TYR B N 1
ATOM 3124 C CA . TYR B 1 33 ? 0.025 -10.781 -12.078 1 94.25 33 TYR B CA 1
ATOM 3125 C C . TYR B 1 33 ? -1.195 -10.344 -11.281 1 94.25 33 TYR B C 1
ATOM 3127 O O . TYR B 1 33 ? -1.592 -11.023 -10.328 1 94.25 33 TYR B O 1
ATOM 3135 N N . TRP B 1 34 ? -1.765 -9.211 -11.672 1 94.06 34 TRP B N 1
ATOM 3136 C CA . TRP B 1 34 ? -2.941 -8.695 -10.977 1 94.06 34 TRP B CA 1
ATOM 3137 C C . TRP B 1 34 ? -3.863 -7.957 -11.945 1 94.06 34 TRP B C 1
ATOM 3139 O O . TRP B 1 34 ? -3.613 -6.797 -12.289 1 94.06 34 TRP B O 1
ATOM 3149 N N . GLY B 1 35 ? -4.875 -8.602 -12.328 1 94.44 35 GLY B N 1
ATOM 3150 C CA . GLY B 1 35 ? -5.82 -8.094 -13.305 1 94.44 35 GLY B CA 1
ATOM 3151 C C . GLY B 1 35 ? -5.934 -8.969 -14.539 1 94.44 35 GLY B C 1
ATOM 3152 O O . GLY B 1 35 ? -4.938 -9.531 -15 1 94.44 35 GLY B O 1
ATOM 3153 N N . LYS B 1 36 ? -7.109 -9.07 -15.102 1 94.31 36 LYS B N 1
ATOM 3154 C CA . LYS B 1 36 ? -7.398 -9.82 -16.312 1 94.31 36 LYS B CA 1
ATOM 3155 C C . LYS B 1 36 ? -8.141 -8.961 -17.344 1 94.31 36 LYS B C 1
ATOM 3157 O O . LYS B 1 36 ? -8.898 -8.062 -16.969 1 94.31 36 LYS B O 1
ATOM 3162 N N . LYS B 1 37 ? -7.871 -9.234 -18.547 1 92.94 37 LYS B N 1
ATOM 3163 C CA . LYS B 1 37 ? -8.594 -8.516 -19.594 1 92.94 37 LYS B CA 1
ATOM 3164 C C . LYS B 1 37 ? -10.062 -8.922 -19.625 1 92.94 37 LYS B C 1
ATOM 3166 O O . LYS B 1 37 ? -10.406 -10.062 -19.312 1 92.94 37 LYS B O 1
ATOM 3171 N N . ASP B 1 38 ? -10.867 -7.945 -19.953 1 84.38 38 ASP B N 1
ATOM 3172 C CA . ASP B 1 38 ? -12.305 -8.195 -20 1 84.38 38 ASP B CA 1
ATOM 3173 C C . ASP B 1 38 ? -12.664 -9.117 -21.172 1 84.38 38 ASP B C 1
ATOM 3175 O O . ASP B 1 38 ? -13.633 -9.883 -21.078 1 84.38 38 ASP B O 1
ATOM 3179 N N . ASN B 1 39 ? -11.844 -8.875 -22.156 1 77.19 39 ASN B N 1
ATOM 3180 C CA . ASN B 1 39 ? -12.141 -9.617 -23.375 1 77.19 39 ASN B CA 1
ATOM 3181 C C . ASN B 1 39 ? -11.375 -10.945 -23.422 1 77.19 39 ASN B C 1
ATOM 3183 O O . ASN B 1 39 ? -10.148 -10.953 -23.484 1 77.19 39 ASN B O 1
ATOM 3187 N N . GLY B 1 40 ? -11.938 -11.992 -22.906 1 73 40 GLY B N 1
ATOM 3188 C CA . GLY B 1 40 ? -11.32 -13.305 -23.031 1 73 40 GLY B CA 1
ATOM 3189 C C . GLY B 1 40 ? -11.312 -14.086 -21.719 1 73 40 GLY B C 1
ATOM 3190 O O . GLY B 1 40 ? -11.5 -13.516 -20.656 1 73 40 GLY B O 1
ATOM 3191 N N . GLU B 1 41 ? -10.984 -15.266 -21.922 1 83.88 41 GLU B N 1
ATOM 3192 C CA . GLU B 1 41 ? -10.992 -16.141 -20.766 1 83.88 41 GLU B CA 1
ATOM 3193 C C . GLU B 1 41 ? -9.609 -16.203 -20.109 1 83.88 41 GLU B C 1
ATOM 3195 O O . GLU B 1 41 ? -8.672 -16.75 -20.688 1 83.88 41 GLU B O 1
ATOM 3200 N N . GLN B 1 42 ? -9.422 -15.578 -18.969 1 91.56 42 GLN B N 1
ATOM 3201 C CA . GLN B 1 42 ? -8.211 -15.617 -18.156 1 91.56 42 GLN B CA 1
ATOM 3202 C C . GLN B 1 42 ? -7.008 -15.078 -18.922 1 91.56 42 GLN B C 1
ATOM 3204 O O . GLN B 1 42 ? -5.961 -15.727 -18.969 1 91.56 42 GLN B O 1
ATOM 3209 N N . ILE B 1 43 ? -7.129 -14.008 -19.641 1 96.06 43 ILE B N 1
ATOM 3210 C CA . ILE B 1 43 ? -6.043 -13.305 -20.312 1 96.06 43 ILE B CA 1
ATOM 3211 C C . ILE B 1 43 ? -5.48 -12.219 -19.391 1 96.06 43 ILE B C 1
ATOM 3213 O O . ILE B 1 43 ? -6.23 -11.414 -18.844 1 96.06 43 ILE B O 1
ATOM 3217 N N . PRO B 1 44 ? -4.23 -12.25 -19.188 1 96.69 44 PRO B N 1
ATOM 3218 C CA . PRO B 1 44 ? -3.648 -11.32 -18.219 1 96.69 44 PRO B CA 1
ATOM 3219 C C . PRO B 1 44 ? -3.709 -9.867 -18.688 1 96.69 44 PRO B C 1
ATOM 3221 O O . PRO B 1 44 ? -3.475 -9.578 -19.859 1 96.69 44 PRO B O 1
ATOM 3224 N N . ALA B 1 45 ? -3.992 -8.922 -17.844 1 96.38 45 ALA B N 1
ATOM 3225 C CA . ALA B 1 45 ? -3.949 -7.496 -18.141 1 96.38 45 ALA B CA 1
ATOM 3226 C C . ALA B 1 45 ? -2.512 -6.988 -18.188 1 96.38 45 ALA B C 1
ATOM 3228 O O . ALA B 1 45 ? -2.221 -5.984 -18.844 1 96.38 45 ALA B O 1
ATOM 3229 N N . ASN B 1 46 ? -1.651 -7.664 -17.484 1 96.81 46 ASN B N 1
ATOM 3230 C CA . ASN B 1 46 ? -0.221 -7.379 -17.547 1 96.81 46 ASN B CA 1
ATOM 3231 C C . ASN B 1 46 ? 0.606 -8.664 -17.531 1 96.81 46 ASN B C 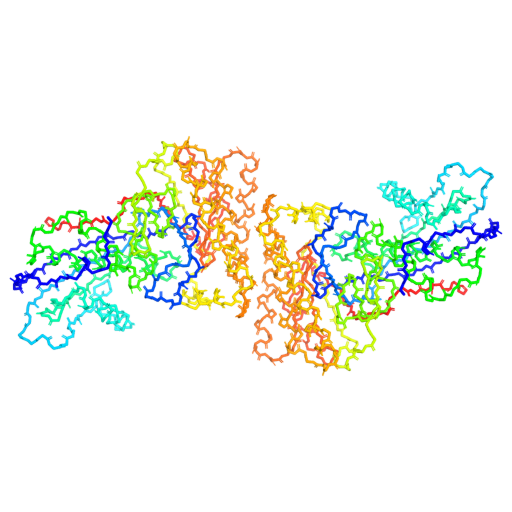1
ATOM 3233 O O . ASN B 1 46 ?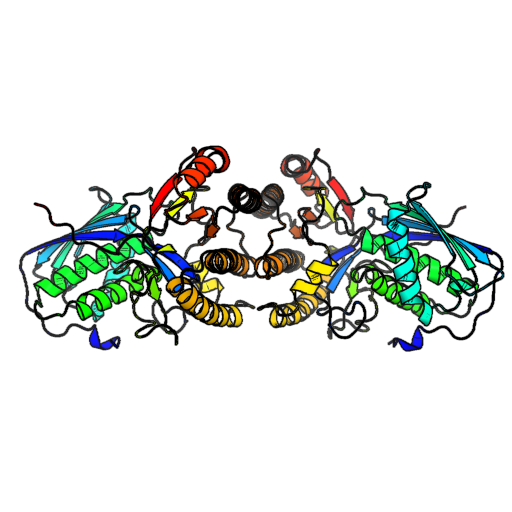 0.165 -9.688 -17 1 96.81 46 ASN B O 1
ATOM 3237 N N . PRO B 1 47 ? 1.818 -8.594 -18.125 1 97.38 47 PRO B N 1
ATOM 3238 C CA . PRO B 1 47 ? 2.684 -9.773 -18.078 1 97.38 47 PRO B CA 1
ATOM 3239 C C . PRO B 1 47 ? 3.258 -10.023 -16.688 1 97.38 47 PRO B C 1
ATOM 3241 O O . PRO B 1 47 ? 3.211 -9.148 -15.828 1 97.38 47 PRO B O 1
ATOM 3244 N N . SER B 1 48 ? 3.686 -11.195 -16.484 1 98.06 48 SER B N 1
ATOM 3245 C CA . SER B 1 48 ? 4.305 -11.609 -15.227 1 98.06 48 SER B CA 1
ATOM 3246 C C . SER B 1 48 ? 5.438 -12.602 -15.469 1 98.06 48 SER B C 1
ATOM 3248 O O . SER B 1 48 ? 5.559 -13.156 -16.562 1 98.06 48 SER B O 1
ATOM 3250 N N . ILE B 1 49 ? 6.277 -12.75 -14.531 1 98 49 ILE B N 1
ATOM 3251 C CA . ILE B 1 49 ? 7.383 -13.695 -14.562 1 98 49 ILE B CA 1
ATOM 3252 C C . ILE B 1 49 ? 7.586 -14.305 -13.18 1 98 49 ILE B C 1
ATOM 3254 O O . ILE B 1 49 ? 7.441 -13.609 -12.164 1 98 49 ILE B O 1
ATOM 3258 N N . SER B 1 50 ? 7.816 -15.625 -13.141 1 97.94 50 SER B N 1
ATOM 3259 C CA . SER B 1 50 ? 7.879 -16.328 -11.852 1 97.94 50 SER B CA 1
ATOM 3260 C C . SER B 1 50 ? 9.039 -17.312 -11.82 1 97.94 50 SER B C 1
ATOM 3262 O O . SER B 1 50 ? 9.539 -17.734 -12.867 1 97.94 50 SER B O 1
ATOM 3264 N N . PHE B 1 51 ? 9.477 -17.609 -10.625 1 98.06 51 PHE B N 1
ATOM 3265 C CA . PHE B 1 51 ? 10.18 -18.859 -10.367 1 98.06 51 PHE B CA 1
ATOM 3266 C C . PHE B 1 51 ? 9.195 -20.016 -10.18 1 98.06 51 PHE B C 1
ATOM 3268 O O . PHE B 1 51 ? 8.133 -19.828 -9.578 1 98.06 51 PHE B O 1
ATOM 3275 N N . THR B 1 52 ? 9.477 -21.172 -10.711 1 98 52 THR B N 1
ATOM 3276 C CA . THR B 1 52 ? 8.805 -22.375 -10.234 1 98 52 THR B CA 1
ATOM 3277 C C . THR B 1 52 ? 9.453 -22.891 -8.953 1 98 52 THR B C 1
ATOM 3279 O O . THR B 1 52 ? 10.625 -22.609 -8.688 1 98 52 THR B O 1
ATOM 3282 N N . LEU B 1 53 ? 8.703 -23.531 -8.195 1 98.19 53 LEU B N 1
ATOM 3283 C CA . LEU B 1 53 ? 9.258 -24.109 -6.969 1 98.19 53 LEU B CA 1
ATOM 3284 C C . LEU B 1 53 ? 9.633 -25.578 -7.172 1 98.19 53 LEU B C 1
ATOM 3286 O O . LEU B 1 53 ? 9.32 -26.156 -8.211 1 98.19 53 LEU B O 1
ATOM 3290 N N . ASN B 1 54 ? 10.383 -26.078 -6.258 1 97.88 54 ASN B N 1
ATOM 3291 C CA . ASN B 1 54 ? 10.891 -27.438 -6.383 1 97.88 54 ASN B CA 1
ATOM 3292 C C . ASN B 1 54 ? 10.172 -28.391 -5.434 1 97.88 54 ASN B C 1
ATOM 3294 O O . ASN B 1 54 ? 9.883 -29.531 -5.797 1 97.88 54 ASN B O 1
ATOM 3298 N N . ASN B 1 55 ? 9.914 -27.969 -4.227 1 97.12 55 ASN B N 1
ATOM 3299 C CA . ASN B 1 55 ? 9.398 -28.859 -3.201 1 97.12 55 ASN B CA 1
ATOM 3300 C C . ASN B 1 55 ? 7.891 -28.719 -3.029 1 97.12 55 ASN B C 1
ATOM 3302 O O . ASN B 1 55 ? 7.207 -29.656 -2.641 1 97.12 55 ASN B O 1
ATOM 3306 N N . CYS B 1 56 ? 7.41 -27.562 -3.168 1 97.38 56 CYS B N 1
ATOM 3307 C CA . CYS B 1 56 ? 5.969 -27.344 -3.119 1 97.38 56 CYS B CA 1
ATOM 3308 C C . CYS B 1 56 ? 5.32 -27.688 -4.453 1 97.38 56 CYS B C 1
ATOM 3310 O O . CYS B 1 56 ? 5.328 -26.875 -5.383 1 97.38 56 CYS B O 1
ATOM 3312 N N . LYS B 1 57 ? 4.633 -28.828 -4.5 1 97.38 57 LYS B N 1
ATOM 3313 C CA . LYS B 1 57 ? 4.07 -29.359 -5.738 1 97.38 57 LYS B CA 1
ATOM 3314 C C . LYS B 1 57 ? 2.715 -30.016 -5.492 1 97.38 57 LYS B C 1
ATOM 3316 O O . LYS B 1 57 ? 2.389 -30.359 -4.355 1 97.38 57 LYS B O 1
ATOM 3321 N N . THR B 1 58 ? 1.996 -30.031 -6.488 1 97.56 58 THR B N 1
ATOM 3322 C CA . THR B 1 58 ? 0.808 -30.875 -6.543 1 97.56 58 THR B CA 1
ATOM 3323 C C . THR B 1 58 ? 1.059 -32.125 -7.406 1 97.56 58 THR B C 1
ATOM 3325 O O . THR B 1 58 ? 1.645 -32 -8.484 1 97.56 58 THR B O 1
ATOM 3328 N N . ILE B 1 59 ? 0.766 -33.25 -6.875 1 98.12 59 ILE B N 1
ATOM 3329 C CA . ILE B 1 59 ? 0.833 -34.5 -7.617 1 98.12 59 ILE B CA 1
ATOM 3330 C C . ILE B 1 59 ? -0.577 -34.969 -7.977 1 98.12 59 ILE B C 1
ATOM 3332 O O . ILE B 1 59 ? -1.42 -35.125 -7.098 1 98.12 59 ILE B O 1
ATOM 3336 N N . THR B 1 60 ? -0.856 -35.094 -9.211 1 98.38 60 THR B N 1
ATOM 3337 C CA . THR B 1 60 ? -2.152 -35.562 -9.68 1 98.38 60 THR B CA 1
ATOM 3338 C C . THR B 1 60 ? -1.985 -36.812 -10.562 1 98.38 60 THR B C 1
ATOM 3340 O O . THR B 1 60 ? -1.178 -36.812 -11.492 1 98.38 60 THR B O 1
ATOM 3343 N N . SER B 1 61 ? -2.68 -37.812 -10.195 1 98.31 61 SER B N 1
ATOM 3344 C CA . SER B 1 61 ? -2.766 -39.031 -11 1 98.31 61 SER B CA 1
ATOM 3345 C C . SER B 1 61 ? -4.133 -39.156 -11.664 1 98.31 61 SER B C 1
ATOM 3347 O O . SER B 1 61 ? -5.164 -38.938 -11.023 1 98.31 61 SER B O 1
ATOM 3349 N N . VAL B 1 62 ? -4.102 -39.531 -12.898 1 98.12 62 VAL B N 1
ATOM 3350 C CA . VAL B 1 62 ? -5.348 -39.656 -13.648 1 98.12 62 VAL B CA 1
ATOM 3351 C C . VAL B 1 62 ? -5.406 -41.031 -14.305 1 98.12 62 VAL B C 1
ATOM 3353 O O . VAL B 1 62 ? -4.453 -41.438 -14.969 1 98.12 62 VAL B O 1
ATOM 3356 N N . GLU B 1 63 ? -6.473 -41.688 -14.008 1 97.94 63 GLU B N 1
ATOM 3357 C CA . GLU B 1 63 ? -6.824 -42.906 -14.727 1 97.94 63 GLU B CA 1
ATOM 3358 C C . GLU B 1 63 ? -8.023 -42.656 -15.648 1 97.94 63 GLU B C 1
ATOM 3360 O O . GLU B 1 63 ? -9 -42.031 -15.25 1 97.94 63 GLU B O 1
ATOM 3365 N N . VAL B 1 64 ? -7.871 -43.156 -16.859 1 97.44 64 VAL B N 1
ATOM 3366 C CA . VAL B 1 64 ? -8.969 -42.938 -17.797 1 97.44 64 VAL B CA 1
ATOM 3367 C C . VAL B 1 64 ? -9.438 -44.281 -18.344 1 97.44 64 VAL B C 1
ATOM 3369 O O . VAL B 1 64 ? -8.633 -45.219 -18.5 1 97.44 64 VAL B O 1
ATOM 3372 N N . SER B 1 65 ? -10.719 -44.406 -18.578 1 97.44 65 SER B N 1
ATOM 3373 C CA . SER B 1 65 ? -11.344 -45.531 -19.25 1 97.44 65 SER B CA 1
ATOM 3374 C C . SER B 1 65 ? -12.398 -45.062 -20.266 1 97.44 65 SER B C 1
ATOM 3376 O O . SER B 1 65 ? -13.188 -44.156 -19.969 1 97.44 65 SER B O 1
ATOM 3378 N N . LYS B 1 66 ? -12.297 -45.625 -21.406 1 96.44 66 LYS B N 1
ATOM 3379 C CA . LYS B 1 66 ? -13.258 -45.25 -22.453 1 96.44 66 LYS B CA 1
ATOM 3380 C C . LYS B 1 66 ? -14.68 -45.594 -22.016 1 96.44 66 LYS B C 1
ATOM 3382 O O . LYS B 1 66 ? -14.93 -46.688 -21.453 1 96.44 66 LYS B O 1
ATOM 3387 N N . LYS B 1 67 ? -15.422 -44.656 -22.25 1 91.38 67 LYS B N 1
ATOM 3388 C CA . LYS B 1 67 ? -16.812 -44.938 -21.906 1 91.38 67 LYS B CA 1
ATOM 3389 C C . LYS B 1 67 ? -17.703 -44.969 -23.141 1 91.38 67 LYS B C 1
ATOM 3391 O O . LYS B 1 67 ? -17.281 -44.531 -24.219 1 91.38 67 LYS B O 1
ATOM 3396 N N . GLY B 1 68 ? -18.859 -45.656 -23.141 1 79.31 68 GLY B N 1
ATOM 3397 C CA . GLY B 1 68 ? -19.719 -45.906 -24.281 1 79.31 68 GLY B CA 1
ATOM 3398 C C . GLY B 1 68 ? -20.406 -44.625 -24.797 1 79.31 68 GLY B C 1
ATOM 3399 O O . GLY B 1 68 ? -20.484 -44.406 -26.016 1 79.31 68 GLY B O 1
ATOM 3400 N N . GLU B 1 69 ? -20.875 -43.75 -23.891 1 80 69 GLU B N 1
ATOM 3401 C CA . GLU B 1 69 ? -21.609 -42.562 -24.281 1 80 69 GLU B CA 1
ATOM 3402 C C . GLU B 1 69 ? -20.766 -41.312 -24.047 1 80 69 GLU B C 1
ATOM 3404 O O . GLU B 1 69 ? -20.203 -41.125 -22.969 1 80 69 GLU B O 1
ATOM 3409 N N . ALA B 1 70 ? -20.641 -40.469 -25.078 1 82 70 ALA B N 1
ATOM 3410 C CA . ALA B 1 70 ? -19.781 -39.281 -25.016 1 82 70 ALA B CA 1
ATOM 3411 C C . ALA B 1 70 ? -20.594 -38.031 -24.75 1 82 70 ALA B C 1
ATOM 3413 O O . ALA B 1 70 ? -20.156 -36.906 -25.078 1 82 70 ALA B O 1
ATOM 3414 N N . GLN B 1 71 ? -21.672 -38.062 -24.016 1 85.12 71 GLN B N 1
ATOM 3415 C CA . GLN B 1 71 ? -22.562 -36.906 -23.859 1 85.12 71 GLN B CA 1
ATOM 3416 C C . GLN B 1 71 ? -22.156 -36.031 -22.688 1 85.12 71 GLN B C 1
ATOM 3418 O O . GLN B 1 71 ? -22.094 -34.812 -22.797 1 85.12 71 GLN B O 1
ATOM 3423 N N . ASP B 1 72 ? -21.75 -36.656 -21.578 1 93 72 ASP B N 1
ATOM 3424 C CA . ASP B 1 72 ? -21.469 -35.875 -20.375 1 93 72 ASP B CA 1
ATOM 3425 C C . ASP B 1 72 ? -20.062 -36.188 -19.859 1 93 72 ASP B C 1
ATOM 3427 O O . ASP B 1 72 ? -19.531 -37.281 -20.094 1 93 72 ASP B O 1
ATOM 3431 N N . PHE B 1 73 ? -19.531 -35.156 -19.203 1 96.62 73 PHE B N 1
ATOM 3432 C CA . PHE B 1 73 ? -18.297 -35.438 -18.469 1 96.62 73 PHE B CA 1
ATOM 3433 C C . PHE B 1 73 ? -18.516 -36.469 -17.391 1 96.62 73 PHE B C 1
ATOM 3435 O O . PHE B 1 73 ? -19.594 -36.531 -16.781 1 96.62 73 PHE B O 1
ATOM 3442 N N . SER B 1 74 ? -17.562 -37.344 -17.203 1 96.69 74 SER B N 1
ATOM 3443 C CA . SER B 1 74 ? -17.594 -38.375 -16.188 1 96.69 74 SER B CA 1
ATOM 3444 C C . SER B 1 74 ? -16.281 -38.469 -15.43 1 96.69 74 SER B C 1
ATOM 3446 O O . SER B 1 74 ? -15.234 -38.75 -16.031 1 96.69 74 SER B O 1
ATOM 3448 N N . PHE B 1 75 ? -16.344 -38.125 -14.125 1 96.81 75 PHE B N 1
ATOM 3449 C CA . PHE B 1 75 ? -15.078 -38.188 -13.406 1 96.81 75 PHE B CA 1
ATOM 3450 C C . PHE B 1 75 ? -15.32 -38.375 -11.906 1 96.81 75 PHE B C 1
ATOM 3452 O O . PHE B 1 75 ? -16.344 -37.938 -11.391 1 96.81 75 PHE B O 1
ATOM 3459 N N . ASP B 1 76 ? -14.383 -39.062 -11.273 1 96.81 76 ASP B N 1
ATOM 3460 C CA . ASP B 1 76 ? -14.227 -39.094 -9.82 1 96.81 76 ASP B CA 1
ATOM 3461 C C . ASP B 1 76 ? -13.031 -38.25 -9.391 1 96.81 76 ASP B C 1
ATOM 3463 O O . ASP B 1 76 ? -12.008 -38.188 -10.078 1 96.81 76 ASP B O 1
ATOM 3467 N N . LEU B 1 77 ? -13.234 -37.594 -8.344 1 97.38 77 LEU B N 1
ATOM 3468 C CA . LEU B 1 77 ? -12.164 -36.75 -7.82 1 97.38 77 LEU B CA 1
ATOM 3469 C C . LEU B 1 77 ? -11.789 -37.156 -6.402 1 97.38 77 LEU B C 1
ATOM 3471 O O . LEU B 1 77 ? -12.656 -37.25 -5.523 1 97.38 77 LEU B O 1
ATOM 3475 N N . LEU B 1 78 ? -10.57 -37.469 -6.246 1 96.81 78 LEU B N 1
ATOM 3476 C CA . LEU B 1 78 ? -10.023 -37.812 -4.941 1 96.81 78 LEU B CA 1
ATOM 3477 C C . LEU B 1 78 ? -8.953 -36.844 -4.508 1 96.81 78 LEU B C 1
ATOM 3479 O O . LEU B 1 78 ? -8.203 -36.312 -5.34 1 96.81 78 LEU B O 1
ATOM 3483 N N . PHE B 1 79 ? -8.953 -36.5 -3.299 1 94.75 79 PHE B N 1
ATOM 3484 C CA . PHE B 1 79 ? -7.883 -35.75 -2.65 1 94.75 79 PHE B CA 1
ATOM 3485 C C . PHE B 1 79 ? -7.188 -36.594 -1.596 1 94.75 79 PHE B C 1
ATOM 3487 O O . PHE B 1 79 ? -7.797 -36.969 -0.595 1 94.75 79 PHE B O 1
ATOM 3494 N N . GLU B 1 80 ? -5.953 -36.844 -1.887 1 94.12 80 GLU B N 1
ATOM 3495 C CA . GLU B 1 80 ? -5.172 -37.719 -1.028 1 94.12 80 GLU B CA 1
ATOM 3496 C C . GLU B 1 80 ? -5.859 -39.094 -0.863 1 94.12 80 GLU B C 1
ATOM 3498 O O . GLU B 1 80 ? -5.988 -39.594 0.255 1 94.12 80 GLU B O 1
ATOM 3503 N N . GLY B 1 81 ? -6.438 -39.5 -1.879 1 93.94 81 GLY B N 1
ATOM 3504 C CA . GLY B 1 81 ? -7.008 -40.844 -1.922 1 93.94 81 GLY B CA 1
ATOM 3505 C C . GLY B 1 81 ? -8.453 -40.875 -1.457 1 93.94 81 GLY B C 1
ATOM 3506 O O . GLY B 1 81 ? -9.102 -41.938 -1.54 1 93.94 81 GLY B O 1
ATOM 3507 N N . GLN B 1 82 ? -8.938 -39.781 -0.986 1 95.94 82 GLN B N 1
ATOM 3508 C CA . GLN B 1 82 ? -10.305 -39.75 -0.485 1 95.94 82 GLN B CA 1
ATOM 3509 C C . GLN B 1 82 ? -11.18 -38.844 -1.351 1 95.94 82 GLN B C 1
ATOM 3511 O O . GLN B 1 82 ? -10.734 -37.781 -1.821 1 95.94 82 GLN B O 1
ATOM 3516 N N . PRO B 1 83 ? -12.414 -39.281 -1.448 1 94.69 83 PRO B N 1
ATOM 3517 C CA . PRO B 1 83 ? -13.312 -38.438 -2.25 1 94.69 83 PRO B CA 1
ATOM 3518 C C . PRO B 1 83 ? -13.43 -37 -1.714 1 94.69 83 PRO B C 1
ATOM 3520 O O . PRO B 1 83 ? -13.477 -36.812 -0.498 1 94.69 83 PRO B O 1
ATOM 3523 N N . LYS B 1 84 ? -13.414 -36.094 -2.514 1 90.44 84 LYS B N 1
ATOM 3524 C CA . LYS B 1 84 ? -13.562 -34.688 -2.174 1 90.44 84 LYS B CA 1
ATOM 3525 C C . LYS B 1 84 ? -14.578 -34 -3.082 1 90.44 84 LYS B C 1
ATOM 3527 O O . LYS B 1 84 ? -14.211 -33.25 -3.994 1 90.44 84 LYS B O 1
ATOM 3532 N N . GLU B 1 85 ? -15.836 -33.938 -2.725 1 90.69 85 GLU B N 1
ATOM 3533 C CA . GLU B 1 85 ? -16.953 -33.5 -3.557 1 90.69 85 GLU B CA 1
ATOM 3534 C C . GLU B 1 85 ? -16.922 -31.984 -3.732 1 90.69 85 GLU B C 1
ATOM 3536 O O . GLU B 1 85 ? -17.312 -31.469 -4.781 1 90.69 85 GLU B O 1
ATOM 3541 N N . ASP B 1 86 ? -16.391 -31.359 -2.764 1 88.25 86 ASP B N 1
ATOM 3542 C CA . ASP B 1 86 ? -16.422 -29.906 -2.752 1 88.25 86 ASP B CA 1
ATOM 3543 C C . ASP B 1 86 ? -15.547 -29.328 -3.863 1 88.25 86 ASP B C 1
ATOM 3545 O O . ASP B 1 86 ? -15.727 -28.172 -4.273 1 88.25 86 ASP B O 1
ATOM 3549 N N . PHE B 1 87 ? -14.656 -30.094 -4.422 1 88.88 87 PHE B N 1
ATOM 3550 C CA . PHE B 1 87 ? -13.742 -29.625 -5.457 1 88.88 87 PHE B CA 1
ATOM 3551 C C . PHE B 1 87 ? -14.289 -29.938 -6.844 1 88.88 87 PHE B C 1
ATOM 3553 O O . PHE B 1 87 ? -13.812 -29.391 -7.844 1 88.88 87 PHE B O 1
ATOM 3560 N N . LYS B 1 88 ? -15.25 -30.719 -6.965 1 93.62 88 LYS B N 1
ATOM 3561 C CA . LYS B 1 88 ? -15.742 -31.25 -8.234 1 93.62 88 LYS B CA 1
ATOM 3562 C C . LYS B 1 88 ? -16.25 -30.125 -9.133 1 93.62 88 LYS B C 1
ATOM 3564 O O . LYS B 1 88 ? -16 -30.125 -10.336 1 93.62 88 LYS B O 1
ATOM 3569 N N . PRO B 1 89 ? -16.969 -29.188 -8.469 1 94.25 89 PRO B N 1
ATOM 3570 C CA . PRO B 1 89 ? -17.484 -28.125 -9.328 1 94.25 89 PRO B CA 1
ATOM 3571 C C . PRO B 1 89 ? -16.375 -27.375 -10.062 1 94.25 89 PRO B C 1
ATOM 3573 O O . PRO B 1 89 ? -16.531 -27.016 -11.234 1 94.25 89 PRO B O 1
ATOM 3576 N N . LYS B 1 90 ? -15.336 -27.156 -9.445 1 92.44 90 LYS B N 1
ATOM 3577 C CA . LYS B 1 90 ? -14.219 -26.469 -10.07 1 92.44 90 LYS B CA 1
ATOM 3578 C C . LYS B 1 90 ? -13.641 -27.266 -11.234 1 92.44 90 LYS B C 1
ATOM 3580 O O . LYS B 1 90 ? -13.312 -26.703 -12.281 1 92.44 90 LYS B O 1
ATOM 3585 N N . ILE B 1 91 ? -13.516 -28.516 -11.031 1 95.75 91 ILE B N 1
ATOM 3586 C CA . ILE B 1 91 ? -12.977 -29.391 -12.07 1 95.75 91 ILE B CA 1
ATOM 3587 C C . ILE B 1 91 ? -13.961 -29.469 -13.234 1 95.75 91 ILE B C 1
ATOM 3589 O O . ILE B 1 91 ? -13.562 -29.453 -14.398 1 95.75 91 ILE B O 1
ATOM 3593 N N . GLN B 1 92 ? -15.203 -29.594 -12.891 1 96.44 92 GLN B N 1
ATOM 3594 C CA . GLN B 1 92 ? -16.234 -29.594 -13.922 1 96.44 92 GLN B CA 1
ATOM 3595 C C . GLN B 1 92 ? -16.156 -28.344 -14.781 1 96.44 92 GLN B C 1
ATOM 3597 O O . GLN B 1 92 ? -16.188 -28.422 -16.016 1 96.44 92 GLN B O 1
ATOM 3602 N N . LYS B 1 93 ? -16.062 -27.234 -14.141 1 94.94 93 LYS B N 1
ATOM 3603 C CA . LYS B 1 93 ? -15.969 -25.969 -14.859 1 94.94 93 LYS B CA 1
ATOM 3604 C C . LYS B 1 93 ? -14.727 -25.922 -15.742 1 94.94 93 LYS B C 1
ATOM 3606 O O . LYS B 1 93 ? -14.766 -25.422 -16.859 1 94.94 93 LYS B O 1
ATOM 3611 N N . PHE B 1 94 ? -13.711 -26.391 -15.242 1 96.69 94 PHE B N 1
ATOM 3612 C CA . PHE B 1 94 ? -12.469 -26.469 -16 1 96.69 94 PHE B CA 1
ATOM 3613 C C . PHE B 1 94 ? -12.641 -27.328 -17.25 1 96.69 94 PHE B C 1
ATOM 3615 O O . PHE B 1 94 ? -12.281 -26.906 -18.344 1 96.69 94 PHE B O 1
ATOM 3622 N N . LEU B 1 95 ? -13.203 -28.516 -17.094 1 97.75 95 LEU B N 1
ATOM 3623 C CA . LEU B 1 95 ? -13.414 -29.422 -18.219 1 97.75 95 LEU B CA 1
ATOM 3624 C C . LEU B 1 95 ? -14.32 -28.781 -19.266 1 97.75 95 LEU B C 1
ATOM 3626 O O . LEU B 1 95 ? -14.086 -28.922 -20.469 1 97.75 95 LEU B O 1
ATOM 3630 N N . GLU B 1 96 ? -15.273 -28.078 -18.766 1 97.06 96 GLU B N 1
ATOM 3631 C CA . GLU B 1 96 ? -16.172 -27.375 -19.672 1 97.06 96 GLU B CA 1
ATOM 3632 C C . GLU B 1 96 ? -15.438 -26.297 -20.469 1 97.06 96 GLU B C 1
ATOM 3634 O O . GLU B 1 96 ? -15.672 -26.141 -21.672 1 97.06 96 GLU B O 1
ATOM 3639 N N . ARG B 1 97 ? -14.539 -25.656 -19.844 1 96.06 97 ARG B N 1
ATOM 3640 C CA . ARG B 1 97 ? -13.789 -24.578 -20.484 1 96.06 97 ARG B CA 1
ATOM 3641 C C . ARG B 1 97 ? -12.859 -25.109 -21.562 1 96.06 97 ARG B C 1
ATOM 3643 O O . ARG B 1 97 ? -12.625 -24.438 -22.562 1 96.06 97 ARG B O 1
ATOM 3650 N N . ILE B 1 98 ? -12.375 -26.312 -21.344 1 97.88 98 ILE B N 1
ATOM 3651 C CA . ILE B 1 98 ? -11.336 -26.766 -22.25 1 97.88 98 ILE B CA 1
ATOM 3652 C C . ILE B 1 98 ? -11.922 -27.75 -23.266 1 97.88 98 ILE B C 1
ATOM 3654 O O . ILE B 1 98 ? -11.211 -28.25 -24.141 1 97.88 98 ILE B O 1
ATOM 3658 N N . GLU B 1 99 ? -13.172 -28.031 -23.219 1 96.94 99 GLU B N 1
ATOM 3659 C CA . GLU B 1 99 ? -13.828 -29.016 -24.078 1 96.94 99 GLU B CA 1
ATOM 3660 C C . GLU B 1 99 ? -13.57 -28.75 -25.547 1 96.94 99 GLU B C 1
ATOM 3662 O O . GLU B 1 99 ? -13.32 -29.672 -26.328 1 96.94 99 GLU B O 1
ATOM 3667 N N . LYS B 1 100 ? -13.656 -27.453 -25.922 1 96.19 100 LYS B N 1
ATOM 3668 C CA . LYS B 1 100 ? -13.461 -27.062 -27.312 1 96.19 100 LYS B CA 1
ATOM 3669 C C . LYS B 1 100 ? -12.078 -27.484 -27.812 1 96.19 100 LYS B C 1
ATOM 3671 O O . LYS B 1 100 ? -11.906 -27.797 -28.984 1 96.19 100 LYS B O 1
ATOM 3676 N N . PHE B 1 101 ? -11.117 -27.547 -26.953 1 98 101 PHE B N 1
ATOM 3677 C CA . PHE B 1 101 ? -9.734 -27.828 -27.328 1 98 101 PHE B CA 1
ATOM 3678 C C . PHE B 1 101 ? -9.414 -29.312 -27.156 1 98 101 PHE B C 1
ATOM 3680 O O . PHE B 1 101 ? -8.461 -29.812 -27.75 1 98 101 PHE B O 1
ATOM 3687 N N . CYS B 1 102 ? -10.195 -29.969 -26.312 1 97.62 102 CYS B N 1
ATOM 3688 C CA . CYS B 1 102 ? -10.016 -31.391 -26 1 97.62 102 CYS B CA 1
ATOM 3689 C C . CYS B 1 102 ? -11.328 -32.156 -26.172 1 97.62 102 CYS B C 1
ATOM 3691 O O . CYS B 1 102 ? -11.875 -32.656 -25.203 1 97.62 102 CYS B O 1
ATOM 3693 N N . PRO B 1 103 ? -11.734 -32.312 -27.359 1 94.94 103 PRO B N 1
ATOM 3694 C CA . PRO B 1 103 ? -13.055 -32.906 -27.625 1 94.94 103 PRO B CA 1
ATOM 3695 C C . PRO B 1 103 ? -13.164 -34.344 -27.141 1 94.94 103 PRO B C 1
ATOM 3697 O O . PRO B 1 103 ? -14.273 -34.875 -27.016 1 94.94 103 PRO B O 1
ATOM 3700 N N . TYR B 1 104 ? -12.109 -35.031 -26.859 1 95.44 104 TYR B N 1
ATOM 3701 C CA . TYR B 1 104 ? -12.094 -36.438 -26.453 1 95.44 104 TYR B CA 1
ATOM 3702 C C . TYR B 1 104 ? -12.484 -36.562 -24.984 1 95.44 104 TYR B C 1
ATOM 3704 O O . TYR B 1 104 ? -12.742 -37.688 -24.516 1 95.44 104 TYR B O 1
ATOM 3712 N N . LEU B 1 105 ? -12.617 -35.5 -24.234 1 97.19 105 LEU B N 1
ATOM 3713 C CA . LEU B 1 105 ? -12.789 -35.531 -22.781 1 97.19 105 LEU B CA 1
ATOM 3714 C C . LEU B 1 105 ? -14.055 -36.312 -22.422 1 97.19 105 LEU B C 1
ATOM 3716 O O . LEU B 1 105 ? -14.047 -37.094 -21.453 1 97.19 105 LEU B O 1
ATOM 3720 N N . LYS B 1 106 ? -15.07 -36.156 -23.188 1 96.44 106 LYS B N 1
ATOM 3721 C CA . LYS B 1 106 ? -16.344 -36.781 -22.844 1 96.44 106 LYS B CA 1
ATOM 3722 C C . LYS B 1 106 ? -16.375 -38.25 -23.266 1 96.44 106 LYS B C 1
ATOM 3724 O O . LYS B 1 106 ? -17.312 -38.969 -22.922 1 96.44 106 LYS B O 1
ATOM 3729 N N . GLU B 1 107 ? -15.398 -38.688 -23.922 1 96.06 107 GLU B N 1
ATOM 3730 C CA . GLU B 1 107 ? -15.328 -40.062 -24.359 1 96.06 107 GLU B CA 1
ATOM 3731 C C . GLU B 1 107 ? -14.758 -40.969 -23.266 1 96.06 107 GLU B C 1
ATOM 3733 O O . GLU B 1 107 ? -14.805 -42.188 -23.375 1 96.06 107 GLU B O 1
ATOM 3738 N N . TYR B 1 108 ? -14.305 -40.375 -22.219 1 97.25 108 TYR B N 1
ATOM 3739 C CA . TYR B 1 108 ? -13.617 -41.156 -21.188 1 97.25 108 TYR B CA 1
ATOM 3740 C C . TYR B 1 108 ? -14.219 -40.875 -19.812 1 97.25 108 TYR B C 1
ATOM 3742 O O . TYR B 1 108 ? -14.812 -39.812 -19.594 1 97.25 108 TYR B O 1
ATOM 3750 N N . HIS B 1 109 ? -14.102 -41.812 -18.922 1 97.5 109 HIS B N 1
ATOM 3751 C CA . HIS B 1 109 ? -14.242 -41.625 -17.484 1 97.5 109 HIS B CA 1
ATOM 3752 C C . HIS B 1 109 ? -12.891 -41.375 -16.828 1 97.5 109 HIS B C 1
ATOM 3754 O O . HIS B 1 109 ? -11.938 -42.094 -17.062 1 97.5 109 HIS B O 1
ATOM 3760 N N . PHE B 1 110 ? -12.867 -40.344 -16.078 1 97.88 110 PHE B N 1
ATOM 3761 C CA . PHE B 1 110 ? -11.625 -39.969 -15.414 1 97.88 110 PHE B CA 1
ATOM 3762 C C . PHE B 1 110 ? -11.688 -40.281 -13.93 1 97.88 110 PHE B C 1
ATOM 3764 O O . PHE B 1 110 ? -12.688 -40 -13.266 1 97.88 110 PHE B O 1
ATOM 3771 N N . THR B 1 111 ? -10.711 -40.938 -13.383 1 97.94 111 THR B N 1
ATOM 3772 C CA . THR B 1 111 ? -10.438 -40.969 -11.945 1 97.94 111 THR B CA 1
ATOM 3773 C C . THR B 1 111 ? -9.234 -40.094 -11.617 1 97.94 111 THR B C 1
ATOM 3775 O O . THR B 1 111 ? -8.102 -40.438 -11.961 1 97.94 111 THR B O 1
ATOM 3778 N N . ILE B 1 112 ? -9.484 -39 -11.023 1 98.31 112 ILE B N 1
ATOM 3779 C CA . ILE B 1 112 ? -8.469 -38 -10.719 1 98.31 112 ILE B CA 1
ATOM 3780 C C . ILE B 1 112 ? -8.125 -38.062 -9.234 1 98.31 112 ILE B C 1
ATOM 3782 O O . ILE B 1 112 ? -8.984 -37.844 -8.383 1 98.31 112 ILE B O 1
ATOM 3786 N N . ASP B 1 113 ? -6.934 -38.375 -8.891 1 97.94 113 ASP B N 1
ATOM 3787 C CA . ASP B 1 113 ? -6.438 -38.344 -7.523 1 97.94 113 ASP B CA 1
ATOM 3788 C C . ASP B 1 113 ? -5.312 -37.312 -7.355 1 97.94 113 ASP B C 1
ATOM 3790 O O . ASP B 1 113 ? -4.238 -37.469 -7.941 1 97.94 113 ASP B O 1
ATOM 3794 N N . THR B 1 114 ? -5.574 -36.344 -6.551 1 97.25 114 THR B N 1
ATOM 3795 C CA . THR B 1 114 ? -4.633 -35.25 -6.422 1 97.25 114 THR B CA 1
ATOM 3796 C C . THR B 1 114 ? -4.188 -35.062 -4.973 1 97.25 114 THR B C 1
ATOM 3798 O O . THR B 1 114 ? -4.902 -35.469 -4.051 1 97.25 114 THR B O 1
ATOM 3801 N N . LYS B 1 115 ? -2.971 -34.594 -4.738 1 96.5 115 LYS B N 1
ATOM 3802 C CA . LYS B 1 115 ? -2.43 -34.312 -3.414 1 96.5 115 LYS B CA 1
ATOM 3803 C C . LYS B 1 115 ? -1.37 -33.219 -3.484 1 96.5 115 LYS B C 1
ATOM 3805 O O . LYS B 1 115 ? -0.719 -33.031 -4.516 1 96.5 115 LYS B O 1
ATOM 3810 N N . ASN B 1 116 ? -1.226 -32.469 -2.436 1 95.19 116 ASN B N 1
ATOM 3811 C CA . ASN B 1 116 ? -0.192 -31.438 -2.309 1 95.19 116 ASN B CA 1
ATOM 3812 C C . ASN B 1 116 ? 0.94 -31.906 -1.394 1 95.19 116 ASN B C 1
ATOM 3814 O O . ASN B 1 116 ? 0.708 -32.625 -0.433 1 95.19 116 ASN B O 1
ATOM 3818 N N . THR B 1 117 ? 2.168 -31.516 -1.745 1 95.75 117 THR B N 1
ATOM 3819 C CA . THR B 1 117 ? 3.301 -31.781 -0.866 1 95.75 117 THR B CA 1
ATOM 3820 C C . THR B 1 117 ? 3.414 -30.719 0.214 1 95.75 117 THR B C 1
ATOM 3822 O O . THR B 1 117 ? 4.363 -30.719 1.001 1 95.75 117 THR B O 1
ATOM 3825 N N . PHE B 1 118 ? 2.586 -29.75 0.3 1 91.44 118 PHE B N 1
ATOM 3826 C CA . PHE B 1 118 ? 2.494 -28.656 1.264 1 91.44 118 PHE B CA 1
ATOM 3827 C C . PHE B 1 118 ? 1.07 -28.516 1.787 1 91.44 118 PHE B C 1
ATOM 3829 O O . PHE B 1 118 ? 0.131 -29.062 1.2 1 91.44 118 PHE B O 1
ATOM 3836 N N . PRO B 1 119 ? 0.917 -27.766 2.873 1 84.94 119 PRO B N 1
ATOM 3837 C CA . PRO B 1 119 ? -0.42 -27.688 3.465 1 84.94 119 PRO B CA 1
ATOM 3838 C C . PRO B 1 119 ? -1.433 -27.016 2.543 1 84.94 119 PRO B C 1
ATOM 3840 O O . PRO B 1 119 ? -1.102 -26.031 1.862 1 84.94 119 PRO B O 1
ATOM 3843 N N . HIS B 1 120 ? -2.594 -27.547 2.57 1 76.75 120 HIS B N 1
ATOM 3844 C CA . HIS B 1 120 ? -3.682 -27 1.779 1 76.75 120 HIS B CA 1
ATOM 3845 C C . HIS B 1 120 ? -4.082 -25.609 2.291 1 76.75 120 HIS B C 1
ATOM 3847 O O . HIS B 1 120 ? -4.078 -25.375 3.5 1 76.75 120 HIS B O 1
ATOM 3853 N N . SER B 1 121 ? -4.527 -24.766 1.432 1 67.19 121 SER B N 1
ATOM 3854 C CA . SER B 1 121 ? -5.047 -23.438 1.759 1 67.19 121 SER B CA 1
ATOM 3855 C C . SER B 1 121 ? -4.012 -22.609 2.514 1 67.19 121 SER B C 1
ATOM 3857 O O . SER B 1 121 ? -4.348 -21.906 3.471 1 67.19 121 SER B O 1
ATOM 3859 N N . SER B 1 122 ? -2.777 -22.859 2.189 1 69.31 122 SER B N 1
ATOM 3860 C CA . SER B 1 122 ? -1.7 -22.141 2.865 1 69.31 122 SER B CA 1
ATOM 3861 C C . SER B 1 122 ? -1.286 -20.906 2.086 1 69.31 122 SER B C 1
ATOM 3863 O O . SER B 1 122 ? -0.388 -20.172 2.506 1 69.31 122 SER B O 1
ATOM 3865 N N . GLY B 1 123 ? -1.957 -20.625 1.011 1 76.19 123 GLY B N 1
ATOM 3866 C CA . GLY B 1 123 ? -1.611 -19.453 0.221 1 76.19 123 GLY B CA 1
ATOM 3867 C C . GLY B 1 123 ? -0.374 -19.656 -0.633 1 76.19 123 GLY B C 1
ATOM 3868 O O . GLY B 1 123 ? 0.235 -18.688 -1.091 1 76.19 123 GLY B O 1
ATOM 3869 N N . ILE B 1 124 ? 0.01 -20.891 -0.875 1 84.31 124 ILE B N 1
ATOM 3870 C CA . ILE B 1 124 ? 1.198 -21.219 -1.655 1 84.31 124 ILE B CA 1
ATOM 3871 C C . ILE B 1 124 ? 0.789 -21.641 -3.064 1 84.31 124 ILE B C 1
ATOM 3873 O O . ILE B 1 124 ? 1.246 -22.672 -3.568 1 84.31 124 ILE B O 1
ATOM 3877 N N . ALA B 1 125 ? -0.084 -20.938 -3.637 1 87.31 125 ALA B N 1
ATOM 3878 C CA . ALA B 1 125 ? -0.514 -21.062 -5.027 1 87.31 125 ALA B CA 1
ATOM 3879 C C . ALA B 1 125 ? -0.934 -22.5 -5.336 1 87.31 125 ALA B C 1
ATOM 3881 O O . ALA B 1 125 ? -0.48 -23.078 -6.32 1 87.31 125 ALA B O 1
ATOM 3882 N N . SER B 1 126 ? -1.761 -23.031 -4.574 1 89.38 126 SER B N 1
ATOM 3883 C CA . SER B 1 126 ? -2.238 -24.406 -4.742 1 89.38 126 SER B CA 1
ATOM 3884 C C . SER B 1 126 ? -3.125 -24.531 -5.977 1 89.38 126 SER B C 1
ATOM 3886 O O . SER B 1 126 ? -3.131 -25.578 -6.641 1 89.38 126 SER B O 1
ATOM 3888 N N . SER B 1 127 ? -3.797 -23.484 -6.309 1 91.5 127 SER B N 1
ATOM 3889 C CA . SER B 1 127 ? -4.625 -23.516 -7.508 1 91.5 127 SER B CA 1
ATOM 3890 C C . SER B 1 127 ? -3.768 -23.625 -8.766 1 91.5 127 SER B C 1
ATOM 3892 O O . SER B 1 127 ? -4.137 -24.312 -9.719 1 91.5 127 SER B O 1
ATOM 3894 N N . ALA B 1 128 ? -2.664 -22.953 -8.734 1 95 128 ALA B N 1
ATOM 3895 C CA . ALA B 1 128 ? -1.765 -22.969 -9.883 1 95 128 ALA B CA 1
ATOM 3896 C C . ALA B 1 128 ? -1.142 -24.344 -10.078 1 95 128 ALA B C 1
ATOM 3898 O O . ALA B 1 128 ? -1.226 -24.922 -11.164 1 95 128 ALA B O 1
ATOM 3899 N N . SER B 1 129 ? -0.581 -24.906 -9.07 1 97.5 129 SER B N 1
ATOM 3900 C CA . SER B 1 129 ? 0.056 -26.219 -9.188 1 97.5 129 SER B CA 1
ATOM 3901 C C . SER B 1 129 ? -0.966 -27.312 -9.5 1 97.5 129 SER B C 1
ATOM 3903 O O . SER B 1 129 ? -0.701 -28.203 -10.305 1 97.5 129 SER B O 1
ATOM 3905 N N . GLY B 1 130 ? -2.129 -27.219 -8.906 1 96.94 130 GLY B N 1
ATOM 3906 C CA . GLY B 1 130 ? -3.176 -28.203 -9.133 1 96.94 130 GLY B CA 1
ATOM 3907 C C . GLY B 1 130 ? -3.656 -28.234 -10.57 1 96.94 130 GLY B C 1
ATOM 3908 O O . GLY B 1 130 ? -3.729 -29.297 -11.188 1 96.94 130 GLY B O 1
ATOM 3909 N N . MET B 1 131 ? -3.943 -27.094 -11.117 1 97.62 131 MET B N 1
ATOM 3910 C CA . MET B 1 131 ? -4.457 -27.031 -12.477 1 97.62 131 MET B CA 1
ATOM 3911 C C . MET B 1 131 ? -3.375 -27.391 -13.484 1 97.62 131 MET B C 1
ATOM 3913 O O . MET B 1 131 ? -3.664 -27.984 -14.531 1 97.62 131 MET B O 1
ATOM 3917 N N . ALA B 1 132 ? -2.17 -27 -13.164 1 98.75 132 ALA B N 1
ATOM 3918 C CA . ALA B 1 132 ? -1.059 -27.375 -14.031 1 98.75 132 ALA B CA 1
ATOM 3919 C C . ALA B 1 132 ? -0.891 -28.891 -14.07 1 98.75 132 ALA B C 1
ATOM 3921 O O . ALA B 1 132 ? -0.731 -29.484 -15.148 1 98.75 132 ALA B O 1
ATOM 3922 N N . ALA B 1 133 ? -0.956 -29.531 -12.922 1 98.75 133 ALA B N 1
ATOM 3923 C CA . ALA B 1 133 ? -0.817 -30.984 -12.859 1 98.75 133 ALA B CA 1
ATOM 3924 C C . ALA B 1 133 ? -1.918 -31.672 -13.664 1 98.75 133 ALA B C 1
ATOM 3926 O O . ALA B 1 133 ? -1.654 -32.625 -14.398 1 98.75 133 ALA B O 1
ATOM 3927 N N . LEU B 1 134 ? -3.107 -31.219 -13.492 1 98.69 134 LEU B N 1
ATOM 3928 C CA . LEU B 1 134 ? -4.227 -31.797 -14.227 1 98.69 134 LEU B CA 1
ATOM 3929 C C . LEU B 1 134 ? -4.059 -31.594 -15.727 1 98.69 134 LEU B C 1
ATOM 3931 O O . LEU B 1 134 ? -4.27 -32.531 -16.516 1 98.69 134 LEU B O 1
ATOM 3935 N N . ALA B 1 135 ? -3.707 -30.391 -16.125 1 98.88 135 ALA B N 1
ATOM 3936 C CA . ALA B 1 135 ? -3.494 -30.094 -17.547 1 98.88 135 ALA B CA 1
ATOM 3937 C C . ALA B 1 135 ? -2.428 -31 -18.141 1 98.88 135 ALA B C 1
ATOM 3939 O O . ALA B 1 135 ? -2.572 -31.484 -19.266 1 98.88 135 ALA B O 1
ATOM 3940 N N . MET B 1 136 ? -1.379 -31.234 -17.406 1 98.88 136 MET B N 1
ATOM 3941 C CA . MET B 1 136 ? -0.323 -32.125 -17.875 1 98.88 136 MET B CA 1
ATOM 3942 C C . MET B 1 136 ? -0.87 -33.531 -18.125 1 98.88 136 MET B C 1
ATOM 3944 O O . MET B 1 136 ? -0.506 -34.188 -19.109 1 98.88 136 MET B O 1
ATOM 3948 N N . ASN B 1 137 ? -1.689 -34 -17.234 1 98.81 137 ASN B N 1
ATOM 3949 C CA . ASN B 1 137 ? -2.291 -35.344 -17.391 1 98.81 137 ASN B CA 1
ATOM 3950 C C . ASN B 1 137 ? -3.201 -35.406 -18.609 1 98.81 137 ASN B C 1
ATOM 3952 O O . ASN B 1 137 ? -3.191 -36.375 -19.359 1 98.81 137 ASN B O 1
ATOM 3956 N N . ILE B 1 138 ? -3.984 -34.375 -18.781 1 98.62 138 ILE B N 1
ATOM 3957 C CA . ILE B 1 138 ? -4.859 -34.312 -19.953 1 98.62 138 ILE B CA 1
ATOM 3958 C C . ILE B 1 138 ? -4.023 -34.344 -21.219 1 98.62 138 ILE B C 1
ATOM 3960 O O . ILE B 1 138 ? -4.371 -35.062 -22.172 1 98.62 138 ILE B O 1
ATOM 3964 N N . MET B 1 139 ? -2.932 -33.625 -21.234 1 98.69 139 MET B N 1
ATOM 3965 C CA . MET B 1 139 ? -2.07 -33.625 -22.422 1 98.69 139 MET B CA 1
ATOM 3966 C C . MET B 1 139 ? -1.404 -34.969 -22.625 1 98.69 139 MET B C 1
ATOM 3968 O O . MET B 1 139 ? -1.156 -35.375 -23.766 1 98.69 139 MET B O 1
ATOM 3972 N N . SER B 1 140 ? -1.088 -35.656 -21.5 1 98.38 140 SER B N 1
ATOM 3973 C CA . SER B 1 140 ? -0.57 -37 -21.641 1 98.38 140 SER B CA 1
ATOM 3974 C C . SER B 1 140 ? -1.581 -37.906 -22.328 1 98.38 140 SER B C 1
ATOM 3976 O O . SER B 1 140 ? -1.208 -38.75 -23.156 1 98.38 140 SER B O 1
ATOM 3978 N N . LEU B 1 141 ? -2.852 -37.812 -21.969 1 98.06 141 LEU B N 1
ATOM 3979 C CA . LEU B 1 141 ? -3.893 -38.531 -22.672 1 98.06 141 LEU B CA 1
ATOM 3980 C C . LEU B 1 141 ? -3.928 -38.156 -24.156 1 98.06 141 LEU B C 1
ATOM 3982 O O . LEU B 1 141 ? -4.004 -39.031 -25.016 1 98.06 141 LEU B O 1
ATOM 3986 N N . GLU B 1 142 ? -3.883 -36.844 -24.422 1 98.12 142 GLU B N 1
ATOM 3987 C CA . GLU B 1 142 ? -3.889 -36.406 -25.812 1 98.12 142 GLU B CA 1
ATOM 3988 C C . GLU B 1 142 ? -2.723 -37.031 -26.594 1 98.12 142 GLU B C 1
ATOM 3990 O O . GLU B 1 142 ? -2.885 -37.438 -27.734 1 98.12 142 GLU B O 1
ATOM 3995 N N . LYS B 1 143 ? -1.551 -36.969 -25.984 1 97.62 143 LYS B N 1
ATOM 3996 C CA . LYS B 1 143 ? -0.383 -37.562 -26.641 1 97.62 143 LYS B CA 1
ATOM 3997 C C . LYS B 1 143 ? -0.594 -39.062 -26.891 1 97.62 143 LYS B C 1
ATOM 3999 O O . LYS B 1 143 ? -0.134 -39.594 -27.906 1 97.62 143 LYS B O 1
ATOM 4004 N N . ALA B 1 144 ? -1.263 -39.75 -25.953 1 97.25 144 ALA B N 1
ATOM 4005 C CA . ALA B 1 144 ? -1.545 -41.156 -26.109 1 97.25 144 ALA B CA 1
ATOM 4006 C C . ALA B 1 144 ? -2.465 -41.406 -27.297 1 97.25 144 ALA B C 1
ATOM 4008 O O . ALA B 1 144 ? -2.318 -42.406 -28.016 1 97.25 144 ALA B O 1
ATOM 4009 N N . ILE B 1 145 ? -3.396 -40.562 -27.578 1 96.75 145 ILE B N 1
ATOM 4010 C CA . ILE B 1 145 ? -4.383 -40.812 -28.625 1 96.75 145 ILE B CA 1
ATOM 4011 C C . ILE B 1 145 ? -3.934 -40.125 -29.906 1 96.75 145 ILE B C 1
ATOM 4013 O O . ILE B 1 145 ? -4.512 -40.344 -30.969 1 96.75 145 ILE B O 1
ATOM 4017 N N . ASN B 1 146 ? -2.973 -39.219 -29.781 1 96.12 146 ASN B N 1
ATOM 4018 C CA . ASN B 1 146 ? -2.324 -38.562 -30.922 1 96.12 146 ASN B CA 1
ATOM 4019 C C . ASN B 1 146 ? -0.811 -38.5 -30.734 1 96.12 146 ASN B C 1
ATOM 4021 O O . ASN B 1 146 ? -0.255 -37.406 -30.547 1 96.12 146 ASN B O 1
ATOM 4025 N N . PRO B 1 147 ? -0.085 -39.531 -30.953 1 94.56 147 PRO B N 1
ATOM 4026 C CA . PRO B 1 147 ? 1.34 -39.625 -30.625 1 94.56 147 PRO B CA 1
ATOM 4027 C C . PRO B 1 147 ? 2.207 -38.719 -31.469 1 94.56 147 PRO B C 1
ATOM 4029 O O . PRO B 1 147 ? 3.387 -38.5 -31.172 1 94.56 147 PRO B O 1
ATOM 4032 N N . ALA B 1 148 ? 1.685 -38.062 -32.531 1 94.56 148 ALA B N 1
ATOM 4033 C CA . ALA B 1 148 ? 2.451 -37.25 -33.469 1 94.56 148 ALA B CA 1
ATOM 4034 C C . ALA B 1 148 ? 2.705 -35.875 -32.875 1 94.56 148 ALA B C 1
ATOM 4036 O O . ALA B 1 148 ? 3.51 -35.094 -33.438 1 94.56 148 ALA B O 1
ATOM 4037 N N . ILE B 1 149 ? 2.053 -35.5 -31.766 1 95.12 149 ILE B N 1
ATOM 4038 C CA . ILE B 1 149 ? 2.205 -34.156 -31.266 1 95.12 149 ILE B CA 1
ATOM 4039 C C . ILE B 1 149 ? 3.637 -33.938 -30.781 1 95.12 149 ILE B C 1
ATOM 4041 O O . ILE B 1 149 ? 4.25 -34.844 -30.219 1 95.12 149 ILE B O 1
ATOM 4045 N N . SER B 1 150 ? 4.242 -32.781 -31.109 1 96.56 150 SER B N 1
ATOM 4046 C CA . SER B 1 150 ? 5.602 -32.406 -30.703 1 96.56 150 SER B CA 1
ATOM 4047 C C . SER B 1 150 ? 5.66 -32.031 -29.234 1 96.56 150 SER B C 1
ATOM 4049 O O . SER B 1 150 ? 4.637 -31.688 -28.641 1 96.56 150 SER B O 1
ATOM 4051 N N . ASP B 1 151 ? 6.852 -32.062 -28.672 1 96.5 151 ASP B N 1
ATOM 4052 C CA . ASP B 1 151 ? 7.039 -31.641 -27.297 1 96.5 151 ASP B CA 1
ATOM 4053 C C . ASP B 1 151 ? 6.688 -30.172 -27.125 1 96.5 151 ASP B C 1
ATOM 4055 O O . ASP B 1 151 ? 6.094 -29.781 -26.109 1 96.5 151 ASP B O 1
ATOM 4059 N N . ASP B 1 152 ? 7.109 -29.375 -28.078 1 96.25 152 ASP B N 1
ATOM 4060 C CA . ASP B 1 152 ? 6.805 -27.953 -28.031 1 96.25 152 ASP B CA 1
ATOM 4061 C C . ASP B 1 152 ? 5.297 -27.719 -27.953 1 96.25 152 ASP B C 1
ATOM 4063 O O . ASP B 1 152 ? 4.824 -26.906 -27.156 1 96.25 152 ASP B O 1
ATOM 4067 N N . TYR B 1 153 ? 4.59 -28.391 -28.797 1 97.38 153 TYR B N 1
ATOM 4068 C CA . TYR B 1 153 ? 3.133 -28.297 -28.797 1 97.38 153 TYR B CA 1
ATOM 4069 C C . TYR B 1 153 ? 2.555 -28.812 -27.484 1 97.38 153 TYR B C 1
ATOM 4071 O O . TYR B 1 153 ? 1.664 -28.188 -26.906 1 97.38 153 TYR B O 1
ATOM 4079 N N . PHE B 1 154 ? 3.09 -29.953 -27.016 1 98.12 154 PHE B N 1
ATOM 4080 C CA . PHE B 1 154 ? 2.623 -30.594 -25.797 1 98.12 154 PHE B CA 1
ATOM 4081 C C . PHE B 1 154 ? 2.664 -29.625 -24.625 1 98.12 154 PHE B C 1
ATOM 4083 O O . PHE B 1 154 ? 1.649 -29.406 -23.953 1 98.12 154 PHE B O 1
ATOM 4090 N N . TYR B 1 155 ? 3.771 -28.984 -24.453 1 98.31 155 TYR B N 1
ATOM 4091 C CA . TYR B 1 155 ? 3.939 -28.125 -23.297 1 98.31 155 TYR B CA 1
ATOM 4092 C C . TYR B 1 155 ? 3.219 -26.797 -23.484 1 98.31 155 TYR B C 1
ATOM 4094 O O . TYR B 1 155 ? 2.662 -26.25 -22.531 1 98.31 155 TYR B O 1
ATOM 4102 N N . ALA B 1 156 ? 3.236 -26.219 -24.656 1 98.25 156 ALA B N 1
ATOM 4103 C CA . ALA B 1 156 ? 2.512 -24.984 -24.906 1 98.25 156 ALA B CA 1
ATOM 4104 C C . ALA B 1 156 ? 1.017 -25.156 -24.656 1 98.25 156 ALA B C 1
ATOM 4106 O O . ALA B 1 156 ? 0.388 -24.312 -24.016 1 98.25 156 ALA B O 1
ATOM 4107 N N . LYS B 1 157 ? 0.452 -26.234 -25.141 1 98.69 157 LYS B N 1
ATOM 4108 C CA . LYS B 1 157 ? -0.976 -26.484 -24.953 1 98.69 157 LYS B CA 1
ATOM 4109 C C . LYS B 1 157 ? -1.285 -26.812 -23.484 1 98.69 157 LYS B C 1
ATOM 4111 O O . LYS B 1 157 ? -2.322 -26.406 -22.969 1 98.69 157 LYS B O 1
ATOM 4116 N N . ALA B 1 158 ? -0.388 -27.594 -22.859 1 98.81 158 ALA B N 1
ATOM 4117 C CA . ALA B 1 158 ? -0.583 -27.828 -21.422 1 98.81 158 ALA B CA 1
ATOM 4118 C C . ALA B 1 158 ? -0.671 -26.516 -20.656 1 98.81 158 ALA B C 1
ATOM 4120 O O . ALA B 1 158 ? -1.548 -26.344 -19.797 1 98.81 158 ALA B O 1
ATOM 4121 N N . SER B 1 159 ? 0.258 -25.641 -20.953 1 98.75 159 SER B N 1
ATOM 4122 C CA . SER B 1 159 ? 0.28 -24.328 -20.328 1 98.75 159 SER B CA 1
ATOM 4123 C C . SER B 1 159 ? -0.98 -23.531 -20.672 1 98.75 159 SER B C 1
ATOM 4125 O O . SER B 1 159 ? -1.579 -22.906 -19.797 1 98.75 159 SER B O 1
ATOM 4127 N N . PHE B 1 160 ? -1.414 -23.594 -21.859 1 98.69 160 PHE B N 1
ATOM 4128 C CA . PHE B 1 160 ? -2.629 -22.938 -22.328 1 98.69 160 PHE B CA 1
ATOM 4129 C C . PHE B 1 160 ? -3.848 -23.453 -21.562 1 98.69 160 PHE B C 1
ATOM 4131 O O . PHE B 1 160 ? -4.652 -22.656 -21.062 1 98.69 160 PHE B O 1
ATOM 4138 N N . LEU B 1 161 ? -3.943 -24.781 -21.484 1 98.75 161 LEU B N 1
ATOM 4139 C CA . LEU B 1 161 ? -5.074 -25.375 -20.797 1 98.75 161 LEU B CA 1
ATOM 4140 C C . LEU B 1 161 ? -5.055 -25.016 -19.312 1 98.75 161 LEU B C 1
ATOM 4142 O O . LEU B 1 161 ? -6.086 -24.672 -18.734 1 98.75 161 LEU B O 1
ATOM 4146 N N . ALA B 1 162 ? -3.873 -25.125 -18.672 1 98.56 162 ALA B N 1
ATOM 4147 C CA . ALA B 1 162 ? -3.74 -24.797 -17.25 1 98.56 162 ALA B CA 1
ATOM 4148 C C . ALA B 1 162 ? -4.238 -23.391 -16.953 1 98.56 162 ALA B C 1
ATOM 4150 O O . ALA B 1 162 ? -4.938 -23.172 -15.961 1 98.56 162 ALA B O 1
ATOM 4151 N N . ARG B 1 163 ? -3.906 -22.469 -17.797 1 97.81 163 ARG B N 1
ATOM 4152 C CA . ARG B 1 163 ? -4.312 -21.078 -17.656 1 97.81 163 ARG B CA 1
ATOM 4153 C C . ARG B 1 163 ? -5.828 -20.953 -17.531 1 97.81 163 ARG B C 1
ATOM 4155 O O . ARG B 1 163 ? -6.34 -20.125 -16.781 1 97.81 163 ARG B O 1
ATOM 4162 N N . LEU B 1 164 ? -6.535 -21.766 -18.25 1 97.25 164 LEU B N 1
ATOM 4163 C CA . LEU B 1 164 ? -7.992 -21.703 -18.297 1 97.25 164 LEU B CA 1
ATOM 4164 C C . LEU B 1 164 ? -8.609 -22.172 -16.984 1 97.25 164 LEU B C 1
ATOM 4166 O O . LEU B 1 164 ? -9.773 -21.891 -16.703 1 97.25 164 LEU B O 1
ATOM 4170 N N . GLY B 1 165 ? -7.867 -22.984 -16.234 1 95.5 165 GLY B N 1
ATOM 4171 C CA . GLY B 1 165 ? -8.297 -23.328 -14.883 1 95.5 165 GLY B CA 1
ATOM 4172 C C . GLY B 1 165 ? -7.969 -22.25 -13.859 1 95.5 165 GLY B C 1
ATOM 4173 O O . GLY B 1 165 ? -8.82 -21.891 -13.047 1 95.5 165 GLY B O 1
ATOM 4174 N N . SER B 1 166 ? -6.699 -21.875 -13.93 1 94.44 166 SER B N 1
ATOM 4175 C CA . SER B 1 166 ? -6.152 -20.781 -13.148 1 94.44 166 SER B CA 1
ATOM 4176 C C . SER B 1 166 ? -5.09 -20.016 -13.93 1 94.44 166 SER B C 1
ATOM 4178 O O . SER B 1 166 ? -4.156 -20.625 -14.469 1 94.44 166 SER B O 1
ATOM 4180 N N . GLY B 1 167 ? -5.203 -18.734 -14.031 1 95.06 167 GLY B N 1
ATOM 4181 C CA . GLY B 1 167 ? -4.289 -17.953 -14.844 1 95.06 167 GLY B CA 1
ATOM 4182 C C . GLY B 1 167 ? -2.83 -18.266 -14.57 1 95.06 167 GLY B C 1
ATOM 4183 O O . GLY B 1 167 ? -2.102 -18.672 -15.477 1 95.06 167 GLY B O 1
ATOM 4184 N N . SER B 1 168 ? -2.424 -18.219 -13.344 1 95.38 168 SER B N 1
ATOM 4185 C CA . SER B 1 168 ? -1.014 -18.359 -13 1 95.38 168 SER B CA 1
ATOM 4186 C C . SER B 1 168 ? -0.542 -19.797 -13.164 1 95.38 168 SER B C 1
ATOM 4188 O O . SER B 1 168 ? 0.66 -20.062 -13.125 1 95.38 168 SER B O 1
ATOM 4190 N N . ALA B 1 169 ? -1.435 -20.719 -13.398 1 97.62 169 ALA B N 1
ATOM 4191 C CA . ALA B 1 169 ? -1.078 -22.125 -13.547 1 97.62 169 ALA B CA 1
ATOM 4192 C C . ALA B 1 169 ? -0.217 -22.344 -14.789 1 97.62 169 ALA B C 1
ATOM 4194 O O . ALA B 1 169 ? 0.524 -23.328 -14.875 1 97.62 169 ALA B O 1
ATOM 4195 N N . CYS B 1 170 ? -0.358 -21.438 -15.742 1 98.38 170 CYS B N 1
ATOM 4196 C CA . CYS B 1 170 ? 0.423 -21.578 -16.969 1 98.38 170 CYS B CA 1
ATOM 4197 C C . CYS B 1 170 ? 1.915 -21.469 -16.672 1 98.38 170 CYS B C 1
ATOM 4199 O O . CYS B 1 170 ? 2.742 -21.938 -17.453 1 98.38 170 CYS B O 1
ATOM 4201 N N . ARG B 1 171 ? 2.215 -20.875 -15.523 1 98.25 171 ARG B N 1
ATOM 4202 C CA . ARG B 1 171 ? 3.619 -20.688 -15.188 1 98.25 171 ARG B CA 1
ATOM 4203 C C . ARG B 1 171 ? 4.133 -21.844 -14.32 1 98.25 171 ARG B C 1
ATOM 4205 O O . ARG B 1 171 ? 5.27 -21.797 -13.844 1 98.25 171 ARG B O 1
ATOM 4212 N N . SER B 1 172 ? 3.398 -22.859 -14.133 1 98.62 172 SER B N 1
ATOM 4213 C CA . SER B 1 172 ? 3.793 -24.016 -13.328 1 98.62 172 SER B CA 1
ATOM 4214 C C . SER B 1 172 ? 4.051 -25.234 -14.203 1 98.62 172 SER B C 1
ATOM 4216 O O . SER B 1 172 ? 4.219 -26.359 -13.703 1 98.62 172 SER B O 1
ATOM 4218 N N . VAL B 1 173 ? 4.129 -25.062 -15.523 1 98.56 173 VAL B N 1
ATOM 4219 C CA . VAL B 1 173 ? 4.145 -26.188 -16.453 1 98.56 173 VAL B CA 1
ATOM 4220 C C . VAL B 1 173 ? 5.59 -26.562 -16.781 1 98.56 173 VAL B C 1
ATOM 4222 O O . VAL B 1 173 ? 6 -27.703 -16.578 1 98.56 173 VAL B O 1
ATOM 4225 N N . LYS B 1 174 ? 6.391 -25.578 -17.266 1 97.44 174 LYS B N 1
ATOM 4226 C CA . LYS B 1 174 ? 7.734 -25.938 -17.703 1 97.44 174 LYS B CA 1
ATOM 4227 C C . LYS B 1 174 ? 8.719 -24.797 -17.469 1 97.44 174 LYS B C 1
ATOM 4229 O O . LYS B 1 174 ? 8.469 -23.672 -17.891 1 97.44 174 LYS B O 1
ATOM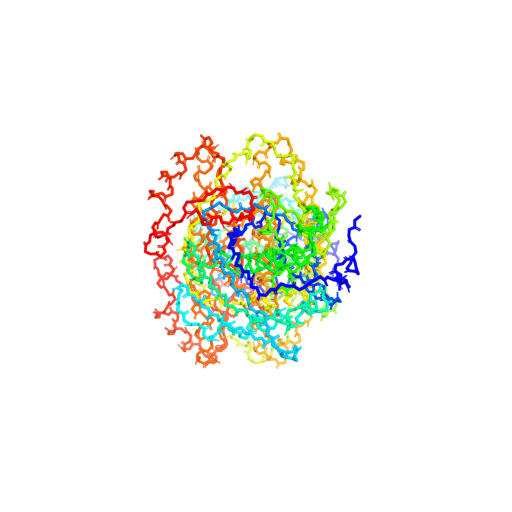 4234 N N . GLY B 1 175 ? 9.852 -25.25 -16.844 1 96.81 175 GLY B N 1
ATOM 4235 C CA . GLY B 1 175 ? 10.953 -24.297 -16.766 1 96.81 175 GLY B CA 1
ATOM 4236 C C . GLY B 1 175 ? 11.227 -23.828 -15.352 1 96.81 175 GLY B C 1
ATOM 4237 O O . GLY B 1 175 ? 10.43 -24.047 -14.445 1 96.81 175 GLY B O 1
ATOM 4238 N N . GLU B 1 176 ? 12.406 -23.172 -15.195 1 97.38 176 GLU B N 1
ATOM 4239 C CA . GLU B 1 176 ? 12.812 -22.594 -13.922 1 97.38 176 GLU B CA 1
ATOM 4240 C C . GLU B 1 176 ? 12.172 -21.234 -13.703 1 97.38 176 GLU B C 1
ATOM 4242 O O . GLU B 1 176 ? 11.57 -20.984 -12.656 1 97.38 176 GLU B O 1
ATOM 4247 N N . VAL B 1 177 ? 12.422 -20.406 -14.727 1 97.69 177 VAL B N 1
ATOM 4248 C CA . VAL B 1 177 ? 11.828 -19.078 -14.789 1 97.69 177 VAL B CA 1
ATOM 4249 C C . VAL B 1 177 ? 10.836 -19 -15.945 1 97.69 177 VAL B C 1
ATOM 4251 O O . VAL B 1 177 ? 11.172 -19.312 -17.094 1 97.69 177 VAL B O 1
ATOM 4254 N N . VAL B 1 178 ? 9.609 -18.641 -15.656 1 98.12 178 VAL B N 1
ATOM 4255 C CA . VAL B 1 178 ? 8.555 -18.719 -16.672 1 98.12 178 VAL B CA 1
ATOM 4256 C C . VAL B 1 178 ? 7.836 -17.391 -16.781 1 98.12 178 VAL B C 1
ATOM 4258 O O . VAL B 1 178 ? 7.438 -16.797 -15.766 1 98.12 178 VAL B O 1
ATOM 4261 N N . ALA B 1 179 ? 7.691 -16.875 -17.984 1 97.75 179 ALA B N 1
ATOM 4262 C CA . ALA B 1 179 ? 6.984 -15.633 -18.266 1 97.75 179 ALA B CA 1
ATOM 4263 C C . ALA B 1 179 ? 5.609 -15.906 -18.875 1 97.75 179 ALA B C 1
ATOM 4265 O O . ALA B 1 179 ? 5.445 -16.844 -19.656 1 97.75 179 ALA B O 1
ATOM 4266 N N . TRP B 1 180 ? 4.684 -15.156 -18.5 1 98.19 180 TRP B N 1
ATOM 4267 C CA . TRP B 1 180 ? 3.334 -15.18 -19.047 1 98.19 180 TRP B CA 1
ATOM 4268 C C . TRP B 1 180 ? 2.861 -13.773 -19.391 1 98.19 180 TRP B C 1
ATOM 4270 O O . TRP B 1 180 ? 2.973 -12.859 -18.578 1 98.19 180 TRP B O 1
ATOM 4280 N N . GLY B 1 181 ? 2.352 -13.695 -20.609 1 97.38 181 GLY B N 1
ATOM 4281 C CA . GLY B 1 181 ? 1.935 -12.406 -21.141 1 97.38 181 GLY B CA 1
ATOM 4282 C C . GLY B 1 181 ? 2.861 -11.883 -22.219 1 97.38 181 GLY B C 1
ATOM 4283 O O . GLY B 1 181 ? 4.082 -12.023 -22.125 1 97.38 181 GLY B O 1
ATOM 4284 N N . GLU B 1 182 ? 2.326 -11.312 -23.203 1 95.75 182 GLU B N 1
ATOM 4285 C CA . GLU B 1 182 ? 3.115 -10.758 -24.297 1 95.75 182 GLU B CA 1
ATOM 4286 C C . GLU B 1 182 ? 4.02 -9.633 -23.812 1 95.75 182 GLU B C 1
ATOM 4288 O O . GLU B 1 182 ? 3.582 -8.758 -23.047 1 95.75 182 GLU B O 1
ATOM 4293 N N . ASN B 1 183 ? 5.176 -9.727 -24.141 1 94.44 183 ASN B N 1
ATOM 4294 C CA . ASN B 1 183 ? 6.199 -8.742 -23.781 1 94.44 183 ASN B CA 1
ATOM 4295 C C . ASN B 1 183 ? 7.289 -8.664 -24.844 1 94.44 183 ASN B C 1
ATOM 4297 O O . ASN B 1 183 ? 7.703 -9.688 -25.391 1 94.44 183 ASN B O 1
ATOM 4301 N N . LYS B 1 184 ? 7.824 -7.488 -25.141 1 93.56 184 LYS B N 1
ATOM 4302 C CA . LYS B 1 184 ? 8.766 -7.25 -26.234 1 93.56 184 LYS B CA 1
ATOM 4303 C C . LYS B 1 184 ? 10.133 -7.855 -25.938 1 93.56 184 LYS B C 1
ATOM 4305 O O . LYS B 1 184 ? 10.891 -8.188 -26.844 1 93.56 184 LYS B O 1
ATOM 4310 N N . THR B 1 185 ? 10.422 -8.016 -24.75 1 93.38 185 THR B N 1
ATOM 4311 C CA . THR B 1 185 ? 11.789 -8.375 -24.359 1 93.38 185 THR B CA 1
ATOM 4312 C C . THR B 1 185 ? 11.93 -9.891 -24.266 1 93.38 185 THR B C 1
ATOM 4314 O O . THR B 1 185 ? 13.047 -10.406 -24.188 1 93.38 185 THR B O 1
ATOM 4317 N N . ILE B 1 186 ? 10.859 -10.609 -24.25 1 94.19 186 ILE B N 1
ATOM 4318 C CA . ILE B 1 186 ? 10.906 -12.062 -24.156 1 94.19 186 ILE B CA 1
ATOM 4319 C C . ILE B 1 186 ? 10.383 -12.688 -25.438 1 94.19 186 ILE B C 1
ATOM 4321 O O . ILE B 1 186 ? 9.18 -12.688 -25.688 1 94.19 186 ILE B O 1
ATOM 4325 N N . GLU B 1 187 ? 11.273 -13.234 -26.156 1 91.5 187 GLU B N 1
ATOM 4326 C CA . GLU B 1 187 ? 10.898 -13.875 -27.422 1 91.5 187 GLU B CA 1
ATOM 4327 C C . GLU B 1 187 ? 9.922 -15.023 -27.188 1 91.5 187 GLU B C 1
ATOM 4329 O O . GLU B 1 187 ? 10.125 -15.844 -26.281 1 91.5 187 GLU B O 1
ATOM 4334 N N . GLY B 1 188 ? 8.844 -15 -27.969 1 93.44 188 GLY B N 1
ATOM 4335 C CA . GLY B 1 188 ? 7.879 -16.094 -27.891 1 93.44 188 GLY B CA 1
ATOM 4336 C C . GLY B 1 188 ? 6.852 -15.914 -26.797 1 93.44 188 GLY B C 1
ATOM 4337 O O . GLY B 1 188 ? 5.973 -16.75 -26.609 1 93.44 188 GLY B O 1
ATOM 4338 N N . SER B 1 189 ? 7.004 -14.82 -26.016 1 95.62 189 SER B N 1
ATOM 4339 C CA . SER B 1 189 ? 6.023 -14.562 -24.969 1 95.62 189 SER B CA 1
ATOM 4340 C C . SER B 1 189 ? 4.605 -14.523 -25.531 1 95.62 189 SER B C 1
ATOM 4342 O O . SER B 1 189 ? 4.406 -14.203 -26.703 1 95.62 189 SER B O 1
ATOM 4344 N N . SER B 1 190 ? 3.605 -14.883 -24.719 1 96.94 190 SER B N 1
ATOM 4345 C CA . SER B 1 190 ? 2.23 -15.023 -25.172 1 96.94 190 SER B CA 1
ATOM 4346 C C . SER B 1 190 ? 1.236 -14.773 -24.047 1 96.94 190 SER B C 1
ATOM 4348 O O . SER B 1 190 ? 1.509 -15.094 -22.891 1 96.94 190 SER B O 1
ATOM 4350 N N . ASP B 1 191 ? 0.124 -14.227 -24.406 1 96.81 191 ASP B N 1
ATOM 4351 C CA . ASP B 1 191 ? -0.977 -14.109 -23.453 1 96.81 191 ASP B CA 1
ATOM 4352 C C . ASP B 1 191 ? -1.663 -15.461 -23.25 1 96.81 191 ASP B C 1
ATOM 4354 O O . ASP B 1 191 ? -2.428 -15.625 -22.297 1 96.81 191 ASP B O 1
ATOM 4358 N N . LEU B 1 192 ? -1.364 -16.391 -24.094 1 97.25 192 LEU B N 1
ATOM 4359 C CA . LEU B 1 192 ? -2.131 -17.625 -24.109 1 97.25 192 LEU B CA 1
ATOM 4360 C C . LEU B 1 192 ? -1.474 -18.688 -23.219 1 97.25 192 LEU B C 1
ATOM 4362 O O . LEU B 1 192 ? -2.154 -19.562 -22.688 1 97.25 192 LEU B O 1
ATOM 4366 N N . PHE B 1 193 ? -0.177 -18.656 -23.156 1 98.12 193 PHE B N 1
ATOM 4367 C CA . PHE B 1 193 ? 0.551 -19.672 -22.406 1 98.12 193 PHE B CA 1
ATOM 4368 C C . PHE B 1 193 ? 1.879 -19.125 -21.891 1 98.12 193 PHE B C 1
ATOM 4370 O O . PHE B 1 193 ? 2.355 -18.094 -22.375 1 98.12 193 PHE B O 1
ATOM 4377 N N . GLY B 1 194 ? 2.436 -19.781 -20.906 1 97.88 194 GLY B N 1
ATOM 4378 C CA . GLY B 1 194 ? 3.721 -19.391 -20.344 1 97.88 194 GLY B CA 1
ATOM 4379 C C . GLY B 1 194 ? 4.902 -19.875 -21.172 1 97.88 194 GLY B C 1
ATOM 4380 O O . GLY B 1 194 ? 4.824 -20.906 -21.828 1 97.88 194 GLY B O 1
ATOM 4381 N N . VAL B 1 195 ? 5.992 -19.109 -21.109 1 96.81 195 VAL B N 1
ATOM 4382 C CA . VAL B 1 195 ? 7.207 -19.469 -21.844 1 96.81 195 VAL B CA 1
ATOM 4383 C C . VAL B 1 195 ? 8.398 -19.469 -20.875 1 96.81 195 VAL B C 1
ATOM 4385 O O . VAL B 1 195 ? 8.5 -18.594 -20.016 1 96.81 195 VAL B O 1
ATOM 4388 N N . GLU B 1 196 ? 9.266 -20.469 -21.047 1 94.75 196 GLU B N 1
ATOM 4389 C CA . GLU B 1 196 ? 10.453 -20.562 -20.203 1 94.75 196 GLU B CA 1
ATOM 4390 C C . GLU B 1 196 ? 11.484 -19.5 -20.609 1 94.75 196 GLU B C 1
ATOM 4392 O O . GLU B 1 196 ? 11.703 -19.25 -21.797 1 94.75 196 GLU B O 1
ATOM 4397 N N . PHE B 1 197 ? 12.023 -18.875 -19.594 1 90.56 197 PHE B N 1
ATOM 4398 C CA . PHE B 1 197 ? 13.18 -18 -19.75 1 90.56 197 PHE B CA 1
ATOM 4399 C C . PHE B 1 197 ? 14.477 -18.781 -19.547 1 90.56 197 PHE B C 1
ATOM 4401 O O . PHE B 1 197 ? 14.766 -19.25 -18.438 1 90.56 197 PHE B O 1
ATOM 4408 N N . ASP B 1 198 ? 15.43 -19 -20.516 1 83.12 198 ASP B N 1
ATOM 4409 C CA . ASP B 1 198 ? 16.516 -19.969 -20.438 1 83.12 198 ASP B CA 1
ATOM 4410 C C . ASP B 1 198 ? 17.859 -19.266 -20.281 1 83.12 198 ASP B C 1
ATOM 4412 O O . ASP B 1 198 ? 18.922 -19.875 -20.422 1 83.12 198 ASP B O 1
ATOM 4416 N N . LEU B 1 199 ? 17.953 -18.031 -19.938 1 89.5 199 LEU B N 1
ATOM 4417 C CA . LEU B 1 199 ? 19.234 -17.344 -19.812 1 89.5 199 LEU B CA 1
ATOM 4418 C C . LEU B 1 199 ? 19.438 -16.859 -18.375 1 89.5 199 LEU B C 1
ATOM 4420 O O . LEU B 1 199 ? 19.672 -15.664 -18.141 1 89.5 199 LEU B O 1
ATOM 4424 N N . LEU B 1 200 ? 19.391 -17.797 -17.5 1 95.19 200 LEU B N 1
ATOM 4425 C CA . LEU B 1 200 ? 19.531 -17.469 -16.078 1 95.19 200 LEU B CA 1
ATOM 4426 C C . LEU B 1 200 ? 20.984 -17.484 -15.648 1 95.19 200 LEU B C 1
ATOM 4428 O O . LEU B 1 200 ? 21.688 -18.484 -15.828 1 95.19 200 LEU B O 1
ATOM 4432 N N . HIS B 1 201 ? 21.516 -16.375 -15.195 1 97.44 201 HIS B N 1
ATOM 4433 C CA . HIS B 1 201 ? 22.875 -16.25 -14.68 1 97.44 201 HIS B CA 1
ATOM 4434 C C . HIS B 1 201 ? 23.094 -17.203 -13.5 1 97.44 201 HIS B C 1
ATOM 4436 O O . HIS B 1 201 ? 22.172 -17.531 -12.766 1 97.44 201 HIS B O 1
ATOM 4442 N N . GLU B 1 202 ? 24.344 -17.578 -13.195 1 96.94 202 GLU B N 1
ATOM 4443 C CA . GLU B 1 202 ? 24.734 -18.531 -12.164 1 96.94 202 GLU B CA 1
ATOM 4444 C C . GLU B 1 202 ? 24.297 -18.062 -10.781 1 96.94 202 GLU B C 1
ATOM 4446 O O . GLU B 1 202 ? 23.969 -18.875 -9.914 1 96.94 202 GLU B O 1
ATOM 4451 N N . ASN B 1 203 ? 24.25 -16.75 -10.617 1 97.56 203 ASN B N 1
ATOM 4452 C CA . ASN B 1 203 ? 23.875 -16.172 -9.328 1 97.56 203 ASN B CA 1
ATOM 4453 C C . ASN B 1 203 ? 22.453 -16.578 -8.938 1 97.56 203 ASN B C 1
ATOM 4455 O O . ASN B 1 203 ? 22.094 -16.516 -7.762 1 97.56 203 ASN B O 1
ATOM 4459 N N . PHE B 1 204 ? 21.656 -16.984 -9.914 1 97.88 204 PHE B N 1
ATOM 4460 C CA . PHE B 1 204 ? 20.25 -17.281 -9.648 1 97.88 204 PHE B CA 1
ATOM 4461 C C . PHE B 1 204 ? 19.984 -18.781 -9.75 1 97.88 204 PHE B C 1
ATOM 4463 O O . PHE B 1 204 ? 18.859 -19.234 -9.562 1 97.88 204 PHE B O 1
ATOM 4470 N N . LYS B 1 205 ? 21.047 -19.531 -10.07 1 95.31 205 LYS B N 1
ATOM 4471 C CA . LYS B 1 205 ? 20.906 -20.984 -10.047 1 95.31 205 LYS B CA 1
ATOM 4472 C C . LYS B 1 205 ? 20.688 -21.484 -8.617 1 95.31 205 LYS B C 1
ATOM 4474 O O . LYS B 1 205 ? 21.312 -21.016 -7.68 1 95.31 205 LYS B O 1
ATOM 4479 N N . HIS B 1 206 ? 19.781 -22.328 -8.43 1 96.56 206 HIS B N 1
ATOM 4480 C CA . HIS B 1 206 ? 19.422 -22.906 -7.137 1 96.56 206 HIS B CA 1
ATOM 4481 C C . HIS B 1 206 ? 19.031 -21.828 -6.141 1 96.56 206 HIS B C 1
ATOM 4483 O O . HIS B 1 206 ? 19.328 -21.938 -4.949 1 96.56 206 HIS B O 1
ATOM 4489 N N . PHE B 1 207 ? 18.484 -20.766 -6.711 1 98.5 207 PHE B N 1
ATOM 4490 C CA . PHE B 1 207 ? 18.016 -19.672 -5.855 1 98.5 207 PHE B CA 1
ATOM 4491 C C . PHE B 1 207 ? 17 -20.203 -4.836 1 98.5 207 PHE B C 1
ATOM 4493 O O . PHE B 1 207 ? 16.156 -21.031 -5.164 1 98.5 207 PHE B O 1
ATOM 4500 N N . GLN B 1 208 ? 17.078 -19.719 -3.6 1 98.81 208 GLN B N 1
ATOM 4501 C CA . GLN B 1 208 ? 16.312 -20.25 -2.477 1 98.81 208 GLN B CA 1
ATOM 4502 C C . GLN B 1 208 ? 15.023 -19.469 -2.254 1 98.81 208 GLN B C 1
ATOM 4504 O O . GLN B 1 208 ? 14.977 -18.266 -2.508 1 98.81 208 GLN B O 1
ATOM 4509 N N . ASP B 1 209 ? 14.016 -20.172 -1.833 1 98.62 209 ASP B N 1
ATOM 4510 C CA . ASP B 1 209 ? 12.734 -19.609 -1.411 1 98.62 209 ASP B CA 1
ATOM 4511 C C . ASP B 1 209 ? 12.25 -20.281 -0.124 1 98.62 209 ASP B C 1
ATOM 4513 O O . ASP B 1 209 ? 11.781 -21.422 -0.143 1 98.62 209 ASP B O 1
ATOM 4517 N N . THR B 1 210 ? 12.344 -19.594 0.984 1 98.62 210 THR B N 1
ATOM 4518 C CA . THR B 1 210 ? 11.766 -20.062 2.234 1 98.62 210 THR B CA 1
ATOM 4519 C C . THR B 1 210 ? 10.43 -19.375 2.51 1 98.62 210 THR B C 1
ATOM 4521 O O . THR B 1 210 ? 10.375 -18.156 2.678 1 98.62 210 THR B O 1
ATOM 4524 N N . ILE B 1 211 ? 9.383 -20.188 2.58 1 97.56 211 ILE B N 1
ATOM 4525 C CA . ILE B 1 211 ? 8.031 -19.656 2.725 1 97.56 211 ILE B CA 1
ATOM 4526 C C . ILE B 1 211 ? 7.645 -19.625 4.203 1 97.56 211 ILE B C 1
ATOM 4528 O O . ILE B 1 211 ? 7.523 -20.672 4.844 1 97.56 211 ILE B O 1
ATOM 4532 N N . LEU B 1 212 ? 7.473 -18.453 4.719 1 97.81 212 LEU B N 1
ATOM 4533 C CA . LEU B 1 212 ? 7.039 -18.266 6.102 1 97.81 212 LEU B CA 1
ATOM 4534 C C . LEU B 1 212 ? 5.52 -18.203 6.191 1 97.81 212 LEU B C 1
ATOM 4536 O O . LEU B 1 212 ? 4.895 -17.312 5.617 1 97.81 212 LEU B O 1
ATOM 4540 N N . LEU B 1 213 ? 4.887 -19.125 6.875 1 95.62 213 LEU B N 1
ATOM 4541 C CA . LEU B 1 213 ? 3.438 -19.234 6.969 1 95.62 213 LEU B CA 1
ATOM 4542 C C . LEU B 1 213 ? 2.898 -18.406 8.125 1 95.62 213 LEU B C 1
ATOM 4544 O O . LEU B 1 213 ? 2.729 -18.906 9.234 1 95.62 213 LEU B O 1
ATOM 4548 N N . VAL B 1 214 ? 2.535 -17.188 7.828 1 95.44 214 VAL B N 1
ATOM 4549 C CA . VAL B 1 214 ? 2.109 -16.203 8.82 1 95.44 214 VAL B CA 1
ATOM 4550 C C . VAL B 1 214 ? 0.64 -16.422 9.172 1 95.44 214 VAL B C 1
ATOM 4552 O O . VAL B 1 214 ? 0.236 -16.266 10.32 1 95.44 214 VAL B O 1
ATOM 4555 N N . ASP B 1 215 ? -0.12 -16.672 8.227 1 87.12 215 ASP B N 1
ATOM 4556 C CA . ASP B 1 215 ? -1.557 -16.875 8.391 1 87.12 215 ASP B CA 1
ATOM 4557 C C . ASP B 1 215 ? -2.08 -17.922 7.418 1 87.12 215 ASP B C 1
ATOM 4559 O O . ASP B 1 215 ? -1.955 -17.766 6.203 1 87.12 215 ASP B O 1
ATOM 4563 N N . LYS B 1 216 ? -2.592 -18.953 8.031 1 73.25 216 LYS B N 1
ATOM 4564 C CA . LYS B 1 216 ? -3.139 -20.031 7.223 1 73.25 216 LYS B CA 1
ATOM 4565 C C . LYS B 1 216 ? -4.641 -19.859 7.016 1 73.25 216 LYS B C 1
ATOM 4567 O O . LYS B 1 216 ? -5.297 -20.734 6.434 1 73.25 216 LYS B O 1
ATOM 4572 N N . GLY B 1 217 ? -5.125 -18.75 7.488 1 63.34 217 GLY B N 1
ATOM 4573 C CA . GLY B 1 217 ? -6.566 -18.562 7.449 1 63.34 217 GLY B CA 1
ATOM 4574 C C . GLY B 1 217 ? -7.102 -18.328 6.051 1 63.34 217 GLY B C 1
ATOM 4575 O O . GLY B 1 217 ? -6.348 -18.359 5.078 1 63.34 217 GLY B O 1
ATOM 4576 N N . GLU B 1 218 ? -8.414 -18.266 5.996 1 62.5 218 GLU B N 1
ATOM 4577 C CA . GLU B 1 218 ? -9.094 -18.031 4.727 1 62.5 218 GLU B CA 1
ATOM 4578 C C . GLU B 1 218 ? -8.742 -16.656 4.164 1 62.5 218 GLU B C 1
ATOM 4580 O O . GLU B 1 218 ? -8.555 -15.695 4.918 1 62.5 218 GLU B O 1
ATOM 4585 N N . LYS B 1 219 ? -8.648 -16.734 2.918 1 67.19 219 LYS B N 1
ATOM 4586 C CA . LYS B 1 219 ? -8.383 -15.5 2.174 1 67.19 219 LYS B CA 1
ATOM 4587 C C . LYS B 1 219 ? -9.531 -14.508 2.322 1 67.19 219 LYS B C 1
ATOM 4589 O O . LYS B 1 219 ? -10.703 -14.883 2.227 1 67.19 219 LYS B O 1
ATOM 4594 N N . GLN B 1 220 ? -9.164 -13.328 2.557 1 67.25 220 GLN B N 1
ATOM 4595 C CA . GLN B 1 220 ? -10.148 -12.25 2.619 1 67.25 220 GLN B CA 1
ATOM 4596 C C . GLN B 1 220 ? -10.742 -11.961 1.241 1 67.25 220 GLN B C 1
ATOM 4598 O O . GLN B 1 220 ? -11.914 -11.602 1.126 1 67.25 220 GLN B O 1
ATOM 4603 N N . VAL B 1 221 ? -9.875 -12.109 0.245 1 74.31 221 VAL B N 1
ATOM 4604 C CA . VAL B 1 221 ? -10.297 -11.852 -1.129 1 74.31 221 VAL B CA 1
ATOM 4605 C C . VAL B 1 221 ? -9.898 -13.023 -2.023 1 74.31 221 VAL B C 1
ATOM 4607 O O . VAL B 1 221 ? -8.734 -13.438 -2.037 1 74.31 221 VAL B O 1
ATOM 4610 N N . SER B 1 222 ? -10.891 -13.531 -2.652 1 79.38 222 SER B N 1
ATOM 4611 C CA . SER B 1 222 ? -10.57 -14.586 -3.613 1 79.38 222 SER B CA 1
ATOM 4612 C C . SER B 1 222 ? -9.758 -14.039 -4.781 1 79.38 222 SER B C 1
ATOM 4614 O O . SER B 1 222 ? -9.773 -12.836 -5.047 1 79.38 222 SER B O 1
ATOM 4616 N N . SER B 1 223 ? -9.047 -14.93 -5.434 1 80.25 223 SER B N 1
ATOM 4617 C CA . SER B 1 223 ? -8.234 -14.516 -6.574 1 80.25 223 SER B CA 1
ATOM 4618 C C . SER B 1 223 ? -9.094 -13.891 -7.668 1 80.25 223 SER B C 1
ATOM 4620 O O . SER B 1 223 ? -8.734 -12.859 -8.242 1 80.25 223 SER B O 1
ATOM 4622 N N . THR B 1 224 ? -10.234 -14.484 -7.914 1 81.38 224 THR B N 1
ATOM 4623 C CA . THR B 1 224 ? -11.141 -13.977 -8.945 1 81.38 224 THR B CA 1
ATOM 4624 C C . THR B 1 224 ? -11.609 -12.562 -8.609 1 81.38 224 THR B C 1
ATOM 4626 O O . THR B 1 224 ? -11.578 -11.68 -9.461 1 81.38 224 THR B O 1
ATOM 4629 N N . VAL B 1 225 ? -11.914 -12.375 -7.418 1 85.88 225 VAL B N 1
ATOM 4630 C CA . VAL B 1 225 ? -12.367 -11.062 -6.969 1 85.88 225 VAL B CA 1
ATOM 4631 C C . VAL B 1 225 ? -11.211 -10.07 -7.02 1 85.88 225 VAL B C 1
ATOM 4633 O O . VAL B 1 225 ? -11.375 -8.938 -7.473 1 85.88 225 VAL B O 1
ATOM 4636 N N . GLY B 1 226 ? -10.109 -10.562 -6.617 1 89.62 226 GLY B N 1
ATOM 4637 C CA . GLY B 1 226 ? -8.93 -9.711 -6.613 1 89.62 226 GLY B CA 1
ATOM 4638 C C . GLY B 1 226 ? -8.586 -9.164 -7.984 1 89.62 226 GLY B C 1
ATOM 4639 O O . GLY B 1 226 ? -8.359 -7.965 -8.141 1 89.62 226 GLY B O 1
ATOM 4640 N N . HIS B 1 227 ? -8.625 -10.008 -8.938 1 91.69 227 HIS B N 1
ATOM 4641 C CA . HIS B 1 227 ? -8.297 -9.578 -10.289 1 91.69 227 HIS B CA 1
ATOM 4642 C C . HIS B 1 227 ? -9.344 -8.594 -10.82 1 91.69 227 HIS B C 1
ATOM 4644 O O . HIS B 1 227 ? -9.008 -7.676 -11.57 1 91.69 227 HIS B O 1
ATOM 4650 N N . ASN B 1 228 ? -10.523 -8.773 -10.438 1 92.38 228 ASN B N 1
ATOM 4651 C CA . ASN B 1 228 ? -11.617 -7.926 -10.898 1 92.38 228 ASN B CA 1
ATOM 4652 C C . ASN B 1 228 ? -11.531 -6.523 -10.305 1 92.38 228 ASN B C 1
ATOM 4654 O O . ASN B 1 228 ? -12.102 -5.578 -10.852 1 92.38 228 ASN B O 1
ATOM 4658 N N . LEU B 1 229 ? -10.859 -6.434 -9.234 1 93.31 229 LEU B N 1
ATOM 4659 C CA . LEU B 1 229 ? -10.711 -5.141 -8.578 1 93.31 229 LEU B CA 1
ATOM 4660 C C . LEU B 1 229 ? -9.938 -4.164 -9.461 1 93.31 229 LEU B C 1
ATOM 4662 O O . LEU B 1 229 ? -9.977 -2.951 -9.234 1 93.31 229 LEU B O 1
ATOM 4666 N N . MET B 1 230 ? -9.258 -4.684 -10.422 1 95.62 230 MET B N 1
ATOM 4667 C CA . MET B 1 230 ? -8.445 -3.818 -11.273 1 95.62 230 MET B CA 1
ATOM 4668 C C . MET B 1 230 ? -9.297 -3.141 -12.336 1 95.62 230 MET B C 1
ATOM 4670 O O . MET B 1 230 ? -8.852 -2.191 -12.984 1 95.62 230 MET B O 1
ATOM 4674 N N . HIS B 1 231 ? -10.508 -3.674 -12.562 1 94.25 231 HIS B N 1
ATOM 4675 C CA . HIS B 1 231 ? -11.43 -2.98 -13.453 1 94.25 231 HIS B CA 1
ATOM 4676 C C . HIS B 1 231 ? -11.914 -1.671 -12.836 1 94.25 231 HIS B C 1
ATOM 4678 O O . HIS B 1 231 ? -12.531 -1.672 -11.773 1 94.25 231 HIS B O 1
ATOM 4684 N N . GLY B 1 232 ? -11.648 -0.586 -13.5 1 93.56 232 GLY B N 1
ATOM 4685 C CA . GLY B 1 232 ? -12.039 0.714 -12.977 1 93.56 232 GLY B CA 1
ATOM 4686 C C . GLY B 1 232 ? -11.102 1.229 -11.898 1 93.56 232 GLY B C 1
ATOM 4687 O O . GLY B 1 232 ? -11.328 2.303 -11.336 1 93.56 232 GLY B O 1
ATOM 4688 N N . HIS B 1 233 ? -10.102 0.448 -11.625 1 96.94 233 HIS B N 1
ATOM 4689 C CA . HIS B 1 233 ? -9.125 0.852 -10.617 1 96.94 233 HIS B CA 1
ATOM 4690 C C . HIS B 1 233 ? -8.367 2.104 -11.062 1 96.94 233 HIS B C 1
ATOM 4692 O O . HIS B 1 233 ? -7.891 2.176 -12.195 1 96.94 233 HIS B O 1
ATOM 4698 N N . PRO B 1 234 ? -8.18 3.08 -10.164 1 97.06 234 PRO B N 1
ATOM 4699 C CA . PRO B 1 234 ? -7.602 4.359 -10.578 1 97.06 234 PRO B CA 1
ATOM 4700 C C . PRO B 1 234 ? -6.168 4.223 -11.078 1 97.06 234 PRO B C 1
ATOM 4702 O O . PRO B 1 234 ? -5.719 5.016 -11.914 1 97.06 234 PRO B O 1
ATOM 4705 N N . TYR B 1 235 ? -5.434 3.207 -10.664 1 98.25 235 TYR B N 1
ATOM 4706 C CA . TYR B 1 235 ? -4.016 3.113 -10.992 1 98.25 235 TYR B CA 1
ATOM 4707 C C . TYR B 1 235 ? -3.746 1.944 -11.93 1 98.25 235 TYR B C 1
ATOM 4709 O O . TYR B 1 235 ? -2.59 1.604 -12.195 1 98.25 235 TYR B O 1
ATOM 4717 N N . ALA B 1 236 ? -4.75 1.304 -12.492 1 97.62 236 ALA B N 1
ATOM 4718 C CA . ALA B 1 236 ? -4.633 0.065 -13.258 1 97.62 236 ALA B CA 1
ATOM 4719 C C . ALA B 1 236 ? -3.768 0.268 -14.5 1 97.62 236 ALA B C 1
ATOM 4721 O O . ALA B 1 236 ? -2.824 -0.49 -14.742 1 97.62 236 ALA B O 1
ATOM 4722 N N . SER B 1 237 ? -4.055 1.312 -15.25 1 97.12 237 SER B N 1
ATOM 4723 C CA . SER B 1 237 ? -3.361 1.539 -16.516 1 97.12 237 SER B CA 1
ATOM 4724 C C . SER B 1 237 ? -1.858 1.688 -16.297 1 97.12 237 SER B C 1
ATOM 4726 O O . SER B 1 237 ? -1.062 1.054 -17 1 97.12 237 SER B O 1
ATOM 4728 N N . ARG B 1 238 ? -1.474 2.488 -15.375 1 97.88 238 ARG B N 1
ATOM 4729 C CA . ARG B 1 238 ? -0.058 2.705 -15.094 1 97.88 238 ARG B CA 1
ATOM 4730 C C . ARG B 1 238 ? 0.599 1.435 -14.57 1 97.88 238 ARG B C 1
ATOM 4732 O O . ARG B 1 238 ? 1.742 1.13 -14.914 1 97.88 238 ARG B O 1
ATOM 4739 N N . ARG B 1 239 ? -0.129 0.721 -13.711 1 98.5 239 ARG B N 1
ATOM 4740 C CA . ARG B 1 239 ? 0.391 -0.526 -13.156 1 98.5 239 ARG B CA 1
ATOM 4741 C C . ARG B 1 239 ? 0.707 -1.525 -14.266 1 98.5 239 ARG B C 1
ATOM 4743 O O . ARG B 1 239 ? 1.748 -2.184 -14.234 1 98.5 239 ARG B O 1
ATOM 4750 N N . PHE B 1 240 ? -0.204 -1.643 -15.25 1 97.69 240 PHE B N 1
ATOM 4751 C CA . PHE B 1 240 ? -0.007 -2.59 -16.344 1 97.69 240 PHE B CA 1
ATOM 4752 C C . PHE B 1 240 ? 1.218 -2.217 -17.172 1 97.69 240 PHE B C 1
ATOM 4754 O O . PHE B 1 240 ? 2.006 -3.086 -17.547 1 97.69 240 PHE B O 1
ATOM 4761 N N . GLU B 1 241 ? 1.412 -0.96 -17.375 1 97.62 241 GLU B N 1
ATOM 4762 C CA . GLU B 1 241 ? 2.602 -0.494 -18.094 1 97.62 241 GLU B CA 1
ATOM 4763 C C . GLU B 1 241 ? 3.867 -0.771 -17.281 1 97.62 241 GLU B C 1
ATOM 4765 O O . GLU B 1 241 ? 4.883 -1.19 -17.844 1 97.62 241 GLU B O 1
ATOM 4770 N N . GLN B 1 242 ? 3.795 -0.524 -16.031 1 97.94 242 GLN B N 1
ATOM 4771 C CA . GLN B 1 242 ? 4.926 -0.729 -15.125 1 97.94 242 GLN B CA 1
ATOM 4772 C C . GLN B 1 242 ? 5.375 -2.188 -15.133 1 97.94 242 GLN B C 1
ATOM 4774 O O . GLN B 1 242 ? 6.566 -2.477 -15.016 1 97.94 242 GLN B O 1
ATOM 4779 N N . ALA B 1 243 ? 4.434 -3.086 -15.211 1 98.12 243 ALA B N 1
ATOM 4780 C CA . ALA B 1 243 ? 4.77 -4.508 -15.25 1 98.12 243 ALA B CA 1
ATOM 4781 C C . ALA B 1 243 ? 5.637 -4.832 -16.453 1 98.12 243 ALA B C 1
ATOM 4783 O O . ALA B 1 243 ? 6.602 -5.594 -16.359 1 98.12 243 ALA B O 1
ATOM 4784 N N . HIS B 1 244 ? 5.32 -4.277 -17.609 1 98 244 HIS B N 1
ATOM 4785 C CA . HIS B 1 244 ? 6.145 -4.461 -18.797 1 98 244 HIS B CA 1
ATOM 4786 C C . HIS B 1 244 ? 7.559 -3.932 -18.578 1 98 244 HIS B C 1
ATOM 4788 O O . HIS B 1 244 ? 8.539 -4.598 -18.922 1 98 244 HIS B O 1
ATOM 4794 N N . GLU B 1 245 ? 7.625 -2.744 -18 1 98 245 GLU B N 1
ATOM 4795 C CA . GLU B 1 245 ? 8.914 -2.123 -17.719 1 98 245 GLU B CA 1
ATOM 4796 C C . GLU B 1 245 ? 9.75 -2.98 -16.781 1 98 245 GLU B C 1
ATOM 4798 O O . GLU B 1 245 ? 10.938 -3.205 -17.016 1 98 245 GLU B O 1
ATOM 4803 N N . ASN B 1 246 ? 9.125 -3.422 -15.75 1 98.19 246 ASN B N 1
ATOM 4804 C CA . ASN B 1 246 ? 9.828 -4.203 -14.742 1 98.19 246 ASN B CA 1
ATOM 4805 C C . ASN B 1 246 ? 10.297 -5.547 -15.297 1 98.19 246 ASN B C 1
ATOM 4807 O O . ASN B 1 246 ? 11.352 -6.051 -14.906 1 98.19 246 ASN B O 1
ATOM 4811 N N . ILE B 1 247 ? 9.492 -6.16 -16.156 1 97.81 247 ILE B N 1
ATOM 4812 C CA . ILE B 1 247 ? 9.906 -7.418 -16.766 1 97.81 247 ILE B CA 1
ATOM 4813 C C . ILE B 1 247 ? 11.148 -7.191 -17.625 1 97.81 247 ILE B C 1
ATOM 4815 O O . ILE B 1 247 ? 12.094 -7.977 -17.578 1 97.81 247 ILE B O 1
ATOM 4819 N N . SER B 1 248 ? 11.117 -6.121 -18.391 1 97.19 248 SER B N 1
ATOM 4820 C CA . SER B 1 248 ? 12.281 -5.801 -19.219 1 97.19 248 SER B CA 1
ATOM 4821 C C . SER B 1 248 ? 13.539 -5.648 -18.375 1 97.19 248 SER B C 1
ATOM 4823 O O . SER B 1 248 ? 14.594 -6.188 -18.703 1 97.19 248 SER B O 1
ATOM 4825 N N . LEU B 1 249 ? 13.43 -4.945 -17.281 1 97.88 249 LEU B N 1
ATOM 4826 C CA . LEU B 1 249 ? 14.555 -4.758 -16.375 1 97.88 249 LEU B CA 1
ATOM 4827 C C . LEU B 1 249 ? 14.977 -6.082 -15.75 1 97.88 249 LEU B C 1
ATOM 4829 O O . LEU B 1 249 ? 16.172 -6.375 -15.664 1 97.88 249 LEU B O 1
ATOM 4833 N N . LEU B 1 250 ? 14 -6.859 -15.328 1 97.88 250 LEU B N 1
ATOM 4834 C CA . LEU B 1 250 ? 14.281 -8.102 -14.625 1 97.88 250 LEU B CA 1
ATOM 4835 C C . LEU B 1 250 ? 14.977 -9.102 -15.539 1 97.88 250 LEU B C 1
ATOM 4837 O O . LEU B 1 250 ? 15.875 -9.836 -15.102 1 97.88 250 LEU B O 1
ATOM 4841 N N . VAL B 1 251 ? 14.523 -9.172 -16.75 1 96.56 251 VAL B N 1
ATOM 4842 C CA . VAL B 1 251 ? 15.141 -10.062 -17.734 1 96.56 251 VAL B CA 1
ATOM 4843 C C . VAL B 1 251 ? 16.625 -9.766 -17.828 1 96.56 251 VAL B C 1
ATOM 4845 O O . VAL B 1 251 ? 17.453 -10.688 -17.781 1 96.56 251 VAL B O 1
ATOM 4848 N N . ASP B 1 252 ? 16.984 -8.516 -17.938 1 97.12 252 ASP B N 1
ATOM 4849 C CA . ASP B 1 252 ? 18.391 -8.117 -18 1 97.12 252 ASP B CA 1
ATOM 4850 C C . ASP B 1 252 ? 19.109 -8.484 -16.703 1 97.12 252 ASP B C 1
ATOM 4852 O O . ASP B 1 252 ? 20.234 -8.992 -16.75 1 97.12 252 ASP B O 1
ATOM 4856 N N . ILE B 1 253 ? 18.5 -8.211 -15.648 1 98.19 253 ILE B N 1
ATOM 4857 C CA . ILE B 1 253 ? 19.062 -8.469 -14.32 1 98.19 253 ILE B CA 1
ATOM 4858 C C . ILE B 1 253 ? 19.359 -9.961 -14.172 1 98.19 253 ILE B C 1
ATOM 4860 O O . ILE B 1 253 ? 20.438 -10.344 -13.703 1 98.19 253 ILE B O 1
ATOM 4864 N N . LEU B 1 254 ? 18.406 -10.828 -14.547 1 97.88 254 LEU B N 1
ATOM 4865 C CA . LEU B 1 254 ? 18.547 -12.281 -14.422 1 97.88 254 LEU B CA 1
ATOM 4866 C C . LEU B 1 254 ? 19.672 -12.797 -15.328 1 97.88 254 LEU B C 1
ATOM 4868 O O . LEU B 1 254 ? 20.344 -13.773 -14.992 1 97.88 254 LEU B O 1
ATOM 4872 N N . LYS B 1 255 ? 19.891 -12.117 -16.438 1 96.94 255 LYS B N 1
ATOM 4873 C CA . LYS B 1 255 ? 20.906 -12.516 -17.391 1 96.94 255 LYS B CA 1
ATOM 4874 C C . LYS B 1 255 ? 22.297 -12.148 -16.891 1 96.94 255 LYS B C 1
ATOM 4876 O O . LYS B 1 255 ? 23.25 -12.906 -17.078 1 96.94 255 LYS B O 1
ATOM 4881 N N . ILE B 1 256 ? 22.406 -11.016 -16.266 1 97.75 256 ILE B N 1
ATOM 4882 C CA . ILE B 1 256 ? 23.734 -10.523 -15.922 1 97.75 256 ILE B CA 1
ATOM 4883 C C . ILE B 1 256 ? 24.078 -10.891 -14.484 1 97.75 256 ILE B C 1
ATOM 4885 O O . ILE B 1 256 ? 25.219 -10.758 -14.055 1 97.75 256 ILE B O 1
ATOM 4889 N N . GLY B 1 257 ? 23.125 -11.289 -13.711 1 98.12 257 GLY B N 1
ATOM 4890 C CA . GLY B 1 257 ? 23.359 -11.797 -12.367 1 98.12 257 GLY B CA 1
ATOM 4891 C C . GLY B 1 257 ? 23.422 -10.711 -11.312 1 98.12 257 GLY B C 1
ATOM 4892 O O . GLY B 1 257 ? 24.109 -10.859 -10.297 1 98.12 257 GLY B O 1
ATOM 4893 N N . ASN B 1 258 ? 22.734 -9.625 -11.516 1 98.38 258 ASN B N 1
ATOM 4894 C CA . ASN B 1 258 ? 22.719 -8.508 -10.578 1 98.38 258 ASN B CA 1
ATOM 4895 C C . ASN B 1 258 ? 21.703 -8.727 -9.461 1 98.38 258 ASN B C 1
ATOM 4897 O O . ASN B 1 258 ? 20.578 -8.234 -9.531 1 98.38 258 ASN B O 1
ATOM 4901 N N . VAL B 1 259 ? 22.172 -9.312 -8.375 1 98.62 259 VAL B N 1
ATOM 4902 C CA . VAL B 1 259 ? 21.297 -9.711 -7.277 1 98.62 259 VAL B CA 1
ATOM 4903 C C . VAL B 1 259 ? 20.766 -8.469 -6.57 1 98.62 259 VAL B C 1
ATOM 4905 O O . VAL B 1 259 ? 19.594 -8.438 -6.156 1 98.62 259 VAL B O 1
ATOM 4908 N N . ALA B 1 260 ? 21.578 -7.453 -6.441 1 98.25 260 ALA B N 1
ATOM 4909 C CA . ALA B 1 260 ? 21.172 -6.227 -5.762 1 98.25 260 ALA B CA 1
ATOM 4910 C C . ALA B 1 260 ? 19.969 -5.586 -6.461 1 98.25 260 ALA B C 1
ATOM 4912 O O . ALA B 1 260 ? 19 -5.203 -5.812 1 98.25 260 ALA B O 1
ATOM 4913 N N . GLU B 1 261 ? 20.031 -5.465 -7.758 1 98.44 261 GLU B N 1
ATOM 4914 C CA . GLU B 1 261 ? 18.938 -4.887 -8.516 1 98.44 261 GLU B CA 1
ATOM 4915 C C . GLU B 1 261 ? 17.719 -5.809 -8.523 1 98.44 261 GLU B C 1
ATOM 4917 O O . GLU B 1 261 ? 16.578 -5.34 -8.531 1 98.44 261 GLU B O 1
ATOM 4922 N N . PHE B 1 262 ? 17.969 -7.145 -8.516 1 98.81 262 PHE B N 1
ATOM 4923 C CA . PHE B 1 262 ? 16.906 -8.125 -8.391 1 98.81 262 PHE B CA 1
ATOM 4924 C C . PHE B 1 262 ? 16.062 -7.859 -7.137 1 98.81 262 PHE B C 1
ATOM 4926 O O . PHE B 1 262 ? 14.836 -7.828 -7.199 1 98.81 262 PHE B O 1
ATOM 4933 N N . ILE B 1 263 ? 16.719 -7.609 -6.035 1 98.81 263 ILE B N 1
ATOM 4934 C CA . ILE B 1 263 ? 16.078 -7.387 -4.742 1 98.81 263 ILE B CA 1
ATOM 4935 C C . ILE B 1 263 ? 15.172 -6.164 -4.82 1 98.81 263 ILE B C 1
ATOM 4937 O O . ILE B 1 263 ? 14.023 -6.211 -4.387 1 98.81 263 ILE B O 1
ATOM 4941 N N . LYS B 1 264 ? 15.641 -5.102 -5.414 1 98.44 264 LYS B N 1
ATOM 4942 C CA . LYS B 1 264 ? 14.883 -3.855 -5.512 1 98.44 264 LYS B CA 1
ATOM 4943 C C . LYS B 1 264 ? 13.586 -4.062 -6.289 1 98.44 264 LYS B C 1
ATOM 4945 O O . LYS B 1 264 ? 12.516 -3.646 -5.84 1 98.44 264 LYS B O 1
ATOM 4950 N N . ILE B 1 265 ? 13.664 -4.777 -7.406 1 98.38 265 ILE B N 1
ATOM 4951 C CA . ILE B 1 265 ? 12.508 -4.945 -8.281 1 98.38 265 ILE B CA 1
ATOM 4952 C C . ILE B 1 265 ? 11.492 -5.883 -7.625 1 98.38 265 ILE B C 1
ATOM 4954 O O . ILE B 1 265 ? 10.297 -5.602 -7.617 1 98.38 265 ILE B O 1
ATOM 4958 N N . VAL B 1 266 ? 11.961 -6.906 -7.035 1 98.75 266 VAL B N 1
ATOM 4959 C CA . VAL B 1 266 ? 11.086 -7.953 -6.516 1 98.75 266 VAL B CA 1
ATOM 4960 C C . VAL B 1 266 ? 10.344 -7.441 -5.281 1 98.75 266 VAL B C 1
ATOM 4962 O O . VAL B 1 266 ? 9.141 -7.656 -5.141 1 98.75 266 VAL B O 1
ATOM 4965 N N . GLU B 1 267 ? 11.062 -6.734 -4.391 1 98.81 267 GLU B N 1
ATOM 4966 C CA . GLU B 1 267 ? 10.398 -6.16 -3.225 1 98.81 267 GLU B CA 1
ATOM 4967 C C . GLU B 1 267 ? 9.414 -5.07 -3.635 1 98.81 267 GLU B C 1
ATOM 4969 O O . GLU B 1 267 ? 8.305 -4.996 -3.098 1 98.81 267 GLU B O 1
ATOM 4974 N N . SER B 1 268 ? 9.859 -4.246 -4.586 1 98.5 268 SER B N 1
ATOM 4975 C CA . SER B 1 268 ? 8.969 -3.195 -5.078 1 98.5 268 SER B CA 1
ATOM 4976 C C . SER B 1 268 ? 7.703 -3.783 -5.688 1 98.5 268 SER B C 1
ATOM 4978 O O . SER B 1 268 ? 6.609 -3.244 -5.5 1 98.5 268 SER B O 1
ATOM 4980 N N . GLU B 1 269 ? 7.816 -4.867 -6.402 1 98.62 269 GLU B N 1
ATOM 4981 C CA . GLU B 1 269 ? 6.676 -5.539 -7.016 1 98.62 269 GLU B CA 1
ATOM 4982 C C . GLU B 1 269 ? 5.715 -6.074 -5.957 1 98.62 269 GLU B C 1
ATOM 4984 O O . GLU B 1 269 ? 4.496 -5.965 -6.105 1 98.62 269 GLU B O 1
ATOM 4989 N N . ALA B 1 270 ? 6.281 -6.648 -4.941 1 98.44 270 ALA B N 1
ATOM 4990 C CA . ALA B 1 270 ? 5.445 -7.156 -3.854 1 98.44 270 ALA B CA 1
ATOM 4991 C C . ALA B 1 270 ? 4.648 -6.031 -3.203 1 98.44 270 ALA B C 1
ATOM 4993 O O . ALA B 1 270 ? 3.436 -6.156 -3.004 1 98.44 270 ALA B O 1
ATOM 4994 N N . LEU B 1 271 ? 5.34 -4.996 -2.963 1 98.62 271 LEU B N 1
ATOM 4995 C CA . LEU B 1 271 ? 4.691 -3.867 -2.307 1 98.62 271 LEU B CA 1
ATOM 4996 C C . LEU B 1 271 ? 3.684 -3.199 -3.238 1 98.62 271 LEU B C 1
ATOM 4998 O O . LEU B 1 271 ? 2.639 -2.723 -2.789 1 98.62 271 LEU B O 1
ATOM 5002 N N . THR B 1 272 ? 4 -3.152 -4.48 1 98.56 272 THR B N 1
ATOM 5003 C CA . THR B 1 272 ? 3.078 -2.582 -5.453 1 98.56 272 THR B CA 1
ATOM 5004 C C . THR B 1 272 ? 1.792 -3.4 -5.523 1 98.56 272 THR B C 1
ATOM 5006 O O . THR B 1 272 ? 0.696 -2.84 -5.594 1 98.56 272 THR B O 1
ATOM 5009 N N . LEU B 1 273 ? 1.961 -4.684 -5.492 1 97.75 273 LEU B N 1
ATOM 5010 C CA . LEU B 1 273 ? 0.777 -5.539 -5.477 1 97.75 273 LEU B CA 1
ATOM 5011 C C . LEU B 1 273 ? -0.138 -5.18 -4.312 1 97.75 273 LEU B C 1
ATOM 5013 O O . LEU B 1 273 ? -1.344 -4.992 -4.496 1 97.75 273 LEU B O 1
ATOM 5017 N N . HIS B 1 274 ? 0.374 -5.074 -3.199 1 97.88 274 HIS B N 1
ATOM 5018 C CA . HIS B 1 274 ? -0.41 -4.758 -2.01 1 97.88 274 HIS B CA 1
ATOM 5019 C C . HIS B 1 274 ? -0.945 -3.332 -2.062 1 97.88 274 HIS B C 1
ATOM 5021 O O . HIS B 1 274 ? -2.045 -3.057 -1.581 1 97.88 274 HIS B O 1
ATOM 5027 N N . ALA B 1 275 ? -0.152 -2.432 -2.635 1 98.38 275 ALA B N 1
ATOM 5028 C CA . ALA B 1 275 ? -0.623 -1.063 -2.84 1 98.38 275 ALA B CA 1
ATOM 5029 C C . ALA B 1 275 ? -1.875 -1.04 -3.713 1 98.38 275 ALA B C 1
ATOM 5031 O O . ALA B 1 275 ? -2.811 -0.282 -3.447 1 98.38 275 ALA B O 1
ATOM 5032 N N . MET B 1 276 ? -1.911 -1.866 -4.734 1 97.94 276 MET B N 1
ATOM 5033 C CA . MET B 1 276 ? -3.066 -1.921 -5.625 1 97.94 276 MET B CA 1
ATOM 5034 C C . MET B 1 276 ? -4.305 -2.402 -4.879 1 97.94 276 MET B C 1
ATOM 5036 O O . MET B 1 276 ? -5.418 -1.955 -5.164 1 97.94 276 MET B O 1
ATOM 5040 N N . MET B 1 277 ? -4.094 -3.246 -3.932 1 96.88 277 MET B N 1
ATOM 5041 C CA . MET B 1 277 ? -5.227 -3.723 -3.141 1 96.88 277 MET B CA 1
ATOM 5042 C C . MET B 1 277 ? -5.699 -2.65 -2.166 1 96.88 277 MET B C 1
ATOM 5044 O O . MET B 1 277 ? -6.902 -2.459 -1.984 1 96.88 277 MET B O 1
ATOM 5048 N N . MET B 1 278 ? -4.773 -1.925 -1.647 1 97.94 278 MET B N 1
ATOM 5049 C CA . MET B 1 278 ? -5.094 -0.854 -0.708 1 97.94 278 MET B CA 1
ATOM 5050 C C . MET B 1 278 ? -5.859 0.267 -1.402 1 97.94 278 MET B C 1
ATOM 5052 O O . MET B 1 278 ? -6.66 0.961 -0.772 1 97.94 278 MET B O 1
ATOM 5056 N N . THR B 1 279 ? -5.613 0.463 -2.684 1 98.19 279 THR B N 1
ATOM 5057 C CA . THR B 1 279 ? -6.195 1.589 -3.404 1 98.19 279 THR B CA 1
ATOM 5058 C C . THR B 1 279 ? -7.379 1.132 -4.25 1 98.19 279 THR B C 1
ATOM 5060 O O . THR B 1 279 ? -7.844 1.866 -5.125 1 98.19 279 THR B O 1
ATOM 5063 N N . SER B 1 280 ? -7.805 -0.072 -4.043 1 96.88 280 SER B N 1
ATOM 5064 C CA . SER B 1 280 ? -9 -0.569 -4.707 1 96.88 280 SER B CA 1
ATOM 5065 C C . SER B 1 280 ? -10.266 -0.144 -3.965 1 96.88 280 SER B C 1
ATOM 5067 O O . SER B 1 280 ? -10.188 0.428 -2.877 1 96.88 280 SER B O 1
ATOM 5069 N N . MET B 1 281 ? -11.422 -0.297 -4.617 1 94.06 281 MET B N 1
ATOM 5070 C CA . MET B 1 281 ? -12.727 -0.154 -3.977 1 94.06 281 MET B CA 1
ATOM 5071 C C . MET B 1 281 ? -13.555 -1.423 -4.141 1 94.06 281 MET B C 1
ATOM 5073 O O . MET B 1 281 ? -13.906 -1.8 -5.258 1 94.06 281 MET B O 1
ATOM 5077 N N . PRO B 1 282 ? -13.875 -2.152 -3.146 1 94.5 282 PRO B N 1
ATOM 5078 C CA . PRO B 1 282 ? -13.461 -1.85 -1.775 1 94.5 282 PRO B CA 1
ATOM 5079 C C . PRO B 1 282 ? -11.961 -2.025 -1.56 1 94.5 282 PRO B C 1
ATOM 5081 O O . PRO B 1 282 ? -11.305 -2.748 -2.316 1 94.5 282 PRO B O 1
ATOM 5084 N N . TYR B 1 283 ? -11.43 -1.289 -0.622 1 96 283 TYR B N 1
ATOM 5085 C CA . TYR B 1 283 ? -10.016 -1.382 -0.261 1 96 283 TYR B CA 1
ATOM 5086 C C . TYR B 1 283 ? -9.789 -2.5 0.748 1 96 283 TYR B C 1
ATOM 5088 O O . TYR B 1 283 ? -10.656 -2.799 1.565 1 96 283 TYR B O 1
ATOM 5096 N N . PHE B 1 284 ? -8.508 -3.119 0.623 1 93.19 284 PHE B N 1
ATOM 5097 C CA . PHE B 1 284 ? -8.117 -4.234 1.478 1 93.19 284 PHE B CA 1
ATOM 5098 C C . PHE B 1 284 ? -6.672 -4.086 1.934 1 93.19 284 PHE B C 1
ATOM 5100 O O . PHE B 1 284 ? -5.863 -3.451 1.253 1 93.19 284 PHE B O 1
ATOM 5107 N N . ILE B 1 285 ? -6.434 -4.574 3.096 1 95.94 285 ILE B N 1
ATOM 5108 C CA . ILE B 1 285 ? -5.062 -4.82 3.543 1 95.94 285 ILE B CA 1
ATOM 5109 C C . ILE B 1 285 ? -4.867 -6.309 3.812 1 95.94 285 ILE B C 1
ATOM 5111 O O . ILE B 1 285 ? -5.508 -6.875 4.699 1 95.94 285 ILE B O 1
ATOM 5115 N N . LEU B 1 286 ? -3.99 -6.898 3.07 1 93.44 286 LEU B N 1
ATOM 5116 C CA . LEU B 1 286 ? -3.822 -8.344 3.213 1 93.44 286 LEU B CA 1
ATOM 5117 C C . LEU B 1 286 ? -2.625 -8.664 4.102 1 93.44 286 LEU B C 1
ATOM 5119 O O . LEU B 1 286 ? -2.555 -9.742 4.688 1 93.44 286 LEU B O 1
ATOM 5123 N N . MET B 1 287 ? -1.646 -7.734 4.098 1 95.44 287 MET B N 1
ATOM 5124 C CA . MET B 1 287 ? -0.551 -7.922 5.047 1 95.44 287 MET B CA 1
ATOM 5125 C C . MET B 1 287 ? -1.075 -7.977 6.477 1 95.44 287 MET B C 1
ATOM 5127 O O . MET B 1 287 ? -1.97 -7.211 6.844 1 95.44 287 MET B O 1
ATOM 5131 N N . LYS B 1 288 ? -0.562 -8.852 7.238 1 95.88 288 LYS B N 1
ATOM 5132 C CA . LYS B 1 288 ? -0.875 -8.961 8.656 1 95.88 288 LYS B CA 1
ATOM 5133 C C . LYS B 1 288 ? 0.243 -8.367 9.516 1 95.88 288 LYS B C 1
ATOM 5135 O O . LYS B 1 288 ? 1.342 -8.109 9.016 1 95.88 288 LYS B O 1
ATOM 5140 N N . PRO B 1 289 ? -0.054 -8.102 10.797 1 96.94 289 PRO B N 1
ATOM 5141 C CA . PRO B 1 289 ? 0.979 -7.535 11.672 1 96.94 289 PRO B CA 1
ATOM 5142 C C . PRO B 1 289 ? 2.279 -8.336 11.641 1 96.94 289 PRO B C 1
ATOM 5144 O O . PRO B 1 289 ? 3.361 -7.754 11.508 1 96.94 289 PRO B O 1
ATOM 5147 N N . ASN B 1 290 ? 2.201 -9.641 11.648 1 97.62 290 ASN B N 1
ATOM 5148 C CA . ASN B 1 290 ? 3.404 -10.461 11.641 1 97.62 290 ASN B CA 1
ATOM 5149 C C . ASN B 1 290 ? 4.113 -10.406 10.289 1 97.62 290 ASN B C 1
ATOM 5151 O O . ASN B 1 290 ? 5.324 -10.609 10.211 1 97.62 290 ASN B O 1
ATOM 5155 N N . THR B 1 291 ? 3.355 -10.211 9.18 1 97.75 291 THR B N 1
ATOM 5156 C CA . THR B 1 291 ? 3.988 -9.977 7.887 1 97.75 291 THR B CA 1
ATOM 5157 C C . THR B 1 291 ? 4.93 -8.773 7.957 1 97.75 291 THR B C 1
ATOM 5159 O O . THR B 1 291 ? 6.074 -8.852 7.504 1 97.75 291 THR B O 1
ATOM 5162 N N . LEU B 1 292 ? 4.445 -7.707 8.586 1 97.94 292 LEU B N 1
ATOM 5163 C CA . LEU B 1 292 ? 5.227 -6.48 8.695 1 97.94 292 LEU B CA 1
ATOM 5164 C C . LEU B 1 292 ? 6.449 -6.688 9.578 1 97.94 292 LEU B C 1
ATOM 5166 O O . LEU B 1 292 ? 7.523 -6.152 9.297 1 97.94 292 LEU B O 1
ATOM 5170 N N . GLU B 1 293 ? 6.273 -7.449 10.641 1 98.06 293 GLU B N 1
ATOM 5171 C CA . GLU B 1 293 ? 7.414 -7.77 11.5 1 98.06 293 GLU B CA 1
ATOM 5172 C C . GLU B 1 293 ? 8.523 -8.445 10.703 1 98.06 293 GLU B C 1
ATOM 5174 O O . GLU B 1 293 ? 9.695 -8.078 10.828 1 98.06 293 GLU B O 1
ATOM 5179 N N . ILE B 1 294 ? 8.141 -9.367 9.914 1 98.75 294 ILE B N 1
ATOM 5180 C CA . ILE B 1 294 ? 9.094 -10.141 9.133 1 98.75 294 ILE B CA 1
ATOM 5181 C C . ILE B 1 294 ? 9.812 -9.234 8.141 1 98.75 294 ILE B C 1
ATOM 5183 O O . ILE B 1 294 ? 11.039 -9.273 8.031 1 98.75 294 ILE B O 1
ATOM 5187 N N . ILE B 1 295 ? 9.086 -8.422 7.449 1 98.62 295 ILE B N 1
ATOM 5188 C CA . ILE B 1 295 ? 9.656 -7.516 6.457 1 98.62 295 ILE B CA 1
ATOM 5189 C C . ILE B 1 295 ? 10.672 -6.59 7.121 1 98.62 295 ILE B C 1
ATOM 5191 O O . ILE B 1 295 ? 11.789 -6.414 6.625 1 98.62 295 ILE B O 1
ATOM 5195 N N . ASN B 1 296 ? 10.297 -6.043 8.273 1 97.44 296 ASN B N 1
ATOM 5196 C CA . ASN B 1 296 ? 11.203 -5.156 9.008 1 97.44 296 ASN B CA 1
ATOM 5197 C C . ASN B 1 296 ? 12.484 -5.875 9.414 1 97.44 296 ASN B C 1
ATOM 5199 O O . ASN B 1 296 ? 13.57 -5.305 9.328 1 97.44 296 ASN B O 1
ATOM 5203 N N . LYS B 1 297 ? 12.359 -7.09 9.867 1 98.62 297 LYS B N 1
ATOM 5204 C CA . LYS B 1 297 ? 13.516 -7.879 10.273 1 98.62 297 LYS B CA 1
ATOM 5205 C C . LYS B 1 297 ? 14.43 -8.172 9.086 1 98.62 297 LYS B C 1
ATOM 5207 O O . LYS B 1 297 ? 15.656 -8.156 9.219 1 98.62 297 LYS B O 1
ATOM 5212 N N . ILE B 1 298 ? 13.859 -8.461 7.949 1 98.88 298 ILE B N 1
ATOM 5213 C CA . ILE B 1 298 ? 14.641 -8.75 6.75 1 98.88 298 ILE B CA 1
ATOM 5214 C C . ILE B 1 298 ? 15.438 -7.512 6.34 1 98.88 298 ILE B C 1
ATOM 5216 O O . ILE B 1 298 ? 16.625 -7.602 6.062 1 98.88 298 ILE B O 1
ATOM 5220 N N . TRP B 1 299 ? 14.766 -6.355 6.305 1 98.25 299 TRP B N 1
ATOM 5221 C CA . TRP B 1 299 ? 15.43 -5.109 5.941 1 98.25 299 TRP B CA 1
ATOM 5222 C C . TRP B 1 299 ? 16.578 -4.809 6.902 1 98.25 299 TRP B C 1
ATOM 5224 O O . TRP B 1 299 ? 17.672 -4.438 6.473 1 98.25 299 TRP B O 1
ATOM 5234 N N . LYS B 1 300 ? 16.312 -4.957 8.164 1 98 300 LYS B N 1
ATOM 5235 C CA . LYS B 1 300 ? 17.344 -4.707 9.164 1 98 300 LYS B CA 1
ATOM 5236 C C . LYS B 1 300 ? 18.516 -5.656 8.984 1 98 300 LYS B C 1
ATOM 5238 O O . LYS B 1 300 ? 19.672 -5.223 9 1 98 300 LYS B O 1
ATOM 5243 N N . PHE B 1 301 ? 18.25 -6.914 8.859 1 98.75 301 PHE B N 1
ATOM 5244 C CA . PHE B 1 301 ? 19.281 -7.934 8.703 1 98.75 301 PHE B CA 1
ATOM 5245 C C . PHE B 1 301 ? 20.156 -7.633 7.484 1 98.75 301 PHE B C 1
ATOM 5247 O O . PHE B 1 301 ? 21.391 -7.688 7.566 1 98.75 301 PHE B O 1
ATOM 5254 N N . ARG B 1 302 ? 19.484 -7.355 6.336 1 98.56 302 ARG B N 1
ATOM 5255 C CA . ARG B 1 302 ? 20.234 -7.059 5.113 1 98.56 302 ARG B CA 1
ATOM 5256 C C . ARG B 1 302 ? 21.109 -5.824 5.289 1 98.56 302 ARG B C 1
ATOM 5258 O O . ARG B 1 302 ? 22.266 -5.812 4.855 1 98.56 302 ARG B O 1
ATOM 5265 N N . ALA B 1 303 ? 20.609 -4.793 5.953 1 97.5 303 ALA B N 1
ATOM 5266 C CA . ALA B 1 303 ? 21.359 -3.557 6.176 1 97.5 303 ALA B CA 1
ATOM 5267 C C . ALA B 1 303 ? 22.578 -3.805 7.062 1 97.5 303 ALA B C 1
ATOM 5269 O O . ALA B 1 303 ? 23.641 -3.232 6.832 1 97.5 303 ALA B O 1
ATOM 5270 N N . GLU B 1 304 ? 22.438 -4.68 8.008 1 98.19 304 GLU B N 1
ATOM 5271 C CA . GLU B 1 304 ? 23.484 -4.914 9 1 98.19 304 GLU B CA 1
ATOM 5272 C C . GLU B 1 304 ? 24.531 -5.875 8.461 1 98.19 304 GLU B C 1
ATOM 5274 O O . GLU B 1 304 ? 25.703 -5.781 8.828 1 98.19 304 GLU B O 1
ATOM 5279 N N . THR B 1 305 ? 24.172 -6.805 7.602 1 98.44 305 THR B N 1
ATOM 5280 C CA . THR B 1 305 ? 25.078 -7.895 7.258 1 98.44 305 THR B CA 1
ATOM 5281 C C . THR B 1 305 ? 25.516 -7.797 5.797 1 98.44 305 THR B C 1
ATOM 5283 O O . THR B 1 305 ? 26.469 -8.453 5.383 1 98.44 305 THR B O 1
ATOM 5286 N N . ASN B 1 306 ? 24.719 -7.051 4.977 1 98.12 306 ASN B N 1
ATOM 5287 C CA . ASN B 1 306 ? 24.922 -6.945 3.535 1 98.12 306 ASN B CA 1
ATOM 5288 C C . ASN B 1 306 ? 24.656 -8.273 2.832 1 98.12 306 ASN B C 1
ATOM 5290 O O . ASN B 1 306 ? 25.109 -8.484 1.708 1 98.12 306 ASN B O 1
ATOM 5294 N N . ILE B 1 307 ? 24.062 -9.258 3.582 1 98.69 307 ILE B N 1
ATOM 5295 C CA . ILE B 1 307 ? 23.625 -10.5 2.959 1 98.69 307 ILE B CA 1
ATOM 5296 C C . ILE B 1 307 ? 22.391 -10.234 2.098 1 98.69 307 ILE B C 1
ATOM 5298 O O . ILE B 1 307 ? 21.406 -9.648 2.568 1 98.69 307 ILE B O 1
ATOM 5302 N N . PRO B 1 308 ? 22.406 -10.609 0.8 1 98.62 308 PRO B N 1
ATOM 5303 C CA . PRO B 1 308 ? 21.359 -10.219 -0.15 1 98.62 308 PRO B CA 1
ATOM 5304 C C . PRO B 1 308 ? 20.094 -11.062 -0.022 1 98.62 308 PRO B C 1
ATOM 5306 O O . PRO B 1 308 ? 19.75 -11.797 -0.948 1 98.62 308 PRO B O 1
ATOM 5309 N N . VAL B 1 309 ? 19.375 -10.906 1.056 1 98.81 309 VAL B N 1
ATOM 5310 C CA . VAL B 1 309 ? 18.094 -11.555 1.31 1 98.81 309 VAL B CA 1
ATOM 5311 C C . VAL B 1 309 ? 16.953 -10.57 1.06 1 98.81 309 VAL B C 1
ATOM 5313 O O . VAL B 1 309 ? 17.078 -9.383 1.367 1 98.81 309 VAL B O 1
ATOM 5316 N N . CYS B 1 310 ? 15.93 -11.039 0.401 1 98.75 310 CYS B N 1
ATOM 5317 C CA . CYS B 1 310 ? 14.773 -10.172 0.18 1 98.75 310 CYS B CA 1
ATOM 5318 C C . CYS B 1 310 ? 13.477 -10.945 0.375 1 98.75 310 CYS B C 1
ATOM 5320 O O . CYS B 1 310 ? 13.492 -12.109 0.772 1 98.75 310 CYS B O 1
ATOM 5322 N N . PHE B 1 311 ? 12.406 -10.234 0.254 1 98.88 311 PHE B N 1
ATOM 5323 C CA . PHE B 1 311 ? 11.094 -10.852 0.392 1 98.88 311 PHE B CA 1
ATOM 5324 C C . PHE B 1 311 ? 10.234 -10.586 -0.844 1 98.88 311 PHE B C 1
ATOM 5326 O O . PHE B 1 311 ? 10.5 -9.648 -1.599 1 98.88 311 PHE B O 1
ATOM 5333 N N . THR B 1 312 ? 9.312 -11.414 -1.045 1 98.62 312 THR B N 1
ATOM 5334 C CA . THR B 1 312 ? 8.172 -11.125 -1.906 1 98.62 312 THR B CA 1
ATOM 5335 C C . THR B 1 312 ? 6.879 -11.656 -1.289 1 98.62 312 THR B C 1
ATOM 5337 O O . THR B 1 312 ? 6.914 -12.422 -0.326 1 98.62 312 THR B O 1
ATOM 5340 N N . LEU B 1 313 ? 5.809 -11.07 -1.732 1 96 313 LEU B N 1
ATOM 5341 C CA . LEU B 1 313 ? 4.473 -11.391 -1.252 1 96 313 LEU B CA 1
ATOM 5342 C C . LEU B 1 313 ? 3.531 -11.68 -2.416 1 96 313 LEU B C 1
ATOM 5344 O O . LEU B 1 313 ? 3.623 -11.047 -3.469 1 96 313 LEU B O 1
ATOM 5348 N N . ASP B 1 314 ? 2.662 -12.609 -2.211 1 90.94 314 ASP B N 1
ATOM 5349 C CA . ASP B 1 314 ? 1.497 -12.742 -3.08 1 90.94 314 ASP B CA 1
ATOM 5350 C C . ASP B 1 314 ? 0.28 -12.047 -2.473 1 90.94 314 ASP B C 1
ATOM 5352 O O . ASP B 1 314 ? 0.423 -11.102 -1.693 1 90.94 314 ASP B O 1
ATOM 5356 N N . ALA B 1 315 ? -0.869 -12.445 -2.928 1 88.56 315 ALA B N 1
ATOM 5357 C CA . ALA B 1 315 ? -2.092 -11.852 -2.391 1 88.56 315 ALA B CA 1
ATOM 5358 C C . ALA B 1 315 ? -2.465 -12.484 -1.053 1 88.56 315 ALA B C 1
ATOM 5360 O O . ALA B 1 315 ? -3.523 -13.102 -0.926 1 88.56 315 ALA B O 1
ATOM 5361 N N . GLY B 1 316 ? -1.6 -12.328 -0.093 1 89.69 316 GLY B N 1
ATOM 5362 C CA . GLY B 1 316 ? -1.833 -12.859 1.24 1 89.69 316 GLY B CA 1
ATOM 5363 C C . GLY B 1 316 ? -0.801 -12.406 2.254 1 89.69 316 GLY B C 1
ATOM 5364 O O . GLY B 1 316 ? -0.029 -11.484 1.987 1 89.69 316 GLY B O 1
ATOM 5365 N N . ALA B 1 317 ? -0.788 -13.102 3.379 1 93.31 317 ALA B N 1
ATOM 5366 C CA . ALA B 1 317 ? 0.009 -12.641 4.512 1 93.31 317 ALA B CA 1
ATOM 5367 C C . ALA B 1 317 ? 1.354 -13.359 4.566 1 93.31 317 ALA B C 1
ATOM 5369 O O . ALA B 1 317 ? 2.264 -12.938 5.281 1 93.31 317 ALA B O 1
ATOM 5370 N N . ASN B 1 318 ? 1.486 -14.484 3.857 1 95 318 ASN B N 1
ATOM 5371 C CA . ASN B 1 318 ? 2.699 -15.289 3.928 1 95 318 ASN B CA 1
ATOM 5372 C C . ASN B 1 318 ? 3.863 -14.609 3.209 1 95 318 ASN B C 1
ATOM 5374 O O . ASN B 1 318 ? 3.662 -13.914 2.215 1 95 318 ASN B O 1
ATOM 5378 N N . VAL B 1 319 ? 5.051 -14.867 3.699 1 97.94 319 VAL B N 1
ATOM 5379 C CA . VAL B 1 319 ? 6.223 -14.18 3.168 1 97.94 319 VAL B CA 1
ATOM 5380 C C . VAL B 1 319 ? 7.16 -15.188 2.508 1 97.94 319 VAL B C 1
ATOM 5382 O O . VAL B 1 319 ? 7.516 -16.203 3.113 1 97.94 319 VAL B O 1
ATOM 5385 N N . HIS B 1 320 ? 7.445 -14.977 1.271 1 98.44 320 HIS B N 1
ATOM 5386 C CA . HIS B 1 320 ? 8.516 -15.703 0.602 1 98.44 320 HIS B CA 1
ATOM 5387 C C . HIS B 1 320 ? 9.859 -15.008 0.799 1 98.44 320 HIS B C 1
ATOM 5389 O O . HIS B 1 320 ? 10.047 -13.875 0.354 1 98.44 320 HIS B O 1
ATOM 5395 N N . VAL B 1 321 ? 10.742 -15.641 1.477 1 98.88 321 VAL B N 1
ATOM 5396 C CA . VAL B 1 321 ? 12.102 -15.141 1.642 1 98.88 321 VAL B CA 1
ATOM 5397 C C . VAL B 1 321 ? 13 -15.695 0.54 1 98.88 321 VAL B C 1
ATOM 5399 O O . VAL B 1 321 ? 13.172 -16.906 0.427 1 98.88 321 VAL B O 1
ATOM 5402 N N . LEU B 1 322 ? 13.531 -14.844 -0.261 1 98.88 322 LEU B N 1
ATOM 5403 C CA . LEU B 1 322 ? 14.336 -15.234 -1.413 1 98.88 322 LEU B CA 1
ATOM 5404 C C . LEU B 1 322 ? 15.797 -14.859 -1.2 1 98.88 322 LEU B C 1
ATOM 5406 O O . LEU B 1 322 ? 16.109 -13.773 -0.715 1 98.88 322 LEU B O 1
ATOM 5410 N N . TYR B 1 323 ? 16.688 -15.742 -1.543 1 98.88 323 TYR B N 1
ATOM 5411 C CA . TYR B 1 323 ? 18.125 -15.492 -1.376 1 98.88 323 TYR B CA 1
ATOM 5412 C C . TYR B 1 323 ? 18.938 -16.469 -2.207 1 98.88 323 TYR B C 1
ATOM 5414 O O . TYR B 1 323 ? 18.484 -17.578 -2.514 1 98.88 323 TYR B O 1
ATOM 5422 N N . PRO B 1 324 ? 20.156 -16.016 -2.627 1 98.69 324 PRO B N 1
ATOM 5423 C CA . PRO B 1 324 ? 21.031 -16.922 -3.371 1 98.69 324 PRO B CA 1
ATOM 5424 C C . PRO B 1 324 ? 21.469 -18.141 -2.549 1 98.69 324 PRO B C 1
ATOM 5426 O O . PRO B 1 324 ? 21.5 -18.062 -1.316 1 98.69 324 PRO B O 1
ATOM 5429 N N . ASN B 1 325 ? 21.875 -19.141 -3.262 1 98.25 325 ASN B N 1
ATOM 5430 C CA . ASN B 1 325 ? 22.281 -20.391 -2.625 1 98.25 325 ASN B CA 1
ATOM 5431 C C . ASN B 1 325 ? 23.547 -20.203 -1.786 1 98.25 325 ASN B C 1
ATOM 5433 O O . ASN B 1 325 ? 23.719 -20.875 -0.762 1 98.25 325 ASN B O 1
ATOM 5437 N N . ASN B 1 326 ? 24.391 -19.328 -2.174 1 98 326 ASN B N 1
ATOM 5438 C CA . ASN B 1 326 ? 25.688 -19.188 -1.524 1 98 326 ASN B CA 1
ATOM 5439 C C . ASN B 1 326 ? 25.547 -18.594 -0.125 1 98 326 ASN B C 1
ATOM 5441 O O . ASN B 1 326 ? 26.5 -18.641 0.667 1 98 326 ASN B O 1
ATOM 5445 N N . VAL B 1 327 ? 24.391 -18.047 0.213 1 98.5 327 VAL B N 1
ATOM 5446 C CA . VAL B 1 327 ? 24.219 -17.484 1.547 1 98.5 327 VAL B CA 1
ATOM 5447 C C . VAL B 1 327 ? 23.141 -18.266 2.309 1 98.5 327 VAL B C 1
ATOM 5449 O O . VAL B 1 327 ? 22.625 -17.781 3.316 1 98.5 327 VAL B O 1
ATOM 5452 N N . LYS B 1 328 ? 22.781 -19.375 1.894 1 98.5 328 LYS B N 1
ATOM 5453 C CA . LYS B 1 328 ? 21.688 -20.188 2.391 1 98.5 328 LYS B CA 1
ATOM 5454 C C . LYS B 1 328 ? 21.828 -20.453 3.887 1 98.5 328 LYS B C 1
ATOM 5456 O O . LYS B 1 328 ? 20.875 -20.297 4.648 1 98.5 328 LYS B O 1
ATOM 5461 N N . GLU B 1 329 ? 22.984 -20.859 4.328 1 98.56 329 GLU B N 1
ATOM 5462 C CA . GLU B 1 329 ? 23.188 -21.219 5.727 1 98.56 329 GLU B CA 1
ATOM 5463 C C . GLU B 1 329 ? 22.953 -20.016 6.648 1 98.56 329 GLU B C 1
ATOM 5465 O O . GLU B 1 329 ? 22.281 -20.141 7.672 1 98.56 329 GLU B O 1
ATOM 5470 N N . GLN B 1 330 ? 23.5 -18.922 6.277 1 98.69 330 GLN B N 1
ATOM 5471 C CA . GLN B 1 330 ? 23.359 -17.703 7.078 1 98.69 330 GLN B CA 1
ATOM 5472 C C . GLN B 1 330 ? 21.906 -17.266 7.152 1 98.69 330 GLN B C 1
ATOM 5474 O O . GLN B 1 330 ? 21.422 -16.875 8.219 1 98.69 330 GLN B O 1
ATOM 5479 N N . VAL B 1 331 ? 21.203 -17.344 6.051 1 98.88 331 VAL B N 1
ATOM 5480 C CA . VAL B 1 331 ? 19.828 -16.875 5.992 1 98.88 331 VAL B CA 1
ATOM 5481 C C . VAL B 1 331 ? 18.922 -17.844 6.762 1 98.88 331 VAL B C 1
ATOM 5483 O O . VAL B 1 331 ? 18 -17.438 7.461 1 98.88 331 VAL B O 1
ATOM 548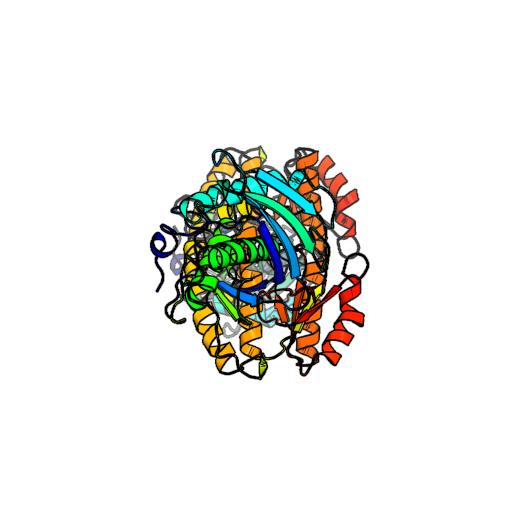6 N N . LEU B 1 332 ? 19.203 -19.109 6.621 1 98.75 332 LEU B N 1
ATOM 5487 C CA . LEU B 1 332 ? 18.406 -20.078 7.363 1 98.75 332 LEU B CA 1
ATOM 5488 C C . LEU B 1 332 ? 18.578 -19.891 8.867 1 98.75 332 LEU B C 1
ATOM 5490 O O . LEU B 1 332 ? 17.625 -20.031 9.625 1 98.75 332 LEU B O 1
ATOM 5494 N N . GLN B 1 333 ? 19.75 -19.609 9.312 1 98.75 333 GLN B N 1
ATOM 5495 C CA . GLN B 1 333 ? 19.969 -19.312 10.719 1 98.75 333 GLN B CA 1
ATOM 5496 C C . GLN B 1 333 ? 19.188 -18.078 11.156 1 98.75 333 GLN B C 1
ATOM 5498 O O . GLN B 1 333 ? 18.578 -18.078 12.234 1 98.75 333 GLN B O 1
ATOM 5503 N N . PHE B 1 334 ? 19.234 -17.094 10.336 1 98.75 334 PHE B N 1
ATOM 5504 C CA . PHE B 1 334 ? 18.484 -15.875 10.594 1 98.75 334 PHE B CA 1
ATOM 5505 C C . PHE B 1 334 ? 17 -16.172 10.695 1 98.75 334 PHE B C 1
ATOM 5507 O O . PHE B 1 334 ? 16.328 -15.703 11.617 1 98.75 334 PHE B O 1
ATOM 5514 N N . ILE B 1 335 ? 16.438 -16.984 9.781 1 98.81 335 ILE B N 1
ATOM 5515 C CA . ILE B 1 335 ? 15.031 -17.344 9.758 1 98.81 335 ILE B CA 1
ATOM 5516 C C . ILE B 1 335 ? 14.672 -18.094 11.039 1 98.81 335 ILE B C 1
ATOM 5518 O O . ILE B 1 335 ? 13.695 -17.75 11.711 1 98.81 335 ILE B O 1
ATOM 5522 N N . GLN B 1 336 ? 15.469 -19 11.383 1 98.5 336 GLN B N 1
ATOM 5523 C CA . GLN B 1 336 ? 15.195 -19.844 12.539 1 98.5 336 GLN B CA 1
ATOM 5524 C C . GLN B 1 336 ? 15.273 -19.047 13.836 1 98.5 336 GLN B C 1
ATOM 5526 O O . GLN B 1 336 ? 14.484 -19.266 14.758 1 98.5 336 GLN B O 1
ATOM 5531 N N . SER B 1 337 ? 16.188 -18.141 13.867 1 98.31 337 SER B N 1
ATOM 5532 C CA . SER B 1 337 ? 16.438 -17.406 15.117 1 98.31 337 SER B CA 1
ATOM 5533 C C . SER B 1 337 ? 15.508 -16.203 15.25 1 98.31 337 SER B C 1
ATOM 5535 O O . SER B 1 337 ? 15.141 -15.82 16.359 1 98.31 337 SER B O 1
ATOM 5537 N N . GLU B 1 338 ? 15.133 -15.648 14.055 1 98.44 338 GLU B N 1
ATOM 5538 C CA . GLU B 1 338 ? 14.539 -14.32 14.195 1 98.44 338 GLU B CA 1
ATOM 5539 C C . GLU B 1 338 ? 13.164 -14.258 13.531 1 98.44 338 GLU B C 1
ATOM 5541 O O . GLU B 1 338 ? 12.352 -13.391 13.867 1 98.44 338 GLU B O 1
ATOM 5546 N N . LEU B 1 339 ? 12.898 -15.117 12.562 1 98.75 339 LEU B N 1
ATOM 5547 C CA . LEU B 1 339 ? 11.695 -14.914 11.773 1 98.75 339 LEU B CA 1
ATOM 5548 C C . LEU B 1 339 ? 10.625 -15.938 12.133 1 98.75 339 LEU B C 1
ATOM 5550 O O . LEU B 1 339 ? 9.43 -15.641 12.094 1 98.75 339 LEU B O 1
ATOM 5554 N N . VAL B 1 340 ? 10.969 -17.078 12.508 1 98 340 VAL B N 1
ATOM 5555 C CA . VAL B 1 340 ? 10.055 -18.203 12.68 1 98 340 VAL B CA 1
ATOM 5556 C C . VAL B 1 340 ? 9.055 -17.891 13.789 1 98 340 VAL B C 1
ATOM 5558 O O . VAL B 1 340 ? 7.906 -18.344 13.742 1 98 340 VAL B O 1
ATOM 5561 N N . GLY B 1 341 ? 9.406 -17.125 14.75 1 98.06 341 GLY B N 1
ATOM 5562 C CA . GLY B 1 341 ? 8.523 -16.719 15.836 1 98.06 341 GLY B CA 1
ATOM 5563 C C . GLY B 1 341 ? 7.285 -15.992 15.367 1 98.06 341 GLY B C 1
ATOM 5564 O O . GLY B 1 341 ? 6.293 -15.906 16.094 1 98.06 341 GLY B O 1
ATOM 5565 N N . TYR B 1 342 ? 7.285 -15.484 14.156 1 98.06 342 TYR B N 1
ATOM 5566 C CA . TYR B 1 342 ? 6.156 -14.727 13.617 1 98.06 342 TYR B CA 1
ATOM 5567 C C . TYR B 1 342 ? 5.273 -15.609 12.75 1 98.06 342 TYR B C 1
ATOM 5569 O O . TYR B 1 342 ? 4.266 -15.148 12.203 1 98.06 342 TYR B O 1
ATOM 5577 N N . CYS B 1 343 ? 5.633 -16.859 12.594 1 96.69 343 CYS B N 1
ATOM 5578 C CA . CYS B 1 343 ? 4.859 -17.812 11.805 1 96.69 343 CYS B CA 1
ATOM 5579 C C . CYS B 1 343 ? 3.877 -18.578 12.68 1 96.69 343 CYS B C 1
ATOM 5581 O O . CYS B 1 343 ? 4.152 -18.828 13.852 1 96.69 343 CYS B O 1
ATOM 5583 N N . GLN B 1 344 ? 2.742 -18.859 12.172 1 94.25 344 GLN B N 1
ATOM 5584 C CA . GLN B 1 344 ? 1.803 -19.719 12.891 1 94.25 344 GLN B CA 1
ATOM 5585 C C . GLN B 1 344 ? 2.436 -21.062 13.234 1 94.25 344 GLN B C 1
ATOM 5587 O O . GLN B 1 344 ? 2.881 -21.797 12.352 1 94.25 344 GLN B O 1
ATOM 5592 N N . ASN B 1 345 ? 2.547 -21.391 14.477 1 93.62 345 ASN B N 1
ATOM 5593 C CA . ASN B 1 345 ? 3.125 -22.625 14.992 1 93.62 345 ASN B CA 1
ATOM 5594 C C . ASN B 1 345 ? 4.578 -22.781 14.555 1 93.62 345 ASN B C 1
ATOM 5596 O O . ASN B 1 345 ? 5.062 -23.906 14.391 1 93.62 345 ASN B O 1
ATOM 5600 N N . GLY B 1 346 ? 5.188 -21.688 14.195 1 95.25 346 GLY B N 1
ATOM 5601 C CA . GLY B 1 346 ? 6.586 -21.719 13.789 1 95.25 346 GLY B CA 1
ATOM 5602 C C . GLY B 1 346 ? 6.812 -22.406 12.461 1 95.25 346 GLY B C 1
ATOM 5603 O O . GLY B 1 346 ? 7.922 -22.859 12.172 1 95.25 346 GLY B O 1
ATOM 5604 N N . GLN B 1 347 ? 5.84 -22.5 11.672 1 94.56 347 GLN B N 1
ATOM 5605 C CA . GLN B 1 347 ? 5.91 -23.312 10.461 1 94.56 347 GLN B CA 1
ATOM 5606 C C . GLN B 1 347 ? 6.484 -22.5 9.297 1 94.56 347 GLN B C 1
ATOM 5608 O O . GLN B 1 347 ? 6.133 -21.344 9.109 1 94.56 347 GLN B O 1
ATOM 5613 N N . TYR B 1 348 ? 7.387 -23.062 8.641 1 96.62 348 TYR B N 1
ATOM 5614 C CA . TYR B 1 348 ? 7.941 -22.547 7.395 1 96.62 348 TYR B CA 1
ATOM 5615 C C . TYR B 1 348 ? 8.367 -23.688 6.473 1 96.62 348 TYR B C 1
ATOM 5617 O O . TYR B 1 348 ? 8.492 -24.828 6.906 1 96.62 348 TYR B O 1
ATOM 5625 N N . ILE B 1 349 ? 8.469 -23.422 5.184 1 96.88 349 ILE B N 1
ATOM 5626 C CA . ILE B 1 349 ? 8.836 -24.422 4.191 1 96.88 349 ILE B CA 1
ATOM 5627 C C . ILE B 1 349 ? 10.07 -23.953 3.416 1 96.88 349 ILE B C 1
ATOM 5629 O O . ILE B 1 349 ? 10.062 -22.875 2.836 1 96.88 349 ILE B O 1
ATOM 5633 N N . CYS B 1 350 ? 11.078 -24.75 3.473 1 98 350 CYS B N 1
ATOM 5634 C CA . CYS B 1 350 ? 12.258 -24.484 2.652 1 98 350 CYS B CA 1
ATOM 5635 C C . CYS B 1 350 ? 12.07 -25.016 1.239 1 98 350 CYS B C 1
ATOM 5637 O O . CYS B 1 350 ? 11.797 -26.203 1.054 1 98 350 CYS B O 1
ATOM 5639 N N . ASP B 1 351 ? 12.188 -24.172 0.318 1 98.25 351 ASP B N 1
ATOM 5640 C CA . ASP B 1 351 ? 12.078 -24.531 -1.093 1 98.25 351 ASP B CA 1
ATOM 5641 C C . ASP B 1 351 ? 13.172 -23.859 -1.918 1 98.25 351 ASP B C 1
ATOM 5643 O O . ASP B 1 351 ? 14.117 -23.281 -1.362 1 98.25 351 ASP B O 1
ATOM 5647 N N . GLU B 1 352 ? 13.25 -24.047 -3.15 1 98.31 352 GLU B N 1
ATOM 5648 C CA . GLU B 1 352 ? 14.172 -23.453 -4.113 1 98.31 352 GLU B CA 1
ATOM 5649 C C . GLU B 1 352 ? 13.594 -23.5 -5.527 1 98.31 352 GLU B C 1
ATOM 5651 O O . GLU B 1 352 ? 12.523 -24.062 -5.75 1 98.31 352 GLU B O 1
ATOM 5656 N N . ILE B 1 353 ? 14.25 -22.859 -6.398 1 97.69 353 ILE B N 1
ATOM 5657 C CA . ILE B 1 353 ? 13.82 -22.859 -7.793 1 97.69 353 ILE B CA 1
ATOM 5658 C C . ILE B 1 353 ? 13.75 -24.281 -8.328 1 97.69 353 ILE B C 1
ATOM 5660 O O . ILE B 1 353 ? 14.633 -25.094 -8.047 1 97.69 353 ILE B O 1
ATOM 5664 N N . GLY B 1 354 ? 12.633 -24.562 -8.992 1 97.31 354 GLY B N 1
ATOM 5665 C CA . GLY B 1 354 ? 12.445 -25.875 -9.594 1 97.31 354 GLY B CA 1
ATOM 5666 C C . GLY B 1 354 ? 12.586 -25.859 -11.109 1 97.31 354 GLY B C 1
ATOM 5667 O O . GLY B 1 354 ? 13.242 -24.969 -11.664 1 97.31 354 GLY B O 1
ATOM 5668 N N . ASN B 1 355 ? 12.023 -26.938 -11.773 1 96.12 355 ASN B N 1
ATOM 5669 C CA . ASN B 1 355 ? 12.211 -27.094 -13.211 1 96.12 355 ASN B CA 1
ATOM 5670 C C . ASN B 1 355 ? 10.883 -27.297 -13.93 1 96.12 355 ASN B C 1
ATOM 5672 O O . ASN B 1 355 ? 10.867 -27.703 -15.094 1 96.12 355 ASN B O 1
ATOM 5676 N N . GLY B 1 356 ? 9.797 -27.016 -13.211 1 97.69 356 GLY B N 1
ATOM 5677 C CA . GLY B 1 356 ? 8.492 -27.203 -13.82 1 97.69 356 GLY B CA 1
ATOM 5678 C C . GLY B 1 356 ? 7.906 -28.578 -13.539 1 97.69 356 GLY B C 1
ATOM 5679 O O . GLY B 1 356 ? 8.328 -29.266 -12.609 1 97.69 356 GLY B O 1
ATOM 5680 N N . SER B 1 357 ? 6.906 -28.953 -14.266 1 98.56 357 SER B N 1
ATOM 5681 C CA . SER B 1 357 ? 6.184 -30.203 -14.07 1 98.56 357 SER B CA 1
ATOM 5682 C C . SER B 1 357 ? 7.027 -31.391 -14.492 1 98.56 357 SER B C 1
ATOM 5684 O O . SER B 1 357 ? 7.867 -31.281 -15.383 1 98.56 357 SER B O 1
ATOM 5686 N N . GLN B 1 358 ? 6.777 -32.5 -13.828 1 98 358 GLN B N 1
ATOM 5687 C CA . GLN B 1 358 ? 7.512 -33.719 -14.109 1 98 358 GLN B CA 1
ATOM 5688 C C . GLN B 1 358 ? 6.574 -34.938 -14.164 1 98 358 GLN B C 1
ATOM 5690 O O . GLN B 1 358 ? 5.672 -35.062 -13.336 1 98 358 GLN B O 1
ATOM 5695 N N . LEU B 1 359 ? 6.762 -35.75 -15.188 1 97.75 359 LEU B N 1
ATOM 5696 C CA . LEU B 1 359 ? 6.051 -37 -15.273 1 97.75 359 LEU B CA 1
ATOM 5697 C C . LEU B 1 359 ? 6.539 -37.969 -14.195 1 97.75 359 LEU B C 1
ATOM 5699 O O . LEU B 1 359 ? 7.746 -38.125 -13.992 1 97.75 359 LEU B O 1
ATOM 5703 N N . ILE B 1 360 ? 5.582 -38.438 -13.461 1 95.88 360 ILE B N 1
ATOM 5704 C CA . ILE B 1 360 ? 5.922 -39.438 -12.438 1 95.88 360 ILE B CA 1
ATOM 5705 C C . ILE B 1 360 ? 5.797 -40.844 -13.023 1 95.88 360 ILE B C 1
ATOM 5707 O O . ILE B 1 360 ? 4.727 -41.219 -13.5 1 95.88 360 ILE B O 1
ATOM 5711 N N . ILE B 1 361 ? 6.867 -41.594 -13.141 1 86.75 361 ILE B N 1
ATOM 5712 C CA . ILE B 1 361 ? 6.859 -42.969 -13.695 1 86.75 361 ILE B CA 1
ATOM 5713 C C . ILE B 1 361 ? 6.797 -43.969 -12.57 1 86.75 361 ILE B C 1
ATOM 5715 O O . ILE B 1 361 ? 7.59 -43.938 -11.625 1 86.75 361 ILE B O 1
ATOM 5719 N N . ASN B 1 362 ? 5.664 -44.562 -12.266 1 64.81 362 ASN B N 1
ATOM 5720 C CA . ASN B 1 362 ? 5.602 -45.656 -11.297 1 64.81 362 ASN B CA 1
ATOM 5721 C C . ASN B 1 362 ? 6.465 -46.844 -11.734 1 64.81 362 ASN B C 1
ATOM 5723 O O . ASN B 1 362 ? 6.363 -47.312 -12.867 1 64.81 362 ASN B O 1
ATOM 5727 N N . ASN B 1 363 ? 7.75 -46.969 -11.336 1 44.47 363 ASN B N 1
ATOM 5728 C CA . ASN B 1 363 ? 8.422 -48.25 -11.539 1 44.47 363 ASN B CA 1
ATOM 5729 C C . ASN B 1 363 ? 7.641 -49.406 -10.914 1 44.47 363 ASN B C 1
ATOM 5731 O O . ASN B 1 363 ? 7.012 -49.219 -9.867 1 44.47 363 ASN B O 1
#

Organism: Flavobacterium indicum (strain DSM 17447 / CIP 109464 / GPTSA100-9) (NCBI:txid1094466)